Protein AF-A0A261AJE4-F1 (afdb_monomer)

pLDDT: mean 77.51, std 20.48, range [28.5, 97.62]

Nearest PDB structures (foldseek):
  4e40-assembly1_A  TM=2.650E-01  e=1.048E+00  Trypanosoma congolense IL3000

Secondary structure (DSSP, 8-state):
---PPPPPHHHHHHHHHHTT--GGG------HHHHHHHHHHHHHGGGSS--PPPP-----PPPPPPP------------HHHHHHHHHHHHHHHHHHHHHHHHHHHHHHHHHHHHHHHHHHHHHHHHHHHHHHHHHHHHHHHHHHHHHHHHHHHHHHHHHHHHHHHHHHHHHHHHHHHHHHHHHHHHHHHHHHHHHHHHHHHHHHHHHHHHHHHHHHHHHHHHHHHHHHHTTS-------------------TT--HHHHHHHHHHHHHHHHHHHHHHHHHHHHHHHH---HHHHHHHHHHHHHHHHHHHHHHHHHHHHHHHHHHH--GGGPPP-------HHHHHHHHHHHHHT--SS-TTB-TTT--B--TTS-EEE-TTTT--EEEHHHHHHHHTT-SB-TTT--B-S-TTTS---

Foldseek 3Di:
DPDDDDDDPVRVVVVCVVVVPDPVVDDDDDDPVVVVVVVVVVVVVVVPPDDDDDDDDDDDDDDDDDDDDDDDDDDDPDVVVVVVVVVVVVVVVVVVVVVVVVVVVVVVVVVVVVVVVVVVVVVVVVVVVVVVVVVVVVVVVVVVVVVVVVVVVVVVVVVVVVVVVVVVVVVVVVVVVVVVVVVVVVVVVVVVVVVVVVVVVVVVVVVVVVVVVVVVVVVVVVVVVVVVVVVVDDDDDDDDDDDDDDDDDDDDPDQQLVVVLVVLVVVLVLVVLVLVVLVVLLVVCVVQDPPPVLNVLSVVQSVVLVVLVVVQNVLSVVQSVCCVPVVGNVPRDDHDDRDGDPVSLLVSLVSLLVPPDPQPLQAAPQPSHGDDPPFDWDAQVPGRRRIHGPVSVVVVVLRAQADPRSRHHRDDCVVPPRD

Sequence (419 aa):
MECGSTIDVGEFEDILEEFDVNKELITLINDPFYTAFRKLQKQSERESDTIPKHSGNFQTSEPSNPEASSQYPSNLSIDTTDYRAKFLNANEHNLRAQKERDLSVKKAARFEKKAKKYDELEVKFKEMKKEKKQLERKIATQVKHSEENSRLRAKIASRQDIEKQLRASRNEHQQKAESLLEENTRLMKQSEEDNIKVVEMKKKLEEAKGKTREVNKEKIEILESRLSTAMRQSTPVKSPSSDTPGSSGEQEESQNPRKKLDELCKMKNRFSSFMKEANGIGEKLQSVSEDDELIDLAKFELIRLEGIVRIYEETLSMNILILQKTRDVSQLLPMHHPCLSPEFMKKYSDLMIGLTTEVPDTDCLICHEYRESHEKTIECETTCHKVYHLKCASEWFKQQQTCPHCRSRMLDDEEYPAL

Organism: Caenorhabditis remanei (NCBI:txid31234)

Solvent-accessible surface area (backbone atoms only — not comparable to full-atom values): 25548 Å² total; per-residue (Å²): 134,83,82,76,85,84,76,55,68,67,63,50,51,53,50,37,60,76,66,72,50,69,67,90,81,59,84,89,78,84,60,71,65,61,59,50,51,56,54,54,53,63,51,58,63,69,68,73,82,75,86,86,88,85,87,82,87,81,88,82,84,84,85,86,82,83,90,80,90,83,80,86,80,88,86,75,93,65,73,59,66,58,60,53,50,52,50,52,51,51,51,50,52,49,52,52,52,50,53,52,50,52,52,50,51,55,51,51,55,52,50,52,56,51,51,53,53,51,56,54,48,54,52,52,51,55,48,52,52,50,51,51,56,53,50,53,52,51,50,55,52,50,50,54,53,50,53,49,52,51,53,50,52,52,54,52,52,53,51,52,52,51,52,52,50,52,53,51,53,51,52,54,51,48,54,52,52,54,52,50,50,53,50,50,53,51,50,52,51,51,52,52,54,51,49,51,52,50,52,52,51,52,50,56,50,51,54,51,52,49,54,52,50,51,56,49,47,56,51,46,54,54,49,49,53,54,44,61,66,57,57,81,60,83,86,89,86,84,88,87,90,86,85,87,87,85,87,86,81,85,80,77,92,82,76,60,49,67,62,54,48,51,53,55,57,56,54,68,72,54,54,79,58,52,60,56,50,54,50,50,54,44,54,52,46,58,75,75,52,89,52,62,70,60,46,52,49,42,54,51,43,52,54,52,36,54,53,44,43,52,53,40,54,53,49,50,53,48,36,50,51,46,40,73,72,70,56,44,73,88,77,50,72,91,82,73,85,72,65,75,54,71,69,57,50,48,57,52,22,56,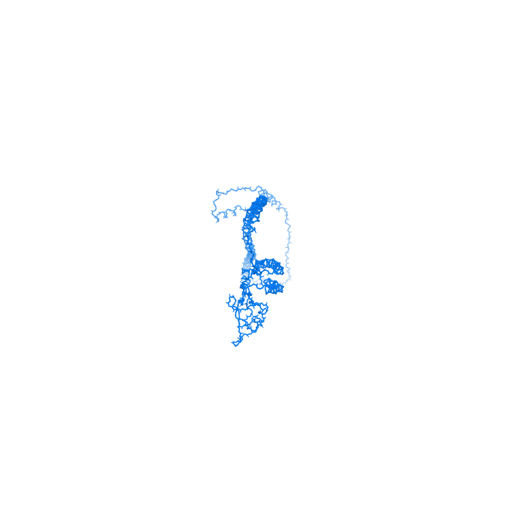52,45,58,72,65,71,77,86,71,59,87,65,27,15,87,85,80,71,44,76,63,57,95,86,58,64,63,47,63,35,85,88,81,74,62,53,49,32,45,39,69,60,49,54,62,44,45,78,80,41,57,39,34,93,76,48,57,48,79,68,65,55,64,89,85,57,58,85,130

Structure (mmCIF, N/CA/C/O backbone):
data_AF-A0A261AJE4-F1
#
_entry.id   AF-A0A261AJE4-F1
#
loop_
_atom_site.group_PDB
_atom_site.id
_atom_site.type_symbol
_atom_site.label_atom_id
_atom_site.label_alt_id
_atom_site.label_comp_id
_atom_site.label_asym_id
_atom_site.label_entity_id
_atom_site.label_seq_id
_atom_site.pdbx_PDB_ins_code
_atom_site.Cartn_x
_atom_site.Cartn_y
_atom_site.Cartn_z
_atom_site.occupancy
_atom_site.B_iso_or_equiv
_atom_site.auth_seq_id
_atom_site.auth_comp_id
_atom_site.auth_asym_id
_atom_site.auth_atom_id
_atom_site.pdbx_PDB_model_num
ATOM 1 N N . MET A 1 1 ? 38.148 28.350 -8.301 1.00 39.09 1 MET A N 1
ATOM 2 C CA . MET A 1 1 ? 38.022 29.211 -9.493 1.00 39.09 1 MET A CA 1
ATOM 3 C C . MET A 1 1 ? 38.354 28.342 -10.684 1.00 39.09 1 MET A C 1
ATOM 5 O O . MET A 1 1 ? 39.520 28.034 -10.886 1.00 39.09 1 MET A O 1
ATOM 9 N N . GLU A 1 2 ? 37.328 27.833 -11.361 1.00 38.06 2 GLU A N 1
ATOM 10 C CA . GLU A 1 2 ? 37.502 27.075 -12.600 1.00 38.06 2 GLU A CA 1
ATOM 11 C C . GLU A 1 2 ? 37.927 28.053 -13.695 1.00 38.06 2 GLU A C 1
ATOM 13 O O . GLU A 1 2 ? 37.316 29.106 -13.876 1.00 38.06 2 GLU A O 1
ATOM 18 N N . CYS A 1 3 ? 39.047 27.748 -14.343 1.00 41.62 3 CYS A N 1
ATOM 19 C CA . CYS A 1 3 ? 39.604 28.557 -15.415 1.00 41.62 3 CYS A CA 1
ATOM 20 C C . CYS A 1 3 ? 38.680 28.408 -16.632 1.00 41.62 3 CYS A C 1
ATOM 22 O O . CYS A 1 3 ? 38.532 27.304 -17.158 1.00 41.62 3 CYS A O 1
ATOM 24 N N . GLY A 1 4 ? 37.993 29.490 -17.006 1.00 47.41 4 GLY A N 1
ATOM 25 C CA . GLY A 1 4 ? 37.081 29.506 -18.146 1.00 47.41 4 GLY A CA 1
ATOM 26 C C . GLY A 1 4 ? 37.813 29.178 -19.446 1.00 47.41 4 GLY A C 1
ATOM 27 O O . GLY A 1 4 ? 38.965 29.561 -19.641 1.00 47.41 4 GLY A O 1
ATOM 28 N N . SER A 1 5 ? 37.149 28.439 -20.329 1.00 56.19 5 SER A N 1
ATOM 29 C CA . SER A 1 5 ? 37.667 28.107 -21.654 1.00 56.19 5 SER A CA 1
ATOM 30 C C . SER A 1 5 ? 37.799 29.383 -22.490 1.00 56.19 5 SER A C 1
ATOM 32 O O . SER A 1 5 ? 36.831 30.122 -22.646 1.00 56.19 5 SER A O 1
ATOM 34 N N . THR A 1 6 ? 38.990 29.661 -23.017 1.00 57.38 6 THR A N 1
ATOM 35 C CA . THR A 1 6 ? 39.211 30.806 -23.909 1.00 57.38 6 THR A CA 1
ATOM 36 C C . THR A 1 6 ? 38.735 30.465 -25.313 1.00 57.38 6 THR A C 1
ATOM 38 O O . THR A 1 6 ? 39.185 29.467 -25.877 1.00 57.38 6 THR A O 1
ATOM 41 N N . ILE A 1 7 ? 37.863 31.299 -25.868 1.00 65.12 7 ILE A N 1
ATOM 42 C CA . ILE A 1 7 ? 37.393 31.215 -27.252 1.00 65.12 7 ILE A CA 1
ATOM 43 C C . ILE A 1 7 ? 38.198 32.178 -28.130 1.00 65.12 7 ILE A C 1
ATOM 45 O O . ILE A 1 7 ? 38.617 33.244 -27.668 1.00 65.12 7 ILE A O 1
ATOM 49 N N . ASP A 1 8 ? 38.462 31.790 -29.377 1.00 70.00 8 ASP A N 1
ATOM 50 C CA . ASP A 1 8 ? 39.050 32.702 -30.355 1.00 70.00 8 ASP A CA 1
ATOM 51 C C . ASP A 1 8 ? 38.052 33.819 -30.695 1.00 70.00 8 ASP A C 1
ATOM 53 O O . ASP A 1 8 ? 36.850 33.583 -30.783 1.00 70.00 8 ASP A O 1
ATOM 57 N N . VAL A 1 9 ? 38.536 35.052 -30.865 1.00 67.62 9 VAL A N 1
ATOM 58 C CA . VAL A 1 9 ? 37.651 36.210 -31.076 1.00 67.62 9 VAL A CA 1
ATOM 59 C C . VAL A 1 9 ? 36.911 36.113 -32.412 1.00 67.62 9 VAL A C 1
ATOM 61 O O . VAL A 1 9 ? 35.757 36.519 -32.469 1.00 67.62 9 VAL A O 1
ATOM 64 N N . GLY A 1 10 ? 37.524 35.530 -33.450 1.00 67.69 10 GLY A N 1
ATOM 65 C CA . GLY A 1 10 ? 36.847 35.324 -34.733 1.00 67.69 10 GLY A CA 1
ATOM 66 C C . GLY A 1 10 ? 35.733 34.285 -34.623 1.00 67.69 10 GLY A C 1
ATOM 67 O O . GLY A 1 10 ? 34.617 34.526 -35.062 1.00 67.69 10 GLY A O 1
ATOM 68 N N . GLU A 1 11 ? 36.003 33.175 -33.934 1.00 72.38 11 GLU A N 1
ATOM 69 C CA . GLU A 1 11 ? 34.995 32.140 -33.665 1.00 72.38 11 GLU A CA 1
ATOM 70 C C . GLU A 1 11 ? 33.851 32.672 -32.785 1.00 72.38 11 GLU A C 1
ATOM 72 O O . GLU A 1 11 ? 32.688 32.329 -32.983 1.00 72.38 11 GLU A O 1
ATOM 77 N N . PHE A 1 12 ? 34.155 33.565 -31.840 1.00 75.19 12 PHE A N 1
ATOM 78 C CA . PHE A 1 12 ? 33.142 34.239 -31.036 1.00 75.19 12 PHE A CA 1
ATOM 79 C C . PHE A 1 12 ? 32.283 35.203 -31.866 1.00 75.19 12 PHE A C 1
ATOM 81 O O . PHE A 1 12 ? 31.068 35.235 -31.686 1.00 75.19 12 PHE A O 1
ATOM 88 N N . GLU A 1 13 ? 32.879 35.967 -32.784 1.00 72.50 13 GLU A N 1
ATOM 89 C CA . GLU A 1 13 ? 32.143 36.878 -33.669 1.00 72.50 13 GLU A CA 1
ATOM 90 C C . GLU A 1 13 ? 31.204 36.133 -34.626 1.00 72.50 13 GLU A C 1
ATOM 92 O O . GLU A 1 13 ? 30.055 36.559 -34.772 1.00 72.50 13 GLU A O 1
ATOM 97 N N . ASP A 1 14 ? 31.648 35.004 -35.187 1.00 73.94 14 ASP A N 1
ATOM 98 C CA . ASP A 1 14 ? 30.838 34.147 -36.062 1.00 73.94 14 ASP A CA 1
ATOM 99 C C . ASP A 1 14 ? 29.615 33.584 -35.318 1.00 73.94 14 ASP A C 1
ATOM 101 O O . ASP A 1 14 ? 28.496 33.596 -35.834 1.00 73.94 14 ASP A O 1
ATOM 105 N N . ILE A 1 15 ? 29.797 33.157 -34.063 1.00 74.50 15 ILE A N 1
ATOM 106 C CA . ILE A 1 15 ? 28.697 32.677 -33.214 1.00 74.50 15 ILE A CA 1
ATOM 107 C C . ILE A 1 15 ? 27.720 33.815 -32.900 1.00 74.50 15 ILE A C 1
ATOM 109 O O . ILE A 1 15 ? 26.507 33.629 -32.966 1.00 74.50 15 ILE A O 1
ATOM 113 N N . LEU A 1 16 ? 28.204 35.011 -32.560 1.00 76.81 16 LEU A N 1
ATOM 114 C CA . LEU A 1 16 ? 27.303 36.129 -32.263 1.00 76.81 16 LEU A CA 1
ATOM 115 C C . LEU A 1 16 ? 26.458 36.541 -33.478 1.00 76.81 16 LEU A C 1
ATOM 117 O O . LEU A 1 16 ? 25.319 36.968 -33.292 1.00 76.81 16 LEU A O 1
ATOM 121 N N . GLU A 1 17 ? 26.990 36.392 -34.694 1.00 71.81 17 GLU A N 1
ATOM 122 C CA . GLU A 1 17 ? 26.243 36.611 -35.939 1.00 71.81 17 GLU A CA 1
ATOM 123 C C . GLU A 1 17 ? 25.246 35.491 -36.237 1.00 71.81 17 GLU A C 1
ATOM 125 O O . GLU A 1 17 ? 24.121 35.777 -36.640 1.00 71.81 17 GLU A O 1
ATOM 130 N N . GLU A 1 18 ? 25.602 34.230 -35.982 1.00 76.56 18 GLU A N 1
ATOM 131 C CA . GLU A 1 18 ? 24.697 33.088 -36.175 1.00 76.56 18 GLU A CA 1
ATOM 132 C C . GLU A 1 18 ? 23.449 33.167 -35.277 1.00 76.56 18 GLU A C 1
ATOM 134 O O . GLU A 1 18 ? 22.363 32.738 -35.674 1.00 76.56 18 GLU A O 1
ATOM 139 N N . PHE A 1 19 ? 23.582 33.751 -34.082 1.00 75.69 19 PHE A N 1
ATOM 140 C CA . PHE A 1 19 ? 22.498 33.869 -33.101 1.00 75.69 19 PHE A CA 1
ATOM 141 C C . PHE A 1 19 ? 21.870 35.271 -33.013 1.00 75.69 19 PHE A C 1
ATOM 143 O O . PHE A 1 19 ? 21.059 35.510 -32.116 1.00 75.69 19 PHE A O 1
ATOM 150 N N . ASP A 1 20 ? 22.219 36.175 -33.934 1.00 71.62 20 ASP A N 1
ATOM 151 C CA . ASP A 1 20 ? 21.670 37.537 -34.057 1.00 71.62 20 ASP A CA 1
ATOM 152 C C . ASP A 1 20 ? 21.745 38.344 -32.739 1.00 71.62 20 ASP A C 1
ATOM 154 O O . ASP A 1 20 ? 20.829 39.066 -32.328 1.00 71.62 20 ASP A O 1
ATOM 158 N N . VAL A 1 21 ? 22.851 38.170 -32.009 1.00 72.88 21 VAL A N 1
ATOM 159 C CA . VAL A 1 21 ? 23.040 38.760 -30.680 1.00 72.88 21 VAL A CA 1
ATOM 160 C C . VAL A 1 21 ? 23.566 40.186 -30.817 1.00 72.88 21 VAL A C 1
ATOM 162 O O . VAL A 1 21 ? 24.589 40.434 -31.456 1.00 72.88 21 VAL A O 1
ATOM 165 N N . ASN A 1 22 ? 22.902 41.143 -30.160 1.00 70.56 22 ASN A N 1
ATOM 166 C CA . ASN A 1 22 ? 23.326 42.540 -30.191 1.00 70.56 22 ASN A CA 1
ATOM 167 C C . ASN A 1 22 ? 24.685 42.727 -29.488 1.00 70.56 22 ASN A C 1
ATOM 169 O O . ASN A 1 22 ? 24.782 42.723 -28.257 1.00 70.56 22 ASN A O 1
ATOM 173 N N . LYS A 1 23 ? 25.726 42.933 -30.303 1.00 72.94 23 LYS A N 1
ATOM 174 C CA . LYS A 1 23 ? 27.129 43.058 -29.889 1.00 72.94 23 LYS A CA 1
ATOM 175 C C . LYS A 1 23 ? 27.381 44.263 -28.965 1.00 72.94 23 LYS A C 1
ATOM 177 O O . LYS A 1 23 ? 28.331 44.232 -28.190 1.00 72.94 23 LYS A O 1
ATOM 182 N N . GLU A 1 24 ? 26.518 45.284 -28.976 1.00 68.88 24 GLU A N 1
ATOM 183 C CA . GLU A 1 24 ? 26.643 46.473 -28.111 1.00 68.88 24 GLU A CA 1
ATOM 184 C C . GLU A 1 24 ? 26.326 46.195 -26.631 1.00 68.88 24 GLU A C 1
ATOM 186 O O . GLU A 1 24 ? 26.686 46.983 -25.758 1.00 68.88 24 GLU A O 1
ATOM 191 N N . LEU A 1 25 ? 25.671 45.068 -26.330 1.00 62.75 25 LEU A N 1
ATOM 192 C CA . LEU A 1 25 ? 25.317 44.667 -24.963 1.00 62.75 25 LEU A CA 1
ATOM 193 C C . LEU A 1 25 ? 26.374 43.765 -24.306 1.00 62.75 25 LEU A C 1
ATOM 195 O O . LEU A 1 25 ? 26.201 43.350 -23.159 1.00 62.75 25 LEU A O 1
ATOM 199 N N . ILE A 1 26 ? 27.467 43.458 -25.010 1.00 67.38 26 ILE A N 1
ATOM 200 C CA . ILE A 1 26 ? 28.513 42.544 -24.545 1.00 67.38 26 ILE A CA 1
ATOM 201 C C . ILE A 1 26 ? 29.766 43.340 -24.177 1.00 67.38 26 ILE A C 1
ATOM 203 O O . ILE A 1 26 ? 30.293 44.114 -24.969 1.00 67.38 26 ILE A O 1
ATOM 207 N N . THR A 1 27 ? 30.281 43.123 -22.964 1.00 57.78 27 THR A N 1
ATOM 208 C CA . THR A 1 27 ? 31.548 43.715 -22.510 1.00 57.78 27 THR A CA 1
ATOM 209 C C . THR A 1 27 ? 32.661 42.674 -22.571 1.00 57.78 27 THR A C 1
ATOM 211 O O . THR A 1 27 ? 32.658 41.708 -21.811 1.00 57.78 27 THR A O 1
ATOM 214 N N . LEU A 1 28 ? 33.626 42.881 -23.468 1.00 64.38 28 LEU A N 1
ATOM 215 C CA . LEU A 1 28 ? 34.810 42.032 -23.596 1.00 64.38 28 LEU A CA 1
ATOM 216 C C . LEU A 1 28 ? 35.869 42.440 -22.565 1.00 64.38 28 LEU A C 1
ATOM 218 O O . LEU A 1 28 ? 36.312 43.588 -22.530 1.00 64.38 28 LEU A O 1
ATOM 222 N N . ILE A 1 29 ? 36.299 41.487 -21.737 1.00 53.41 29 ILE A N 1
ATOM 223 C CA . ILE A 1 29 ? 37.381 41.679 -20.766 1.00 53.41 29 ILE A CA 1
ATOM 224 C C . ILE A 1 29 ? 38.588 40.873 -21.244 1.00 53.41 29 ILE A C 1
ATOM 226 O O . ILE A 1 29 ? 38.526 39.651 -21.348 1.00 53.41 29 ILE A O 1
ATOM 230 N N . ASN A 1 30 ? 39.689 41.564 -21.543 1.00 57.19 30 ASN A N 1
ATOM 231 C CA . ASN A 1 30 ? 40.919 40.922 -22.002 1.00 57.19 30 ASN A CA 1
ATOM 232 C C . ASN A 1 30 ? 41.566 40.120 -20.872 1.00 57.19 30 ASN A C 1
ATOM 234 O O . ASN A 1 30 ? 41.887 40.686 -19.827 1.00 57.19 30 ASN A O 1
ATOM 238 N N . ASP A 1 31 ? 41.820 38.833 -21.113 1.00 60.38 31 ASP A N 1
ATOM 239 C CA . ASP A 1 31 ? 42.535 37.972 -20.174 1.00 60.38 31 ASP A CA 1
ATOM 240 C C . ASP A 1 31 ? 44.052 38.298 -20.180 1.00 60.38 31 ASP A C 1
ATOM 242 O O . ASP A 1 31 ? 44.748 38.053 -21.183 1.00 60.38 31 ASP A O 1
ATOM 246 N N . PRO A 1 32 ? 44.603 38.841 -19.074 1.00 56.19 32 PRO A N 1
ATOM 247 C CA . PRO A 1 32 ? 46.022 39.185 -18.967 1.00 56.19 32 PRO A CA 1
ATOM 248 C C . PRO A 1 32 ? 46.946 37.958 -19.002 1.00 56.19 32 PRO A C 1
ATOM 250 O O . PRO A 1 32 ? 48.109 38.063 -19.400 1.00 56.19 32 PRO A O 1
ATOM 253 N N . PHE A 1 33 ? 46.451 36.787 -18.590 1.00 54.53 33 PHE A N 1
ATOM 254 C CA . PHE A 1 33 ? 47.238 35.558 -18.507 1.00 54.53 33 PHE A CA 1
ATOM 255 C C . PHE A 1 33 ? 47.418 34.922 -19.885 1.00 54.53 33 PHE A C 1
ATOM 257 O O . PHE A 1 33 ? 48.529 34.518 -20.242 1.00 54.53 33 PHE A O 1
ATOM 264 N N . TYR A 1 34 ? 46.369 34.919 -20.709 1.00 60.16 34 TYR A N 1
ATOM 265 C CA . TYR A 1 34 ? 46.441 34.402 -22.078 1.00 60.16 34 TYR A CA 1
ATOM 266 C C . TYR A 1 34 ? 47.352 35.255 -22.977 1.00 60.16 34 TYR A C 1
ATOM 268 O O . TYR A 1 34 ? 48.154 34.743 -23.767 1.00 60.16 34 TYR A O 1
ATOM 276 N N . THR A 1 35 ? 47.302 36.579 -22.813 1.00 56.84 35 THR A N 1
ATOM 277 C CA . THR A 1 35 ? 48.173 37.505 -23.553 1.00 56.84 35 THR A CA 1
ATOM 278 C C . THR A 1 35 ? 49.648 37.378 -23.158 1.00 56.84 35 THR A C 1
ATOM 280 O O . THR A 1 35 ? 50.521 37.503 -24.024 1.00 56.84 35 THR A O 1
ATOM 283 N N . ALA A 1 36 ? 49.952 37.071 -21.892 1.00 56.62 36 ALA A N 1
ATOM 284 C CA . ALA A 1 36 ? 51.309 36.758 -21.441 1.00 56.62 36 ALA A CA 1
ATOM 285 C C . ALA A 1 36 ? 51.811 35.407 -21.993 1.00 56.62 36 ALA A C 1
ATOM 287 O O . ALA A 1 36 ? 52.938 35.321 -22.485 1.00 56.62 36 ALA A O 1
ATOM 288 N N . PHE A 1 37 ? 50.955 34.381 -22.007 1.00 58.62 37 PHE A N 1
ATOM 289 C CA . PHE A 1 37 ? 51.271 33.050 -22.535 1.00 58.62 37 PHE A CA 1
ATOM 290 C C . PHE A 1 37 ? 51.621 33.071 -24.036 1.00 58.62 37 PHE A C 1
ATOM 292 O O . PHE A 1 37 ? 52.648 32.531 -24.454 1.00 58.62 37 PHE A O 1
ATOM 299 N N . ARG A 1 38 ? 50.846 33.793 -24.859 1.00 61.16 38 ARG A N 1
ATOM 300 C CA . ARG A 1 38 ? 51.116 33.949 -26.306 1.00 61.16 38 ARG A CA 1
ATOM 301 C C . ARG A 1 38 ? 52.416 34.697 -26.615 1.00 61.16 38 ARG A C 1
ATOM 303 O O . ARG A 1 38 ? 53.021 34.457 -27.662 1.00 61.16 38 ARG A O 1
ATOM 310 N N . LYS A 1 39 ? 52.865 35.599 -25.735 1.00 59.41 39 LYS A N 1
ATOM 311 C CA . LYS A 1 39 ? 54.160 36.285 -25.894 1.00 59.41 39 LYS A CA 1
ATOM 312 C C . LYS A 1 39 ? 55.343 35.344 -25.649 1.00 59.41 39 LYS A C 1
ATOM 314 O O . LYS A 1 39 ? 56.324 35.445 -26.381 1.00 59.41 39 LYS A O 1
ATOM 319 N N . LEU A 1 40 ? 55.217 34.411 -24.703 1.00 57.06 40 LEU A N 1
ATOM 320 C CA . LEU A 1 40 ? 56.235 33.393 -24.412 1.00 57.06 40 LEU A CA 1
ATOM 321 C C . LEU A 1 40 ? 56.354 32.359 -25.546 1.00 57.06 40 LEU A C 1
ATOM 323 O O . LEU A 1 40 ? 57.461 32.032 -25.963 1.00 57.06 40 LEU A O 1
ATOM 327 N N . GLN A 1 41 ? 55.233 31.931 -26.137 1.00 56.94 41 GLN A N 1
ATOM 328 C CA . GLN A 1 41 ? 55.237 31.025 -27.299 1.00 56.94 41 GLN A CA 1
ATOM 329 C C . GLN A 1 41 ? 55.922 31.639 -28.536 1.00 56.94 41 GLN A C 1
ATOM 331 O O . GLN A 1 41 ? 56.713 30.989 -29.216 1.00 56.94 41 GLN A O 1
ATOM 336 N N . LYS A 1 42 ? 55.704 32.937 -28.791 1.00 56.09 42 LYS A N 1
ATOM 337 C CA . LYS A 1 42 ? 56.381 33.670 -29.880 1.00 56.09 42 LYS A CA 1
ATOM 338 C C . LYS A 1 42 ? 57.871 33.942 -29.623 1.00 56.09 42 LYS A C 1
ATOM 340 O O . LYS A 1 42 ? 58.563 34.416 -30.531 1.00 56.09 42 LYS A O 1
ATOM 345 N N . GLN A 1 43 ? 58.357 33.735 -28.398 1.00 49.16 43 GLN A N 1
ATOM 346 C CA . GLN A 1 43 ? 59.788 33.754 -28.081 1.00 49.16 43 GLN A CA 1
ATOM 347 C C . GLN A 1 43 ? 60.414 32.376 -28.325 1.00 49.16 43 GLN A C 1
ATOM 349 O O . GLN A 1 43 ? 61.464 32.324 -28.955 1.00 49.16 43 GLN A O 1
ATOM 354 N N . SER A 1 44 ? 59.730 31.277 -27.975 1.00 45.81 44 SER A N 1
ATOM 355 C CA . SER A 1 44 ? 60.229 29.917 -28.242 1.00 45.81 44 SER A CA 1
ATOM 356 C C . SER A 1 44 ? 60.270 29.554 -29.730 1.00 45.81 44 SER A C 1
ATOM 358 O O . SER A 1 44 ? 61.162 28.837 -30.168 1.00 45.81 44 SER A O 1
ATOM 360 N N . GLU A 1 45 ? 59.343 30.073 -30.542 1.00 47.47 45 GLU A N 1
ATOM 361 C CA . GLU A 1 45 ? 59.343 29.826 -31.995 1.00 47.47 45 GLU A CA 1
ATOM 362 C C . GLU A 1 45 ? 60.542 30.479 -32.707 1.00 47.47 45 GLU A C 1
ATOM 364 O O . GLU A 1 45 ? 61.027 29.949 -33.704 1.00 47.47 45 GLU A O 1
ATOM 369 N N . ARG A 1 46 ? 61.086 31.579 -32.165 1.00 46.97 46 ARG A N 1
ATOM 370 C CA . ARG A 1 46 ? 62.249 32.281 -32.737 1.00 46.97 46 ARG A CA 1
ATOM 371 C C . ARG A 1 46 ? 63.597 31.622 -32.433 1.00 46.97 46 ARG A C 1
ATOM 373 O O . ARG A 1 46 ? 64.566 31.931 -33.118 1.00 46.97 46 ARG A O 1
ATOM 380 N N . GLU A 1 47 ? 63.670 30.716 -31.460 1.00 44.91 47 GLU A N 1
ATOM 381 C CA . GLU A 1 47 ? 64.912 30.018 -31.082 1.00 44.91 47 GLU A CA 1
ATOM 382 C C . GLU A 1 47 ? 65.144 28.710 -31.866 1.00 44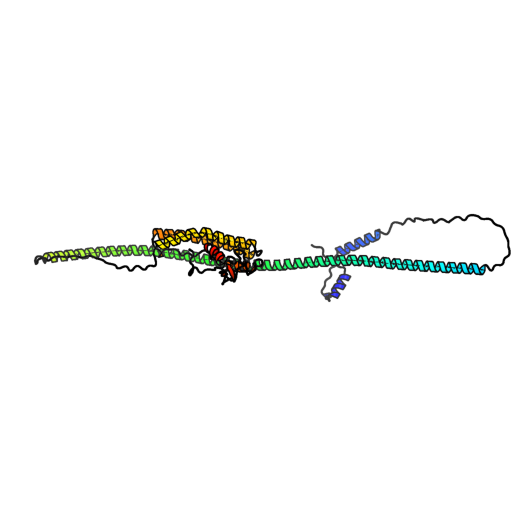.91 47 GLU A C 1
ATOM 384 O O . GLU A 1 47 ? 66.237 28.149 -31.824 1.00 44.91 47 GLU A O 1
ATOM 389 N N . SER A 1 48 ? 64.151 28.235 -32.629 1.00 40.28 48 SER A N 1
ATOM 390 C CA . SER A 1 48 ? 64.196 26.932 -33.319 1.00 40.28 48 SER A CA 1
ATOM 391 C C . SER A 1 48 ? 64.788 26.936 -34.744 1.00 40.28 48 SER A C 1
ATOM 393 O O . SER A 1 48 ? 64.951 25.869 -35.334 1.00 40.28 48 SER A O 1
ATOM 395 N N . ASP A 1 49 ? 65.182 28.098 -35.280 1.00 41.16 49 ASP A N 1
ATOM 396 C CA . ASP A 1 49 ? 65.607 28.275 -36.686 1.00 41.16 49 ASP A CA 1
ATOM 397 C C . ASP A 1 49 ? 67.133 28.237 -36.937 1.00 41.16 49 ASP A C 1
ATOM 399 O O . ASP A 1 49 ? 67.615 28.599 -38.013 1.00 41.16 49 ASP A O 1
ATOM 403 N N . THR A 1 50 ? 67.937 27.748 -35.991 1.00 44.31 50 THR A N 1
ATOM 404 C CA . THR A 1 50 ? 69.397 27.635 -36.174 1.00 44.31 50 THR A CA 1
ATOM 405 C C . THR A 1 50 ? 69.920 26.265 -35.759 1.00 44.31 50 THR A C 1
ATOM 407 O O . THR A 1 50 ? 70.058 26.031 -34.568 1.00 44.31 50 THR A O 1
ATOM 410 N N . ILE A 1 51 ? 70.225 25.387 -36.737 1.00 32.25 51 ILE A N 1
ATOM 411 C CA . ILE A 1 51 ? 71.348 24.407 -36.792 1.00 32.25 51 ILE A CA 1
ATOM 412 C C . ILE A 1 51 ? 71.351 23.684 -38.181 1.00 32.25 51 ILE A C 1
ATOM 414 O O . ILE A 1 51 ? 70.281 23.452 -38.746 1.00 32.25 51 ILE A O 1
ATOM 418 N N . PRO A 1 52 ? 72.521 23.356 -38.788 1.00 39.72 52 PRO A N 1
ATOM 419 C CA . PRO A 1 52 ? 72.700 23.220 -40.247 1.00 39.72 52 PRO A CA 1
ATOM 420 C C . PRO A 1 52 ? 72.537 21.794 -40.817 1.00 39.72 52 PRO A C 1
ATOM 422 O O . PRO A 1 52 ? 72.800 20.799 -40.146 1.00 39.72 52 PRO A O 1
ATOM 425 N N . LYS A 1 53 ? 72.185 21.694 -42.112 1.00 34.41 53 LYS A N 1
ATOM 426 C CA . LYS A 1 53 ? 72.047 20.432 -42.871 1.00 34.41 53 LYS A CA 1
ATOM 427 C C . LYS A 1 53 ? 73.376 19.975 -43.490 1.00 34.41 53 LYS A C 1
ATOM 429 O O . LYS A 1 53 ? 73.980 20.706 -44.270 1.00 34.41 53 LYS A O 1
ATOM 434 N N . HIS A 1 54 ? 73.771 18.735 -43.201 1.00 32.72 54 HIS A N 1
ATOM 435 C CA . HIS A 1 54 ? 74.893 18.024 -43.824 1.00 32.72 54 HIS A CA 1
ATOM 436 C C . HIS A 1 54 ? 74.451 17.410 -45.170 1.00 32.72 54 HIS A C 1
ATOM 438 O O . HIS A 1 54 ? 73.427 16.729 -45.236 1.00 32.72 54 HIS A O 1
ATOM 444 N N . SER A 1 55 ? 75.210 17.645 -46.245 1.00 34.19 55 SER A N 1
ATOM 445 C CA . SER A 1 55 ? 74.982 17.078 -47.583 1.00 34.19 55 SER A CA 1
ATOM 446 C C . SER A 1 55 ? 75.576 15.670 -47.706 1.00 34.19 55 SER A C 1
ATOM 448 O O . SER A 1 55 ? 76.769 15.491 -47.454 1.00 34.19 55 SER A O 1
ATOM 450 N N . GLY A 1 56 ? 74.781 14.690 -48.141 1.00 31.31 56 GLY A N 1
ATOM 451 C CA . GLY A 1 56 ? 75.255 13.377 -48.586 1.00 31.31 56 GLY A CA 1
ATOM 452 C C . GLY A 1 56 ? 75.188 13.272 -50.110 1.00 31.31 56 GLY A C 1
ATOM 453 O O . GLY A 1 56 ? 74.099 13.303 -50.678 1.00 31.31 56 GLY A O 1
ATOM 454 N N . ASN A 1 57 ? 76.349 13.167 -50.759 1.00 34.62 57 ASN A N 1
ATOM 455 C CA . ASN A 1 57 ? 76.493 12.854 -52.183 1.00 34.62 57 ASN A CA 1
ATOM 456 C C . ASN A 1 57 ? 76.185 11.370 -52.433 1.00 34.62 57 ASN A C 1
ATOM 458 O O . ASN A 1 57 ? 76.716 10.514 -51.730 1.00 34.62 57 ASN A O 1
ATOM 462 N N . PHE A 1 58 ? 75.419 11.068 -53.483 1.00 29.47 58 PHE A N 1
ATOM 463 C CA . PHE A 1 58 ? 75.342 9.729 -54.071 1.00 29.47 58 PHE A CA 1
ATOM 464 C C . PHE A 1 58 ? 75.816 9.789 -55.527 1.00 29.47 58 PHE A C 1
ATOM 466 O O . PHE A 1 58 ? 75.227 10.471 -56.364 1.00 29.47 58 PHE A O 1
ATOM 473 N N . GLN A 1 59 ? 76.921 9.089 -55.784 1.00 35.44 59 GLN A N 1
ATOM 474 C CA . GLN A 1 59 ? 77.501 8.820 -57.097 1.00 35.44 59 GLN A CA 1
ATOM 475 C C . GLN A 1 59 ? 76.613 7.843 -57.879 1.00 35.44 59 GLN A C 1
ATOM 477 O O . GLN A 1 59 ? 76.097 6.881 -57.312 1.00 35.44 59 GLN A O 1
ATOM 482 N N . THR A 1 60 ? 76.494 8.051 -59.189 1.00 29.78 60 THR A N 1
ATOM 483 C CA . THR A 1 60 ? 76.077 7.007 -60.135 1.00 29.78 60 THR A CA 1
ATOM 484 C C . THR A 1 60 ? 77.179 6.836 -61.173 1.00 29.78 60 THR A C 1
ATOM 486 O O . THR A 1 60 ? 77.722 7.805 -61.696 1.00 29.78 60 THR A O 1
ATOM 489 N N . SER A 1 61 ? 77.572 5.582 -61.347 1.00 32.34 61 SER A N 1
ATOM 490 C CA . SER A 1 61 ? 78.698 5.073 -62.118 1.00 32.34 61 SER A CA 1
ATOM 491 C C . SER A 1 61 ? 78.379 4.955 -63.613 1.00 32.34 61 SER A C 1
ATOM 493 O O . SER A 1 61 ? 77.284 4.546 -63.995 1.00 32.34 61 SER A O 1
ATOM 495 N N . GLU A 1 62 ? 79.369 5.274 -64.450 1.00 32.88 62 GLU A N 1
ATOM 496 C CA . GLU A 1 62 ? 79.405 4.977 -65.889 1.00 32.88 62 GLU A CA 1
ATOM 497 C C . GLU A 1 62 ? 79.546 3.464 -66.146 1.00 32.88 62 GLU A C 1
ATOM 499 O O . GLU A 1 62 ? 80.282 2.794 -65.414 1.00 32.88 62 GLU A O 1
ATOM 504 N N . PRO A 1 63 ? 78.936 2.906 -67.209 1.00 35.69 63 PRO A N 1
ATOM 505 C CA . PRO A 1 63 ? 79.317 1.605 -67.729 1.00 35.69 63 PRO A CA 1
ATOM 506 C C . PRO A 1 63 ? 80.400 1.726 -68.809 1.00 35.69 63 PRO A C 1
ATOM 508 O O . PRO A 1 63 ? 80.314 2.516 -69.748 1.00 35.69 63 PRO A O 1
ATOM 511 N N . SER A 1 64 ? 81.413 0.882 -68.647 1.00 34.22 64 SER A N 1
ATOM 512 C CA . SER A 1 64 ? 82.580 0.686 -69.500 1.00 34.22 64 SER A CA 1
ATOM 513 C C . SER A 1 64 ? 82.216 0.147 -70.891 1.00 34.22 64 SER A C 1
ATOM 515 O O . SER A 1 64 ? 81.372 -0.737 -71.027 1.00 34.22 64 SER A O 1
ATOM 517 N N . ASN A 1 65 ? 82.902 0.647 -71.919 1.00 31.17 65 ASN A N 1
ATOM 518 C CA . ASN A 1 65 ? 82.809 0.195 -73.309 1.00 31.17 65 ASN A CA 1
ATOM 519 C C . ASN A 1 65 ? 83.941 -0.816 -73.610 1.00 31.17 65 ASN A C 1
ATOM 521 O O . ASN A 1 65 ? 85.076 -0.526 -73.224 1.00 31.17 65 ASN A O 1
ATOM 525 N N . PRO A 1 66 ? 83.707 -1.958 -74.289 1.00 40.53 66 PRO A N 1
ATOM 526 C CA . PRO A 1 66 ? 84.787 -2.811 -74.775 1.00 40.53 66 PRO A CA 1
ATOM 527 C C . PRO A 1 66 ? 85.224 -2.414 -76.196 1.00 40.53 66 PRO A C 1
ATOM 529 O O . PRO A 1 66 ? 84.413 -2.047 -77.046 1.00 40.53 66 PRO A O 1
ATOM 532 N N . GLU A 1 67 ? 86.530 -2.497 -76.444 1.00 40.75 67 GLU A N 1
ATOM 533 C CA . GLU A 1 67 ? 87.173 -2.270 -77.741 1.00 40.75 67 GLU A CA 1
ATOM 534 C C . GLU A 1 67 ? 86.744 -3.303 -78.798 1.00 40.75 67 GLU A C 1
ATOM 536 O O . GLU A 1 67 ? 86.699 -4.503 -78.526 1.00 40.75 67 GLU A O 1
ATOM 541 N N . ALA A 1 68 ? 86.543 -2.855 -80.042 1.00 30.91 68 ALA A N 1
ATOM 542 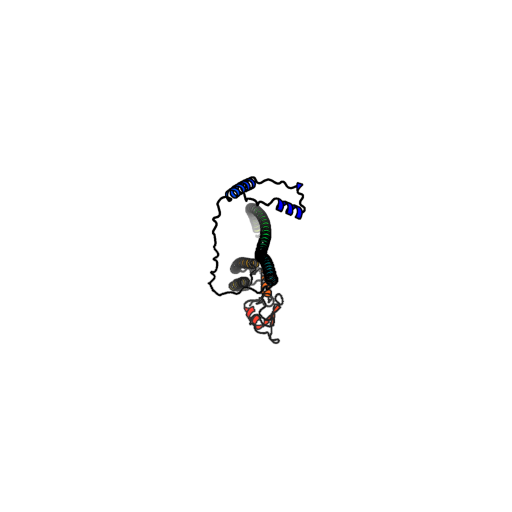C CA . ALA A 1 68 ? 86.646 -3.716 -81.218 1.00 30.91 68 ALA A CA 1
ATOM 543 C C . ALA A 1 68 ? 87.190 -2.934 -82.426 1.00 30.91 68 ALA A C 1
ATOM 545 O O . ALA A 1 68 ? 86.582 -1.989 -82.926 1.00 30.91 68 ALA A O 1
ATOM 546 N N . SER A 1 69 ? 88.367 -3.370 -82.865 1.00 39.31 69 SER A N 1
ATOM 547 C CA . SER A 1 69 ? 89.066 -3.017 -84.101 1.00 39.31 69 SER A CA 1
ATOM 548 C C . SER A 1 69 ? 88.291 -3.472 -85.344 1.00 39.31 69 SER A C 1
ATOM 550 O O . SER A 1 69 ? 87.801 -4.599 -85.352 1.00 39.31 69 SER A O 1
ATOM 552 N N . SER A 1 70 ? 88.230 -2.658 -86.406 1.00 34.31 70 SER A N 1
ATOM 553 C CA . SER A 1 70 ? 88.239 -3.139 -87.801 1.00 34.31 70 SER A CA 1
ATOM 554 C C . SER A 1 70 ? 88.366 -1.987 -88.811 1.00 34.31 70 SER A C 1
ATOM 556 O O . SER A 1 70 ? 87.923 -0.865 -88.587 1.00 34.31 70 SER A O 1
ATOM 558 N N . GLN A 1 71 ? 89.022 -2.312 -89.918 1.00 38.09 71 GLN A N 1
ATOM 559 C CA . GLN A 1 71 ? 89.539 -1.486 -91.003 1.00 38.09 71 GLN A CA 1
ATOM 560 C C . GLN A 1 71 ? 88.457 -0.878 -91.931 1.00 38.09 71 GLN A C 1
ATOM 562 O O . GLN A 1 71 ? 87.417 -1.482 -92.162 1.00 38.09 71 GLN A O 1
ATOM 567 N N . TYR A 1 72 ? 88.781 0.314 -92.466 1.00 37.50 72 TYR A N 1
ATOM 568 C CA . TYR A 1 72 ? 88.369 1.025 -93.707 1.00 37.50 72 TYR A CA 1
ATOM 569 C C . TYR A 1 72 ? 87.438 0.302 -94.726 1.00 37.50 72 TYR A C 1
ATOM 571 O O . TYR A 1 72 ? 87.588 -0.902 -94.912 1.00 37.50 72 TYR A O 1
ATOM 579 N N . PRO A 1 73 ? 86.584 1.017 -95.514 1.00 42.94 73 PRO A N 1
ATOM 580 C CA . PRO A 1 73 ? 87.033 2.150 -96.332 1.00 42.94 73 PRO A CA 1
ATOM 581 C C . PRO A 1 73 ? 86.100 3.365 -96.465 1.00 42.94 73 PRO A C 1
ATOM 583 O O . PRO A 1 73 ? 84.878 3.310 -96.366 1.00 42.94 73 PRO A O 1
ATOM 586 N N . SER A 1 74 ? 86.753 4.488 -96.754 1.00 49.34 74 SER A N 1
ATOM 587 C CA . SER A 1 74 ? 86.170 5.744 -97.204 1.00 49.34 74 SER A CA 1
ATOM 588 C C . SER A 1 74 ? 85.380 5.580 -98.510 1.00 49.34 74 SER A C 1
ATOM 590 O O . SER A 1 74 ? 85.754 4.785 -99.370 1.00 49.34 74 SER A O 1
ATOM 592 N N . ASN A 1 75 ? 84.381 6.453 -98.675 1.00 48.22 75 ASN A N 1
ATOM 593 C CA . ASN A 1 75 ? 83.492 6.649 -99.830 1.00 48.22 75 ASN A CA 1
ATOM 594 C C . ASN A 1 75 ? 82.212 5.806 -99.880 1.00 48.22 75 ASN A C 1
ATOM 596 O O . ASN A 1 75 ? 82.030 4.947 -100.737 1.00 48.22 75 ASN A O 1
ATOM 600 N N . LEU A 1 76 ? 81.235 6.229 -99.078 1.00 41.38 76 LEU A N 1
ATOM 601 C CA . LEU A 1 76 ? 79.876 6.400 -99.581 1.00 41.38 76 LEU A CA 1
ATOM 602 C C . LEU A 1 76 ? 79.332 7.702 -98.983 1.00 41.38 76 LEU A C 1
ATOM 604 O O . LEU A 1 76 ? 79.190 7.817 -97.767 1.00 41.38 76 LEU A O 1
ATOM 608 N N . SER A 1 77 ? 79.073 8.702 -99.827 1.00 50.81 77 SER A N 1
ATOM 609 C CA . SER A 1 77 ? 78.306 9.899 -99.463 1.00 50.81 77 SER A CA 1
ATOM 610 C C . SER A 1 77 ? 76.851 9.484 -99.216 1.00 50.81 77 SER A C 1
ATOM 612 O O . SER A 1 77 ? 75.963 9.766 -100.016 1.00 50.81 77 SER A O 1
ATOM 614 N N . ILE A 1 78 ? 76.614 8.742 -98.136 1.00 50.31 78 ILE A N 1
ATOM 615 C CA . ILE A 1 78 ? 75.280 8.543 -97.583 1.00 50.31 78 ILE A CA 1
ATOM 616 C C . ILE A 1 78 ? 74.919 9.869 -96.934 1.00 50.31 78 ILE A C 1
ATOM 618 O O . ILE A 1 78 ? 75.682 10.393 -96.122 1.00 50.31 78 ILE A O 1
ATOM 622 N N . ASP A 1 79 ? 73.769 10.413 -97.307 1.00 54.62 79 ASP A N 1
ATOM 623 C CA . ASP A 1 79 ? 73.179 11.594 -96.693 1.00 54.62 79 ASP A CA 1
ATOM 624 C C . ASP A 1 79 ? 72.842 11.292 -95.215 1.00 54.62 79 ASP A C 1
ATOM 626 O O . ASP A 1 79 ? 71.728 10.929 -94.841 1.00 54.62 79 ASP A O 1
ATOM 630 N N . THR A 1 80 ? 73.865 11.355 -94.355 1.00 49.56 80 THR A N 1
ATOM 631 C CA . THR A 1 80 ? 73.793 11.115 -92.900 1.00 49.56 80 THR A CA 1
ATOM 632 C C . THR A 1 80 ? 72.892 12.123 -92.184 1.00 49.56 80 THR A C 1
ATOM 634 O O . THR A 1 80 ? 72.529 11.925 -91.020 1.00 49.56 80 THR A O 1
ATOM 637 N N . THR A 1 81 ? 72.496 13.187 -92.881 1.00 60.00 81 THR A N 1
ATOM 638 C CA . THR A 1 81 ? 71.611 14.241 -92.400 1.00 60.00 81 THR A CA 1
ATOM 639 C C . THR A 1 81 ? 70.202 13.709 -92.101 1.00 60.00 81 THR A C 1
ATOM 641 O O . THR A 1 81 ? 69.626 14.099 -91.086 1.00 60.00 81 THR A O 1
ATOM 644 N N . ASP A 1 82 ? 69.689 12.740 -92.874 1.00 63.44 82 ASP A N 1
ATOM 645 C CA . ASP A 1 82 ? 68.345 12.154 -92.684 1.00 63.44 82 ASP A CA 1
ATOM 646 C C . ASP A 1 82 ? 68.260 11.232 -91.447 1.00 63.44 82 ASP A C 1
ATOM 648 O O . ASP A 1 82 ? 67.361 11.360 -90.612 1.00 63.44 82 ASP A O 1
ATOM 652 N N . TYR A 1 83 ? 69.242 10.346 -91.244 1.00 68.25 83 TYR A N 1
ATOM 653 C CA . TYR A 1 83 ? 69.287 9.473 -90.059 1.00 68.25 83 TYR A CA 1
ATOM 654 C C . TYR A 1 83 ? 69.526 10.252 -88.764 1.00 68.25 83 TYR A C 1
ATOM 656 O O . TYR A 1 83 ? 68.904 9.963 -87.738 1.00 68.25 83 TYR A O 1
ATOM 664 N N . ARG A 1 84 ? 70.391 11.270 -88.806 1.00 72.31 84 ARG A N 1
ATOM 665 C CA . ARG A 1 84 ? 70.648 12.140 -87.654 1.00 72.31 84 ARG A CA 1
ATOM 666 C C . ARG A 1 84 ? 69.407 12.955 -87.285 1.00 72.31 84 ARG A C 1
ATOM 668 O O . ARG A 1 84 ? 69.090 13.054 -86.102 1.00 72.31 84 ARG A O 1
ATOM 675 N N . ALA A 1 85 ? 68.675 13.476 -88.272 1.00 74.50 85 ALA A N 1
ATOM 676 C CA . ALA A 1 85 ? 67.414 14.181 -88.046 1.00 74.50 85 ALA A CA 1
ATOM 677 C C . ALA A 1 85 ? 66.331 13.259 -87.456 1.00 74.50 85 ALA A C 1
ATOM 679 O O . ALA A 1 85 ? 65.673 13.628 -86.484 1.00 74.50 85 ALA A O 1
ATOM 680 N N . LYS A 1 86 ? 66.188 12.027 -87.968 1.00 77.19 86 LYS A N 1
ATOM 681 C CA . LYS A 1 86 ? 65.251 11.027 -87.419 1.00 77.19 86 LYS A CA 1
ATOM 682 C C . LYS A 1 86 ? 65.584 10.634 -85.982 1.00 77.19 86 LYS A C 1
ATOM 684 O O . LYS A 1 86 ? 64.678 10.555 -85.156 1.00 77.19 86 LYS A O 1
ATOM 689 N N . PHE A 1 87 ? 66.863 10.430 -85.664 1.00 78.62 87 PHE A N 1
ATOM 690 C CA . PHE A 1 87 ? 67.305 10.116 -84.303 1.00 78.62 87 PHE A CA 1
ATOM 691 C C . PHE A 1 87 ? 67.037 11.272 -83.330 1.00 78.62 87 PHE A C 1
ATOM 693 O O . PHE A 1 87 ? 66.510 11.045 -82.243 1.00 78.62 87 PHE A O 1
ATOM 700 N N . LEU A 1 88 ? 67.335 12.515 -83.726 1.00 76.75 88 LEU A N 1
ATOM 701 C CA . LEU A 1 88 ? 67.053 13.698 -82.907 1.00 76.75 88 LEU A CA 1
ATOM 702 C C . LEU A 1 88 ? 65.547 13.882 -82.671 1.00 76.75 88 LEU A C 1
ATOM 704 O O . LEU A 1 88 ? 65.148 14.096 -81.529 1.00 76.75 88 LEU A O 1
ATOM 708 N N . ASN A 1 89 ? 64.716 13.701 -83.702 1.00 82.19 89 ASN A N 1
ATOM 709 C CA . ASN A 1 89 ? 63.256 13.749 -83.571 1.00 82.19 89 ASN A CA 1
ATOM 710 C C . ASN A 1 89 ? 62.720 12.634 -82.660 1.00 82.19 89 ASN A C 1
ATOM 712 O O . ASN A 1 89 ? 61.876 12.888 -81.803 1.00 82.19 89 ASN A O 1
ATOM 716 N N . ALA A 1 90 ? 63.215 11.401 -82.800 1.00 80.38 90 ALA A N 1
ATOM 717 C CA . ALA A 1 90 ? 62.816 10.284 -81.944 1.00 80.38 90 ALA A CA 1
ATOM 718 C C . ALA A 1 90 ? 63.235 10.502 -80.480 1.00 80.38 90 ALA A C 1
ATOM 720 O O . ALA A 1 90 ? 62.452 10.237 -79.567 1.00 80.38 90 ALA A O 1
ATOM 721 N N . ASN A 1 91 ? 64.438 11.035 -80.252 1.00 83.19 91 ASN A N 1
ATOM 722 C CA . ASN A 1 91 ? 64.924 11.401 -78.925 1.00 83.19 91 ASN A CA 1
ATOM 723 C C . ASN A 1 91 ? 64.090 12.539 -78.312 1.00 83.19 91 ASN A C 1
ATOM 725 O O . ASN A 1 91 ? 63.726 12.484 -77.139 1.00 83.19 91 ASN A O 1
ATOM 729 N N . GLU A 1 92 ? 63.716 13.542 -79.109 1.00 86.31 92 GLU A N 1
ATOM 730 C CA . GLU A 1 92 ? 62.837 14.622 -78.665 1.00 86.31 92 GLU A CA 1
ATOM 731 C C . GLU A 1 92 ? 61.436 14.106 -78.304 1.00 86.31 92 GLU A C 1
ATOM 733 O O . GLU A 1 92 ? 60.903 14.454 -77.247 1.00 86.31 92 GLU A O 1
ATOM 738 N N . HIS A 1 93 ? 60.856 13.226 -79.124 1.00 86.44 93 HIS A N 1
ATOM 739 C CA . HIS A 1 93 ? 59.590 12.561 -78.815 1.00 86.44 93 HIS A CA 1
ATOM 740 C C . HIS A 1 93 ? 59.677 11.716 -77.539 1.00 86.44 93 HIS A C 1
ATOM 742 O O . HIS A 1 93 ? 58.763 11.764 -76.716 1.00 86.44 93 HIS A O 1
ATOM 748 N N . ASN A 1 94 ? 60.776 10.984 -77.336 1.00 88.19 94 ASN A N 1
ATOM 749 C CA . ASN A 1 94 ? 60.987 10.193 -76.126 1.00 88.19 94 ASN A CA 1
ATOM 750 C C . ASN A 1 94 ? 61.080 11.086 -74.878 1.00 88.19 94 ASN A C 1
ATOM 752 O O . ASN A 1 94 ? 60.404 10.827 -73.882 1.00 88.19 94 ASN A O 1
ATOM 756 N N . LEU A 1 95 ? 61.823 12.193 -74.964 1.00 89.00 95 LEU A N 1
ATOM 757 C CA . LEU A 1 95 ? 61.951 13.160 -73.877 1.00 89.00 95 LEU A CA 1
ATOM 758 C C . LEU A 1 95 ? 60.616 13.853 -73.559 1.00 89.00 95 LEU A C 1
ATOM 760 O O . LEU A 1 95 ? 60.295 14.067 -72.389 1.00 89.00 95 LEU A O 1
ATOM 764 N N . ARG A 1 96 ? 59.813 14.189 -74.579 1.00 89.12 96 ARG A N 1
ATOM 765 C CA . ARG A 1 96 ? 58.450 14.720 -74.391 1.00 89.12 96 ARG A CA 1
ATOM 766 C C . ARG A 1 96 ? 57.546 13.689 -73.709 1.00 89.12 96 ARG A C 1
ATOM 768 O O . ARG A 1 96 ? 56.930 14.016 -72.698 1.00 89.12 96 ARG A O 1
ATOM 775 N N . ALA A 1 97 ? 57.556 12.437 -74.166 1.00 90.12 97 ALA A N 1
ATOM 776 C CA . ALA A 1 97 ? 56.790 11.350 -73.553 1.00 90.12 97 ALA A CA 1
ATOM 777 C C . ALA A 1 97 ? 57.220 11.069 -72.099 1.00 90.12 97 ALA A C 1
ATOM 779 O O . ALA A 1 97 ? 56.386 10.773 -71.243 1.00 90.12 97 ALA A O 1
ATOM 780 N N . GLN A 1 98 ? 58.513 11.197 -71.782 1.00 90.88 98 GLN A N 1
ATOM 781 C CA . GLN A 1 98 ? 59.016 11.075 -70.413 1.00 90.88 98 GLN A CA 1
ATOM 782 C C . GLN A 1 98 ? 58.513 12.219 -69.523 1.00 90.88 98 GLN A C 1
ATOM 784 O O . GLN A 1 98 ? 58.006 11.960 -68.433 1.00 90.88 98 GLN A O 1
ATOM 789 N N . LYS A 1 99 ? 58.553 13.467 -70.008 1.00 92.81 99 LYS A N 1
ATOM 790 C CA . LYS A 1 99 ? 57.998 14.628 -69.287 1.00 92.81 99 LYS A CA 1
ATOM 791 C C . LYS A 1 99 ? 56.491 14.494 -69.044 1.00 92.81 99 LYS A C 1
ATOM 793 O O . LYS A 1 99 ? 56.015 14.818 -67.956 1.00 92.81 99 LYS A O 1
ATOM 798 N N . GLU A 1 100 ? 55.739 13.999 -70.025 1.00 92.56 100 GLU A N 1
ATOM 799 C CA . GLU A 1 100 ? 54.297 13.740 -69.898 1.00 92.56 100 GLU A CA 1
ATOM 800 C C . GLU A 1 100 ? 53.991 12.623 -68.893 1.00 92.56 100 GLU A C 1
ATOM 802 O O . GLU A 1 100 ? 53.073 12.756 -68.072 1.00 92.56 100 GLU A O 1
ATOM 807 N N . ARG A 1 101 ? 54.793 11.549 -68.892 1.00 91.50 101 ARG A N 1
ATOM 808 C CA . ARG A 1 101 ? 54.719 10.488 -67.880 1.00 91.50 101 ARG A CA 1
ATOM 809 C C . ARG A 1 101 ? 54.969 11.052 -66.483 1.00 91.50 101 ARG A C 1
ATOM 811 O O . ARG A 1 101 ? 54.162 10.811 -65.589 1.00 91.50 101 ARG A O 1
ATOM 818 N N . ASP A 1 102 ? 56.016 11.851 -66.298 1.00 93.69 102 ASP A N 1
ATOM 819 C CA . ASP A 1 102 ? 56.361 12.437 -64.997 1.00 93.69 102 ASP A CA 1
ATOM 820 C C . ASP A 1 102 ? 55.273 13.389 -64.480 1.00 93.69 102 ASP A C 1
ATOM 822 O O . ASP A 1 102 ? 54.947 13.391 -63.289 1.00 93.69 102 ASP A O 1
ATOM 826 N N . LEU A 1 103 ? 54.670 14.190 -65.365 1.00 93.38 103 LEU A N 1
ATOM 827 C CA . LEU A 1 103 ? 53.519 15.036 -65.033 1.00 93.38 103 LEU A CA 1
ATOM 828 C C . LEU A 1 103 ? 52.309 14.199 -64.603 1.00 93.38 103 LEU A C 1
ATOM 830 O O . LEU A 1 103 ? 51.656 14.524 -63.607 1.00 93.38 103 LEU A O 1
ATOM 834 N N . SER A 1 104 ? 52.040 13.104 -65.313 1.00 92.06 104 SER A N 1
ATOM 835 C CA . SER A 1 104 ? 50.944 12.183 -65.001 1.00 92.06 104 SER A CA 1
ATOM 836 C C . SER A 1 104 ? 51.158 11.483 -63.657 1.00 92.06 104 SER A C 1
ATOM 838 O O . SER A 1 104 ? 50.240 11.443 -62.839 1.00 92.06 104 SER A O 1
ATOM 840 N N . VAL A 1 105 ? 52.384 11.036 -63.365 1.00 93.56 105 VAL A N 1
ATOM 841 C CA . VAL A 1 105 ? 52.765 10.449 -62.068 1.00 93.56 105 VAL A CA 1
ATOM 842 C C . VAL A 1 105 ? 52.609 11.469 -60.938 1.00 93.56 105 VAL A C 1
ATOM 844 O O . VAL A 1 105 ? 51.999 11.168 -59.911 1.00 93.56 105 VAL A O 1
ATOM 847 N N . LYS A 1 106 ? 53.071 12.713 -61.126 1.00 94.69 106 LYS A N 1
ATOM 848 C CA . LYS A 1 106 ? 52.875 13.793 -60.140 1.00 94.69 106 LYS A CA 1
ATOM 849 C C . LYS A 1 106 ? 51.394 14.078 -59.888 1.00 94.69 106 LYS A C 1
ATOM 851 O O . LYS A 1 106 ? 51.008 14.337 -58.747 1.00 94.69 106 LYS A O 1
ATOM 856 N N . LYS A 1 107 ? 50.558 14.034 -60.929 1.00 94.44 107 LYS A N 1
ATOM 857 C CA . LYS A 1 107 ? 49.105 14.217 -60.813 1.00 94.44 107 LYS A CA 1
ATOM 858 C C . LYS A 1 107 ? 48.454 13.053 -60.059 1.00 94.44 107 LYS A C 1
ATOM 860 O O . LYS A 1 107 ? 47.671 13.305 -59.146 1.00 94.44 107 LYS A O 1
ATOM 865 N N . ALA A 1 108 ? 48.830 11.811 -60.365 1.00 93.12 108 ALA A N 1
ATOM 866 C CA . ALA A 1 108 ? 48.360 10.621 -59.656 1.00 93.12 108 ALA A CA 1
ATOM 867 C C . ALA A 1 108 ? 48.725 10.664 -58.161 1.00 93.12 108 ALA A C 1
ATOM 869 O O . ALA A 1 108 ? 47.850 10.508 -57.314 1.00 93.12 108 ALA A O 1
ATOM 870 N N . ALA A 1 109 ? 49.969 11.021 -57.826 1.00 94.25 109 ALA A N 1
ATOM 871 C CA . ALA A 1 109 ? 50.414 11.162 -56.437 1.00 94.25 109 ALA A CA 1
ATOM 872 C C . ALA A 1 109 ? 49.631 12.241 -55.659 1.00 94.25 109 ALA A C 1
ATOM 874 O O . ALA A 1 109 ? 49.399 12.109 -54.456 1.00 94.25 109 ALA A O 1
ATOM 875 N N . ARG A 1 110 ? 49.197 13.325 -56.323 1.00 93.62 110 ARG A N 1
ATOM 876 C CA . ARG A 1 110 ? 48.325 14.342 -55.704 1.00 93.62 110 ARG A CA 1
ATOM 877 C C . ARG A 1 110 ? 46.930 13.795 -55.407 1.00 93.62 110 ARG A C 1
ATOM 879 O O . ARG A 1 110 ? 46.396 14.091 -54.339 1.00 93.62 110 ARG A O 1
ATOM 886 N N . PHE A 1 111 ? 46.352 13.010 -56.315 1.00 93.94 111 PHE A N 1
ATOM 887 C CA . PHE A 1 111 ? 45.057 12.370 -56.081 1.00 93.94 111 PHE A CA 1
ATOM 888 C C . PHE A 1 111 ? 45.129 11.333 -54.965 1.00 93.94 111 PHE A C 1
ATOM 890 O O . PHE A 1 111 ? 44.267 11.345 -54.093 1.00 93.94 111 PHE A O 1
ATOM 897 N N . GLU A 1 112 ? 46.188 10.527 -54.920 1.00 94.00 112 GLU A N 1
ATOM 898 C CA . GLU A 1 112 ? 46.399 9.555 -53.846 1.00 94.00 112 GLU A CA 1
ATOM 899 C C . GLU A 1 112 ? 46.511 10.242 -52.474 1.00 94.00 112 GLU A C 1
ATOM 901 O O . GLU A 1 112 ? 45.858 9.837 -51.515 1.00 94.00 112 GLU A O 1
ATOM 906 N N . LYS A 1 113 ? 47.263 11.350 -52.379 1.00 95.50 113 LYS A N 1
ATOM 907 C CA . LYS A 1 113 ? 47.324 12.159 -51.147 1.00 95.50 113 LYS A CA 1
ATOM 908 C C . LYS A 1 113 ? 45.963 12.734 -50.752 1.00 95.50 113 LYS A C 1
ATOM 910 O O . LYS A 1 113 ? 45.669 12.825 -49.564 1.00 95.50 113 LYS A O 1
ATOM 915 N N . LYS A 1 114 ? 45.146 13.154 -51.722 1.00 94.44 114 LYS A N 1
ATOM 916 C CA . LYS A 1 114 ? 43.799 13.678 -51.456 1.00 94.44 114 LYS A CA 1
ATOM 917 C C . LYS A 1 114 ? 42.859 12.566 -50.978 1.00 94.44 114 LYS A C 1
ATOM 919 O O . LYS A 1 114 ? 42.125 12.801 -50.029 1.00 94.44 114 LYS A O 1
ATOM 924 N N . ALA A 1 115 ? 42.927 11.377 -51.578 1.00 94.94 115 ALA A N 1
ATOM 925 C CA . ALA A 1 115 ? 42.154 10.208 -51.161 1.00 94.94 115 ALA A CA 1
ATOM 926 C C . ALA A 1 115 ? 42.463 9.820 -49.706 1.00 94.94 115 ALA A C 1
ATOM 928 O O . ALA A 1 115 ? 41.547 9.769 -48.895 1.00 94.94 115 ALA A O 1
ATOM 929 N N . LYS A 1 116 ? 43.750 9.721 -49.337 1.00 95.69 116 LYS A N 1
ATOM 930 C CA . LYS A 1 116 ? 44.165 9.424 -47.951 1.00 95.69 116 LYS A CA 1
ATOM 931 C C . LYS A 1 116 ? 43.601 10.421 -46.932 1.00 95.69 116 LYS A C 1
ATOM 933 O O . LYS A 1 116 ? 43.125 10.020 -45.878 1.00 95.69 116 LYS A O 1
ATOM 938 N N . LYS A 1 117 ? 43.579 11.718 -47.264 1.00 95.75 117 LYS A N 1
ATOM 939 C CA . LYS A 1 117 ? 42.968 12.745 -46.399 1.00 95.75 117 LYS A CA 1
ATOM 940 C C . LYS A 1 117 ? 41.456 12.573 -46.233 1.00 95.75 117 LYS A C 1
ATOM 942 O O . LYS A 1 117 ? 40.939 12.875 -45.163 1.00 95.75 117 LYS A O 1
ATOM 947 N N . TYR A 1 118 ? 40.744 12.133 -47.272 1.00 93.94 118 TYR A N 1
ATOM 948 C CA . TYR A 1 118 ? 39.314 11.835 -47.152 1.00 93.94 118 TYR A CA 1
ATOM 949 C C . TYR A 1 118 ? 39.070 10.620 -46.261 1.00 93.94 118 TYR A C 1
ATOM 951 O O . TYR A 1 118 ? 38.192 10.687 -45.407 1.00 93.94 118 TYR A O 1
ATOM 959 N N . ASP A 1 119 ? 39.872 9.565 -46.402 1.00 95.19 119 ASP A N 1
ATOM 960 C CA . ASP A 1 119 ? 39.766 8.380 -45.546 1.00 95.19 119 ASP A CA 1
ATOM 961 C C . ASP A 1 119 ? 40.016 8.740 -44.069 1.00 95.19 119 ASP A C 1
ATOM 963 O O . ASP A 1 119 ? 39.257 8.333 -43.190 1.00 95.19 119 ASP A O 1
ATOM 967 N N . GLU A 1 120 ? 41.021 9.578 -43.787 1.00 95.88 120 GLU A N 1
ATOM 968 C CA . GLU A 1 120 ? 41.291 10.100 -42.438 1.00 95.88 120 GLU A CA 1
ATOM 969 C C . GLU A 1 120 ? 40.123 10.932 -41.878 1.00 95.88 120 GLU A C 1
ATOM 971 O O . GLU A 1 120 ? 39.770 10.805 -40.703 1.00 95.88 120 GLU A O 1
ATOM 976 N N . LEU A 1 121 ? 39.505 11.784 -42.703 1.00 95.94 121 LEU A N 1
ATOM 977 C CA . LEU A 1 121 ? 38.345 12.588 -42.303 1.00 95.94 121 LEU A CA 1
ATOM 978 C C . LEU A 1 121 ? 37.112 11.722 -42.021 1.00 95.94 121 LEU A C 1
ATOM 980 O O . LEU A 1 121 ? 36.406 11.973 -41.046 1.00 95.94 121 LEU A O 1
ATOM 984 N N . GLU A 1 122 ? 36.872 10.690 -42.828 1.00 96.06 122 GLU A N 1
ATOM 985 C CA . GLU A 1 122 ? 35.762 9.751 -42.643 1.00 96.06 122 GLU A CA 1
ATOM 986 C C . GLU A 1 122 ? 35.880 9.000 -41.307 1.00 96.06 122 GLU A C 1
ATOM 988 O O . GLU A 1 122 ? 34.889 8.815 -40.594 1.00 96.06 122 GLU A O 1
ATOM 993 N N . VAL A 1 123 ? 37.099 8.604 -40.922 1.00 97.00 123 VAL A N 1
ATOM 994 C CA . VAL A 1 123 ? 37.367 7.980 -39.615 1.00 97.00 123 VAL A CA 1
ATOM 995 C C . VAL A 1 123 ? 37.037 8.948 -38.476 1.00 97.00 123 VAL A C 1
ATOM 997 O O . VAL A 1 123 ? 36.261 8.591 -37.586 1.00 97.00 123 VAL A O 1
ATOM 1000 N N . LYS A 1 124 ? 37.529 10.192 -38.541 1.00 96.25 124 LYS A N 1
ATOM 1001 C CA . LYS A 1 124 ? 37.239 11.223 -37.528 1.00 96.25 124 LYS A CA 1
ATOM 1002 C C . LYS A 1 124 ? 35.746 11.523 -37.416 1.00 96.25 124 LYS A C 1
ATOM 1004 O O . LYS A 1 124 ? 35.220 11.668 -36.316 1.00 96.25 124 LYS A O 1
ATOM 1009 N N . PHE A 1 125 ? 35.030 11.573 -38.538 1.00 95.50 125 PHE A N 1
ATOM 1010 C CA . PHE A 1 125 ? 33.587 11.805 -38.534 1.00 95.50 125 PHE A CA 1
ATOM 1011 C C . PHE A 1 125 ? 32.823 10.661 -37.851 1.00 95.50 125 PHE A C 1
ATOM 1013 O O . PHE A 1 125 ? 31.884 10.897 -37.084 1.00 95.50 125 PHE A O 1
ATOM 1020 N N . LYS A 1 126 ? 33.251 9.409 -38.062 1.00 96.56 126 LYS A N 1
ATOM 1021 C CA . LYS A 1 126 ? 32.689 8.244 -37.361 1.00 96.56 126 LYS A CA 1
ATOM 1022 C C . LYS A 1 126 ? 32.956 8.285 -35.858 1.00 96.56 126 LYS A C 1
ATOM 1024 O O . LYS A 1 126 ? 32.071 7.894 -35.095 1.00 96.56 126 LYS A O 1
ATOM 1029 N N . GLU A 1 127 ? 34.130 8.737 -35.431 1.00 97.12 127 GLU A N 1
ATOM 1030 C CA . GLU A 1 127 ? 34.465 8.916 -34.012 1.00 97.12 127 GLU A CA 1
ATOM 1031 C C . GLU A 1 127 ? 33.611 10.011 -33.369 1.00 97.12 127 GLU A C 1
ATOM 1033 O O . GLU A 1 127 ? 32.881 9.717 -32.421 1.00 97.12 127 GLU A O 1
ATOM 1038 N N . MET A 1 128 ? 33.557 11.207 -33.963 1.00 96.00 128 MET A N 1
ATOM 1039 C CA . MET A 1 128 ? 32.703 12.302 -33.479 1.00 96.00 128 MET A CA 1
ATOM 1040 C C . MET A 1 128 ? 31.231 11.886 -33.372 1.00 96.00 128 MET A C 1
ATOM 1042 O O . MET A 1 128 ? 30.539 12.219 -32.410 1.00 96.00 128 MET A O 1
ATOM 1046 N N . LYS A 1 129 ? 30.727 11.098 -34.330 1.00 96.44 129 LYS A N 1
ATOM 1047 C CA . LYS A 1 129 ? 29.350 10.587 -34.285 1.00 96.44 129 LYS A CA 1
ATOM 1048 C C . LYS A 1 129 ? 29.116 9.637 -33.103 1.00 96.44 129 LYS A C 1
ATOM 1050 O O . LYS A 1 129 ? 28.026 9.642 -32.526 1.00 96.44 129 LYS A O 1
ATOM 1055 N N . LYS A 1 130 ? 30.107 8.817 -32.737 1.00 97.12 130 LYS A N 1
ATOM 1056 C CA . LYS A 1 130 ? 30.031 7.944 -31.552 1.00 97.12 130 LYS A CA 1
ATOM 1057 C C . LYS A 1 130 ? 30.055 8.765 -30.264 1.00 97.12 130 LYS A C 1
ATOM 1059 O O . LYS A 1 130 ? 29.238 8.500 -29.384 1.00 97.12 130 LYS A O 1
ATOM 1064 N N . GLU A 1 131 ? 30.925 9.768 -30.181 1.00 96.50 131 GLU A N 1
ATOM 1065 C CA . GLU A 1 131 ? 31.027 10.667 -29.026 1.00 96.50 131 GLU A CA 1
ATOM 1066 C C . GLU A 1 131 ? 29.742 11.467 -28.814 1.00 96.50 131 GLU A C 1
ATOM 1068 O O . GLU A 1 131 ? 29.188 11.452 -27.714 1.00 96.50 131 GLU A O 1
ATOM 1073 N N . LYS A 1 132 ? 29.187 12.058 -29.880 1.00 96.19 132 LYS A N 1
ATOM 1074 C CA . LYS A 1 132 ? 27.888 12.744 -29.841 1.00 96.19 132 LYS A CA 1
ATOM 1075 C C . LYS A 1 132 ? 26.791 11.830 -29.293 1.00 96.19 132 LYS A C 1
ATOM 1077 O O . LYS A 1 132 ? 26.088 12.203 -28.359 1.00 96.19 132 LYS A O 1
ATOM 1082 N N . LYS A 1 133 ? 26.694 10.597 -29.803 1.00 96.94 133 LYS A N 1
ATOM 1083 C CA . LYS A 1 133 ? 25.703 9.615 -29.333 1.00 96.94 133 LYS A CA 1
ATOM 1084 C C . LYS A 1 133 ? 25.906 9.240 -27.861 1.00 96.94 133 LYS A C 1
ATOM 1086 O O . LYS A 1 133 ? 24.942 8.967 -27.147 1.00 96.94 133 LYS A O 1
ATOM 1091 N N . GLN A 1 134 ? 27.151 9.183 -27.392 1.00 97.06 134 GLN A N 1
ATOM 1092 C CA . GLN A 1 134 ? 27.448 8.928 -25.984 1.00 97.06 134 GLN A CA 1
ATOM 1093 C C . GLN A 1 134 ? 27.051 10.117 -25.102 1.00 97.06 134 GLN A C 1
ATOM 1095 O O . GLN A 1 134 ? 26.501 9.907 -24.020 1.00 97.06 134 GLN A O 1
ATOM 1100 N N . LEU A 1 135 ? 27.296 11.344 -25.560 1.00 96.56 135 LEU A N 1
ATOM 1101 C CA . LEU A 1 135 ? 26.927 12.558 -24.843 1.00 96.56 135 LEU A CA 1
ATOM 1102 C C . LEU A 1 135 ? 25.404 12.715 -24.749 1.00 96.56 135 LEU A C 1
ATOM 1104 O O . LEU A 1 135 ? 24.890 12.941 -23.659 1.00 96.56 135 LEU A O 1
ATOM 1108 N N . GLU A 1 136 ? 24.678 12.474 -25.842 1.00 96.44 136 GLU A N 1
ATOM 1109 C CA . GLU A 1 136 ? 23.207 12.468 -25.864 1.00 96.44 136 GLU A CA 1
ATOM 1110 C C . GLU A 1 136 ? 22.624 11.481 -24.842 1.00 96.44 136 GLU A C 1
ATOM 1112 O O . GLU A 1 136 ? 21.694 11.815 -24.111 1.00 96.44 136 GLU A O 1
ATOM 1117 N N . ARG A 1 137 ? 23.212 10.280 -24.718 1.00 96.88 137 ARG A N 1
ATOM 1118 C CA . ARG A 1 137 ? 22.811 9.303 -23.690 1.00 96.88 137 ARG A CA 1
ATOM 1119 C C . ARG A 1 137 ? 23.056 9.821 -22.274 1.00 96.88 137 ARG A C 1
ATOM 1121 O O . ARG A 1 137 ? 22.193 9.649 -21.421 1.00 96.88 137 ARG A O 1
ATOM 1128 N N . LYS A 1 138 ? 24.209 10.448 -22.017 1.00 96.88 138 LYS A N 1
ATOM 1129 C CA . LYS A 1 138 ? 24.525 11.028 -20.700 1.00 96.88 138 LYS A CA 1
ATOM 1130 C C . LYS A 1 138 ? 23.553 12.151 -20.337 1.00 96.88 138 LYS A C 1
ATOM 1132 O O . LYS A 1 138 ? 23.057 12.159 -19.215 1.00 96.88 138 LYS A O 1
ATOM 1137 N N . ILE A 1 139 ? 23.243 13.037 -21.285 1.00 97.06 139 ILE A N 1
ATOM 1138 C CA . ILE A 1 139 ? 22.268 14.121 -21.105 1.00 97.06 139 ILE A CA 1
ATOM 1139 C C . ILE A 1 139 ? 20.885 13.538 -20.804 1.00 97.06 139 ILE A C 1
ATOM 1141 O O . ILE A 1 139 ? 20.258 13.941 -19.830 1.00 97.06 139 ILE A O 1
ATOM 1145 N N . ALA A 1 140 ? 20.434 12.537 -21.566 1.00 96.25 140 ALA A N 1
ATOM 1146 C CA . ALA A 1 140 ? 19.144 11.892 -21.327 1.00 96.25 140 ALA A CA 1
ATOM 1147 C C . ALA A 1 140 ? 19.049 11.273 -19.920 1.00 96.25 140 ALA A C 1
ATOM 1149 O O . ALA A 1 140 ? 18.035 11.434 -19.242 1.00 96.25 140 ALA A O 1
ATOM 1150 N N . THR A 1 141 ? 20.105 10.603 -19.448 1.00 95.69 141 THR A N 1
ATOM 1151 C CA . THR A 1 141 ? 20.155 10.077 -18.075 1.00 95.69 141 THR A CA 1
ATOM 1152 C C . THR A 1 141 ? 20.159 11.198 -17.035 1.00 95.69 141 THR A C 1
ATOM 1154 O O . THR A 1 141 ? 19.450 11.110 -16.035 1.00 95.69 141 THR A O 1
ATOM 1157 N N . GLN A 1 142 ? 20.915 12.273 -17.268 1.00 95.81 142 GLN A N 1
ATOM 1158 C CA . GLN A 1 142 ? 20.980 13.413 -16.353 1.00 95.81 142 GLN A CA 1
ATOM 1159 C C . GLN A 1 142 ? 19.627 14.122 -16.217 1.00 95.81 142 GLN A C 1
ATOM 1161 O O . GLN A 1 142 ? 19.246 14.483 -15.105 1.00 95.81 142 GLN A O 1
ATOM 1166 N N . VAL A 1 143 ? 18.884 14.274 -17.316 1.00 96.69 143 VAL A N 1
ATOM 1167 C CA . VAL A 1 143 ? 17.525 14.836 -17.307 1.00 96.69 143 VAL A CA 1
ATOM 1168 C C . VAL A 1 143 ? 16.589 13.963 -16.473 1.00 96.69 143 VAL A C 1
ATOM 1170 O O . VAL A 1 143 ? 15.949 14.481 -15.562 1.00 96.69 143 VAL A O 1
ATOM 1173 N N . LYS A 1 144 ? 16.595 12.637 -16.676 1.00 96.06 144 LYS A N 1
ATOM 1174 C CA . LYS A 1 144 ? 15.790 11.705 -15.861 1.00 96.06 144 LYS A CA 1
ATOM 1175 C C . LYS A 1 144 ? 16.101 11.819 -14.368 1.00 96.06 144 LYS A C 1
ATOM 1177 O O . LYS A 1 144 ? 15.190 11.933 -13.554 1.00 96.06 144 LYS A O 1
ATOM 1182 N N . HIS A 1 145 ? 17.384 11.853 -14.001 1.00 96.06 145 HIS A N 1
ATOM 1183 C CA . HIS A 1 145 ? 17.787 12.036 -12.603 1.00 96.06 145 HIS A CA 1
ATOM 1184 C C . HIS A 1 145 ? 17.369 13.410 -12.050 1.00 96.06 145 HIS A C 1
ATOM 1186 O O . HIS A 1 145 ? 17.075 13.539 -10.862 1.00 96.06 145 HIS A O 1
ATOM 1192 N N . SER A 1 146 ? 17.361 14.459 -12.876 1.00 95.00 146 SER A N 1
ATOM 1193 C CA . SER A 1 146 ? 16.914 15.796 -12.469 1.00 95.00 146 SER A CA 1
ATOM 1194 C C . SER A 1 146 ? 15.405 15.833 -12.201 1.00 95.00 146 SER A C 1
ATOM 1196 O O . SER A 1 146 ? 14.982 16.348 -11.163 1.00 95.00 146 SER A O 1
ATOM 1198 N N . GLU A 1 147 ? 14.605 15.222 -13.077 1.00 96.44 147 GLU A N 1
ATOM 1199 C CA . GLU A 1 147 ? 13.152 15.082 -12.918 1.00 96.44 147 GLU A CA 1
ATOM 1200 C C . GLU A 1 147 ? 12.797 14.278 -11.661 1.00 96.44 147 GLU A C 1
ATOM 1202 O O . GLU A 1 147 ? 11.958 14.700 -10.861 1.00 96.44 147 GLU A O 1
ATOM 1207 N N . GLU A 1 148 ? 13.486 13.159 -11.430 1.00 96.00 148 GLU A N 1
ATOM 1208 C CA . GLU A 1 148 ? 13.290 12.330 -10.241 1.00 96.00 148 GLU A CA 1
ATOM 1209 C C . GLU A 1 148 ? 13.648 13.079 -8.952 1.00 96.00 148 GLU A C 1
ATOM 1211 O O . GLU A 1 148 ? 12.875 13.075 -7.992 1.00 96.00 148 GLU A O 1
ATOM 1216 N N . ASN A 1 149 ? 14.759 13.821 -8.941 1.00 95.12 149 ASN A N 1
ATOM 1217 C CA . ASN A 1 149 ? 15.123 14.671 -7.807 1.00 95.12 149 ASN A CA 1
ATOM 1218 C C . ASN A 1 149 ? 14.079 15.761 -7.533 1.00 95.12 149 ASN A C 1
ATOM 1220 O O . ASN A 1 149 ? 13.787 16.056 -6.371 1.00 95.12 149 ASN A O 1
ATOM 1224 N N . SER A 1 150 ? 13.500 16.357 -8.578 1.00 96.38 150 SER A N 1
ATOM 1225 C CA . SER A 1 150 ? 12.407 17.323 -8.433 1.00 96.38 150 SER A CA 1
ATOM 1226 C C . SER A 1 150 ? 11.171 16.671 -7.798 1.00 96.38 150 SER A C 1
ATOM 1228 O O . SER A 1 150 ? 10.616 17.188 -6.824 1.00 96.38 150 SER A O 1
ATOM 1230 N N . ARG A 1 151 ? 10.802 15.466 -8.256 1.00 96.94 151 ARG A N 1
ATOM 1231 C CA . ARG A 1 151 ? 9.693 14.679 -7.692 1.00 96.94 151 ARG A CA 1
ATOM 1232 C C . ARG A 1 151 ? 9.927 14.316 -6.224 1.00 96.94 151 ARG A C 1
ATOM 1234 O O . ARG A 1 151 ? 9.013 14.447 -5.410 1.00 96.94 151 ARG A O 1
ATOM 1241 N N . LEU A 1 152 ? 11.139 13.892 -5.867 1.00 96.62 152 LEU A N 1
ATOM 1242 C CA . LEU A 1 152 ? 11.504 13.576 -4.484 1.00 96.62 152 LEU A CA 1
ATOM 1243 C C . LEU A 1 152 ? 11.425 14.814 -3.583 1.00 96.62 152 LEU A C 1
ATOM 1245 O O . LEU A 1 152 ? 10.875 14.731 -2.487 1.00 96.62 152 LEU A O 1
ATOM 1249 N N . ARG A 1 153 ? 11.887 15.980 -4.053 1.00 96.88 153 ARG A N 1
ATOM 1250 C CA . ARG A 1 153 ? 11.758 17.248 -3.312 1.00 96.88 153 ARG A CA 1
ATOM 1251 C C . ARG A 1 153 ? 10.296 17.616 -3.051 1.00 96.88 153 ARG A C 1
ATOM 1253 O O . ARG A 1 153 ? 9.976 18.014 -1.933 1.00 96.88 153 ARG A O 1
ATOM 1260 N N . ALA A 1 154 ? 9.410 17.420 -4.028 1.00 96.12 154 ALA A N 1
ATOM 1261 C CA . ALA A 1 154 ? 7.975 17.644 -3.849 1.00 96.12 154 ALA A CA 1
ATOM 1262 C C . ALA A 1 154 ? 7.357 16.681 -2.816 1.00 96.12 154 ALA A C 1
ATOM 1264 O O . ALA A 1 154 ? 6.613 17.119 -1.936 1.00 96.12 154 ALA A O 1
ATOM 1265 N N . LYS A 1 155 ? 7.714 15.385 -2.859 1.00 96.25 155 LYS A N 1
ATOM 1266 C CA . LYS A 1 155 ? 7.281 14.397 -1.850 1.00 96.25 155 LYS A CA 1
ATOM 1267 C C . LYS A 1 155 ? 7.761 14.773 -0.439 1.00 96.25 155 LYS A C 1
ATOM 1269 O O . LYS A 1 155 ? 6.988 14.677 0.511 1.00 96.25 155 LYS A O 1
ATOM 1274 N N . ILE A 1 156 ? 9.011 15.225 -0.296 1.00 96.56 156 ILE A N 1
ATOM 1275 C CA . ILE A 1 156 ? 9.573 15.655 0.997 1.00 96.56 156 ILE A CA 1
ATOM 1276 C C . ILE A 1 156 ? 8.807 16.859 1.553 1.00 96.56 156 ILE A C 1
ATOM 1278 O O . ILE A 1 156 ? 8.428 16.834 2.722 1.00 96.56 156 ILE A O 1
ATOM 1282 N N . ALA A 1 157 ? 8.535 17.875 0.729 1.00 96.19 157 ALA A N 1
ATOM 1283 C CA . ALA A 1 157 ? 7.775 19.051 1.152 1.00 96.19 157 ALA A CA 1
ATOM 1284 C C . ALA A 1 157 ? 6.354 18.676 1.613 1.00 96.19 157 ALA A C 1
ATOM 1286 O O . ALA A 1 157 ? 5.941 19.047 2.708 1.00 96.19 157 ALA A O 1
ATOM 1287 N N . SER A 1 158 ? 5.649 17.841 0.841 1.00 95.75 158 SER A N 1
ATOM 1288 C CA . SER A 1 158 ? 4.316 17.351 1.219 1.00 95.75 158 SER A CA 1
ATOM 1289 C C . SER A 1 158 ? 4.330 16.583 2.547 1.00 95.75 158 SER A C 1
ATOM 1291 O O . SER A 1 158 ? 3.467 16.795 3.399 1.00 95.75 158 SER A O 1
ATOM 1293 N N . ARG A 1 159 ? 5.342 15.736 2.775 1.00 95.12 159 ARG A N 1
ATOM 1294 C CA . ARG A 1 159 ? 5.499 15.013 4.045 1.00 95.12 159 ARG A CA 1
ATOM 1295 C C . ARG A 1 159 ? 5.738 15.959 5.225 1.00 95.12 159 ARG A C 1
ATOM 1297 O O . ARG A 1 159 ? 5.196 15.718 6.300 1.00 95.12 159 ARG A O 1
ATOM 1304 N N . GLN A 1 160 ? 6.520 17.022 5.034 1.00 96.00 160 GLN A N 1
ATOM 1305 C CA . GLN A 1 160 ? 6.760 18.035 6.068 1.00 96.00 160 GLN A CA 1
ATOM 1306 C C . GLN A 1 160 ? 5.475 18.781 6.450 1.00 96.00 160 GLN A C 1
ATOM 1308 O O . GLN A 1 160 ? 5.241 19.020 7.637 1.00 96.00 160 GLN A O 1
ATOM 1313 N N . ASP A 1 161 ? 4.618 19.093 5.476 1.00 95.3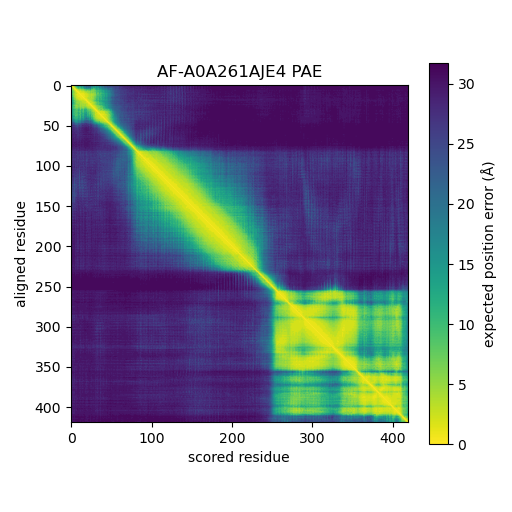8 161 ASP A N 1
ATOM 1314 C CA . ASP A 1 161 ? 3.325 19.731 5.736 1.00 95.38 161 ASP A CA 1
ATOM 1315 C C . ASP A 1 161 ? 2.387 18.817 6.532 1.00 95.38 161 ASP A C 1
ATOM 1317 O O . ASP A 1 161 ? 1.800 19.251 7.527 1.00 95.38 161 ASP A O 1
ATOM 1321 N N . ILE A 1 162 ? 2.300 17.534 6.160 1.00 95.56 162 ILE A N 1
ATOM 1322 C CA . ILE A 1 162 ? 1.512 16.534 6.900 1.00 95.56 162 ILE A CA 1
ATOM 1323 C C . ILE A 1 162 ? 2.038 16.392 8.332 1.00 95.56 162 ILE A C 1
ATOM 1325 O O . ILE A 1 162 ? 1.264 16.406 9.288 1.00 95.56 162 ILE A O 1
ATOM 1329 N N . GLU A 1 163 ? 3.357 16.302 8.515 1.00 95.56 163 GLU A N 1
ATOM 1330 C CA . GLU A 1 163 ? 3.957 16.197 9.845 1.00 95.56 163 GLU A CA 1
ATOM 1331 C C . GLU A 1 163 ? 3.644 17.426 10.710 1.00 95.56 163 GLU A C 1
ATOM 1333 O O . GLU A 1 163 ? 3.341 17.298 11.900 1.00 95.56 163 GLU A O 1
ATOM 1338 N N . LYS A 1 164 ? 3.657 18.624 10.118 1.00 97.25 164 LYS A N 1
ATOM 1339 C CA . LYS A 1 164 ? 3.279 19.861 10.806 1.00 97.25 164 LYS A CA 1
ATOM 1340 C C . LYS A 1 164 ? 1.809 19.847 11.233 1.00 97.25 164 LYS A C 1
ATOM 1342 O O . LYS A 1 164 ? 1.519 20.222 12.369 1.00 97.25 164 LYS A O 1
ATOM 1347 N N . GLN A 1 165 ? 0.904 19.383 10.369 1.00 97.00 165 GLN A N 1
ATOM 1348 C CA . GLN A 1 165 ? -0.521 19.242 10.695 1.00 97.00 165 GLN A CA 1
ATOM 1349 C C . GLN A 1 165 ? -0.746 18.237 11.831 1.00 97.00 165 GLN A C 1
ATOM 1351 O O . GLN A 1 165 ? -1.447 18.541 12.795 1.00 97.00 165 GLN A O 1
ATOM 1356 N N . LEU A 1 166 ? -0.088 17.075 11.776 1.00 95.75 166 LEU A N 1
ATOM 1357 C CA . LEU A 1 166 ? -0.172 16.057 12.826 1.00 95.75 166 LEU A CA 1
ATOM 1358 C C . LEU A 1 166 ? 0.360 16.568 14.169 1.00 95.75 166 LEU A C 1
ATOM 1360 O O . LEU A 1 166 ? -0.248 16.323 15.210 1.00 95.75 166 LEU A O 1
ATOM 1364 N N . ARG A 1 167 ? 1.470 17.318 14.166 1.00 96.56 167 ARG A N 1
ATOM 1365 C CA . ARG A 1 167 ? 2.004 17.950 15.383 1.00 96.56 167 ARG A CA 1
ATOM 1366 C C . ARG A 1 167 ? 1.028 18.972 15.969 1.00 96.56 167 ARG A C 1
ATOM 1368 O O . ARG A 1 167 ? 0.865 18.996 17.186 1.00 96.56 167 ARG A O 1
ATOM 1375 N N . ALA A 1 168 ? 0.380 19.784 15.132 1.00 96.88 168 ALA A N 1
ATOM 1376 C CA . ALA A 1 168 ? -0.624 20.747 15.582 1.00 96.88 168 ALA A CA 1
ATOM 1377 C C . ALA A 1 168 ? -1.840 20.044 16.210 1.00 96.88 168 ALA A C 1
ATOM 1379 O O . ALA A 1 168 ? -2.171 20.321 17.360 1.00 96.88 168 ALA A O 1
ATOM 1380 N N . SER A 1 169 ? -2.417 19.058 15.514 1.00 96.56 169 SER A N 1
ATOM 1381 C CA . SER A 1 169 ? -3.545 18.262 16.018 1.00 96.56 169 SER A CA 1
ATOM 1382 C C . SER A 1 169 ? -3.208 17.539 17.328 1.00 96.56 169 SER A C 1
ATOM 1384 O O . SER A 1 169 ? -3.992 17.566 18.276 1.00 96.56 169 SER A O 1
ATOM 1386 N N . ARG A 1 170 ? -2.007 16.954 17.443 1.00 97.06 170 ARG A N 1
ATOM 1387 C CA . ARG A 1 170 ? -1.553 16.323 18.691 1.00 97.06 170 ARG A CA 1
ATOM 1388 C C . ARG A 1 170 ? -1.515 17.316 19.853 1.00 97.06 170 ARG A C 1
ATOM 1390 O O . ARG A 1 170 ? -1.949 16.972 20.947 1.00 97.06 170 ARG A O 1
ATOM 1397 N N . ASN A 1 171 ? -1.003 18.524 19.624 1.00 96.06 171 ASN A N 1
ATOM 1398 C CA . ASN A 1 171 ? -0.927 19.550 20.663 1.00 96.06 171 ASN A CA 1
ATOM 1399 C C . ASN A 1 171 ? -2.326 20.023 21.096 1.00 96.06 171 ASN A C 1
ATOM 1401 O O . ASN A 1 171 ? -2.559 20.196 22.289 1.00 96.06 171 ASN A O 1
ATOM 1405 N N . GLU A 1 172 ? -3.267 20.172 20.159 1.00 97.06 172 GLU A N 1
ATOM 1406 C CA . GLU A 1 172 ? -4.669 20.492 20.470 1.00 97.06 172 GLU A CA 1
ATOM 1407 C C . GLU A 1 172 ? -5.332 19.389 21.306 1.00 97.06 172 GLU A C 1
ATOM 1409 O O . GLU A 1 172 ? -5.966 19.667 22.327 1.00 97.06 172 GLU A O 1
ATOM 1414 N N . HIS A 1 173 ? -5.150 18.123 20.919 1.00 94.81 173 HIS A N 1
ATOM 1415 C CA . HIS A 1 173 ? -5.658 16.986 21.685 1.00 94.81 173 HIS A CA 1
ATOM 1416 C C . HIS A 1 173 ? -5.046 16.911 23.084 1.00 94.81 173 HIS A C 1
ATOM 1418 O O . HIS A 1 173 ? -5.762 16.621 24.042 1.00 94.81 173 HIS A O 1
ATOM 1424 N N . GLN A 1 174 ? -3.753 17.209 23.214 1.00 96.31 174 GLN A N 1
ATOM 1425 C CA . GLN A 1 174 ? -3.073 17.231 24.503 1.00 96.31 174 GLN A CA 1
ATOM 1426 C C . GLN A 1 174 ? -3.622 18.334 25.418 1.00 96.31 174 GLN A C 1
ATOM 1428 O O . GLN A 1 174 ? -3.981 18.043 26.556 1.00 96.31 174 GLN A O 1
ATOM 1433 N N . GLN A 1 175 ? -3.789 19.561 24.914 1.00 97.25 175 GLN A N 1
ATOM 1434 C CA . GLN A 1 175 ? -4.400 20.650 25.688 1.00 97.25 175 GLN A CA 1
ATOM 1435 C C . GLN A 1 175 ? -5.829 20.312 26.124 1.00 97.25 175 GLN A C 1
ATOM 1437 O O . GLN A 1 175 ? -6.219 20.565 27.264 1.00 97.25 175 GLN A O 1
ATOM 1442 N N . LYS A 1 176 ? -6.616 19.692 25.237 1.00 97.25 176 LYS A N 1
ATOM 1443 C CA . LYS A 1 176 ? -7.976 19.257 25.568 1.00 97.25 176 LYS A CA 1
ATOM 1444 C C . LYS A 1 176 ? -7.985 18.169 26.644 1.00 97.25 176 LYS A C 1
ATOM 1446 O O . LYS A 1 176 ? -8.839 18.202 27.526 1.00 97.25 176 LYS A O 1
ATOM 1451 N N . ALA A 1 177 ? -7.048 17.224 26.592 1.00 95.38 177 ALA A N 1
ATOM 1452 C CA . ALA A 1 177 ? -6.911 16.181 27.605 1.00 95.38 177 ALA A CA 1
ATOM 1453 C C . ALA A 1 177 ? -6.525 16.761 28.975 1.00 95.38 177 ALA A C 1
ATOM 1455 O O . ALA A 1 177 ? -7.118 16.379 29.982 1.00 95.38 177 ALA A O 1
ATOM 1456 N N . GLU A 1 178 ? -5.591 17.714 29.011 1.00 96.88 178 GLU A N 1
ATOM 1457 C CA . GLU A 1 178 ? -5.191 18.415 30.239 1.00 96.88 178 GLU A CA 1
ATOM 1458 C C . GLU A 1 178 ? -6.364 19.202 30.844 1.00 96.88 178 GLU A C 1
ATOM 1460 O O . GLU A 1 178 ? -6.647 19.067 32.034 1.00 96.88 178 GLU A O 1
ATOM 1465 N N . SER A 1 179 ? -7.122 19.929 30.017 1.00 97.62 179 SER A N 1
ATOM 1466 C CA . SER A 1 179 ? -8.318 20.658 30.460 1.00 97.62 179 SER A CA 1
ATOM 1467 C C . SER A 1 179 ? -9.401 19.730 31.030 1.00 97.62 179 SER A C 1
ATOM 1469 O O . SER A 1 179 ? -9.968 20.018 32.085 1.00 97.62 179 SER A O 1
ATOM 1471 N N . LEU A 1 180 ? -9.661 18.589 30.381 1.00 97.12 180 LEU A N 1
ATOM 1472 C CA . LEU A 1 180 ? -10.619 17.594 30.875 1.00 97.12 180 LEU A CA 1
ATOM 1473 C C . LEU A 1 180 ? -10.158 16.939 32.183 1.00 97.12 180 LEU A C 1
ATOM 1475 O O . LEU A 1 180 ? -10.987 16.624 33.037 1.00 97.12 180 LEU A O 1
ATOM 1479 N N . LEU A 1 181 ? -8.852 16.722 32.353 1.00 97.00 181 LEU A N 1
ATOM 1480 C CA . LEU A 1 181 ? -8.293 16.176 33.588 1.00 97.00 181 LEU A CA 1
ATOM 1481 C C . LEU A 1 181 ? -8.469 17.155 34.757 1.00 97.00 181 LEU A C 1
ATOM 1483 O O . LEU A 1 181 ? -8.847 16.746 35.859 1.00 97.00 181 LEU A O 1
ATOM 1487 N N . GLU A 1 182 ? -8.236 18.444 34.514 1.00 96.88 182 GLU A N 1
ATOM 1488 C CA . GLU A 1 182 ? -8.445 19.495 35.508 1.00 96.88 182 GLU A CA 1
ATOM 1489 C C . GLU A 1 182 ? -9.926 19.610 35.901 1.00 96.88 182 GLU A C 1
ATOM 1491 O O . GLU A 1 182 ? -10.258 19.640 37.090 1.00 96.88 182 GLU A O 1
ATOM 1496 N N . GLU A 1 183 ? -10.835 19.574 34.922 1.00 97.12 183 GLU A N 1
ATOM 1497 C CA . GLU A 1 183 ? -12.275 19.589 35.181 1.00 97.12 183 GLU A CA 1
ATOM 1498 C C . GLU A 1 183 ? -12.752 18.348 35.951 1.00 97.12 183 GLU A C 1
ATOM 1500 O O . GLU A 1 183 ? -13.473 18.489 36.942 1.00 97.12 183 GLU A O 1
ATOM 1505 N N . ASN A 1 184 ? -12.307 17.146 35.573 1.00 94.69 184 ASN A N 1
ATOM 1506 C CA . ASN A 1 184 ? -12.616 15.923 36.320 1.00 94.69 184 ASN A CA 1
ATOM 1507 C C . ASN A 1 184 ? -12.120 16.007 37.766 1.00 94.69 184 ASN A C 1
ATOM 1509 O O . ASN A 1 184 ? -12.840 15.640 38.692 1.00 94.69 184 ASN A O 1
ATOM 1513 N N . THR A 1 185 ? -10.919 16.546 37.980 1.00 97.12 185 THR A N 1
ATOM 1514 C CA . THR A 1 185 ? -10.372 16.739 39.329 1.00 97.12 185 THR A CA 1
ATOM 1515 C C . THR A 1 185 ? -11.242 17.695 40.149 1.00 97.12 185 THR A C 1
ATOM 1517 O O . THR A 1 185 ? -11.485 17.452 41.333 1.00 97.12 185 THR A O 1
ATOM 1520 N N . ARG A 1 186 ? -11.758 18.766 39.530 1.00 97.31 186 ARG A N 1
ATOM 1521 C CA . ARG A 1 186 ? -12.691 19.703 40.176 1.00 97.31 186 ARG A CA 1
ATOM 1522 C C . ARG A 1 186 ? -14.006 19.018 40.554 1.00 97.31 186 ARG A C 1
ATOM 1524 O O . ARG A 1 186 ? -14.469 19.180 41.680 1.00 97.31 186 ARG A O 1
ATOM 1531 N N . LEU A 1 187 ? -14.589 18.244 39.638 1.00 96.81 187 LEU A N 1
ATOM 1532 C CA . LEU A 1 187 ? -15.844 17.522 39.869 1.00 96.81 187 LEU A CA 1
ATOM 1533 C C . LEU A 1 187 ? -15.710 16.455 40.961 1.00 96.81 187 LEU A C 1
ATOM 1535 O O . LEU A 1 187 ? -16.614 16.318 41.781 1.00 96.81 187 LEU A O 1
ATOM 1539 N N . MET A 1 188 ? -14.577 15.753 41.023 1.00 95.81 188 MET A N 1
ATOM 1540 C CA . MET A 1 188 ? -14.307 14.778 42.083 1.00 95.81 188 MET A CA 1
ATOM 1541 C C . MET A 1 188 ? -14.293 15.433 43.467 1.00 95.81 188 MET A C 1
ATOM 1543 O O . MET A 1 188 ? -14.987 14.962 44.365 1.00 95.81 188 MET A O 1
ATOM 1547 N N . LYS A 1 189 ? -13.598 16.569 43.623 1.00 96.25 189 LYS A N 1
ATOM 1548 C CA . LYS A 1 189 ? -13.600 17.331 44.886 1.00 96.25 189 LYS A CA 1
ATOM 1549 C C . LYS A 1 189 ? -15.007 17.790 45.274 1.00 96.25 189 LYS A C 1
ATOM 1551 O O . LYS A 1 189 ? -15.416 17.617 46.417 1.00 96.25 189 LYS A O 1
ATOM 1556 N N . GLN A 1 190 ? -15.770 18.313 44.312 1.00 96.31 190 GLN A N 1
ATOM 1557 C CA . GLN A 1 190 ? -17.157 18.721 44.545 1.00 96.31 190 GLN A CA 1
ATOM 1558 C C . GLN A 1 190 ? -18.028 17.538 45.000 1.00 96.31 190 GLN A C 1
ATOM 1560 O O . GLN A 1 190 ? -18.795 17.658 45.953 1.00 96.31 190 GLN A O 1
ATOM 1565 N N . SER A 1 191 ? -17.883 16.378 44.355 1.00 95.12 191 SER A N 1
ATOM 1566 C CA . SER A 1 191 ? -18.614 15.167 44.729 1.00 95.12 191 SER A CA 1
ATOM 1567 C C . SER A 1 191 ? -18.256 14.684 46.135 1.00 95.12 191 SER A C 1
ATOM 1569 O O . SER A 1 191 ? -19.134 14.188 46.841 1.00 95.12 191 SER A O 1
ATOM 1571 N N . GLU A 1 192 ? -16.995 14.798 46.553 1.00 95.75 192 GLU A N 1
ATOM 1572 C CA . GLU A 1 192 ? -16.562 14.463 47.913 1.00 95.75 192 GLU A CA 1
ATOM 1573 C C . GLU A 1 192 ? -17.194 15.401 48.950 1.00 95.75 192 GLU A C 1
ATOM 1575 O O . GLU A 1 192 ? -17.743 14.933 49.950 1.00 95.75 192 GLU A O 1
ATOM 1580 N N . GLU A 1 193 ? -17.195 16.710 48.691 1.00 95.38 193 GLU A N 1
ATOM 1581 C CA . GLU A 1 193 ? -17.847 17.697 49.559 1.00 95.38 193 GLU A CA 1
ATOM 1582 C C . GLU A 1 193 ? -19.352 17.444 49.695 1.00 95.38 193 GLU A C 1
ATOM 1584 O O . GLU 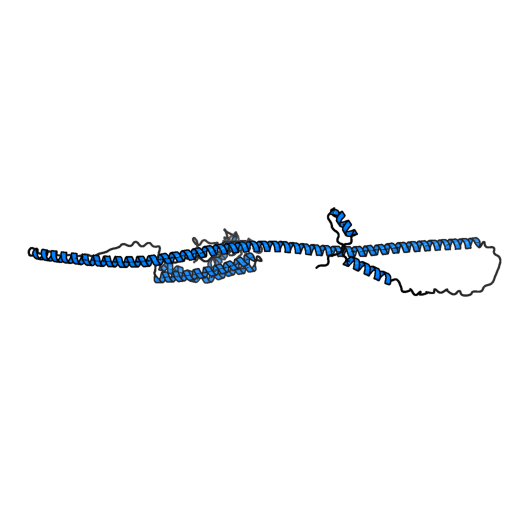A 1 193 ? -19.908 17.494 50.797 1.00 95.38 193 GLU A O 1
ATOM 1589 N N . ASP A 1 194 ? -20.028 17.146 48.587 1.00 94.31 194 ASP A N 1
ATOM 1590 C CA . ASP A 1 194 ? -21.463 16.878 48.597 1.00 94.31 194 ASP A CA 1
ATOM 1591 C C . ASP A 1 194 ? -21.785 15.545 49.287 1.00 94.31 194 ASP A C 1
ATOM 1593 O O . ASP A 1 194 ? -22.762 15.465 50.037 1.00 94.31 194 ASP A O 1
ATOM 1597 N N . ASN A 1 195 ? -20.920 14.533 49.162 1.00 95.06 195 ASN A N 1
ATOM 1598 C CA . ASN A 1 195 ? -21.026 13.296 49.938 1.00 95.06 195 ASN A CA 1
ATOM 1599 C C . ASN A 1 195 ? -20.934 13.556 51.449 1.00 95.06 195 ASN A C 1
ATOM 1601 O O . ASN A 1 195 ? -21.743 13.016 52.209 1.00 95.06 195 ASN A O 1
ATOM 1605 N N . ILE A 1 196 ? -20.009 14.415 51.895 1.00 96.00 196 ILE A N 1
ATOM 1606 C CA . ILE A 1 196 ? -19.895 14.805 53.311 1.00 96.00 196 ILE A CA 1
ATOM 1607 C C . ILE A 1 196 ? -21.194 15.471 53.789 1.00 96.00 196 ILE A C 1
ATOM 1609 O O . ILE A 1 196 ? -21.743 15.078 54.823 1.00 96.00 196 ILE A O 1
ATOM 1613 N N . LYS A 1 197 ? -21.744 16.417 53.013 1.00 95.25 197 LYS A N 1
ATOM 1614 C CA . LYS A 1 197 ? -23.019 17.085 53.341 1.00 95.25 197 LYS A CA 1
ATOM 1615 C C . LYS A 1 197 ? -24.183 16.097 53.413 1.00 95.25 197 LYS A C 1
ATOM 1617 O O . LYS A 1 197 ? -25.007 16.185 54.321 1.00 95.25 197 LYS A O 1
ATOM 1622 N N . VAL A 1 198 ? -24.261 15.136 52.489 1.00 95.12 198 VAL A N 1
ATOM 1623 C CA . VAL A 1 198 ? -25.302 14.094 52.493 1.00 95.12 198 VAL A CA 1
ATOM 1624 C C . VAL A 1 198 ? -25.201 13.221 53.743 1.00 95.12 198 VAL A C 1
ATOM 1626 O O . VAL A 1 198 ? -26.228 12.925 54.358 1.00 95.12 198 VAL A O 1
ATOM 1629 N N . VAL A 1 199 ? -23.992 12.826 54.151 1.00 95.12 199 VAL A N 1
ATOM 1630 C CA . VAL A 1 199 ? -23.779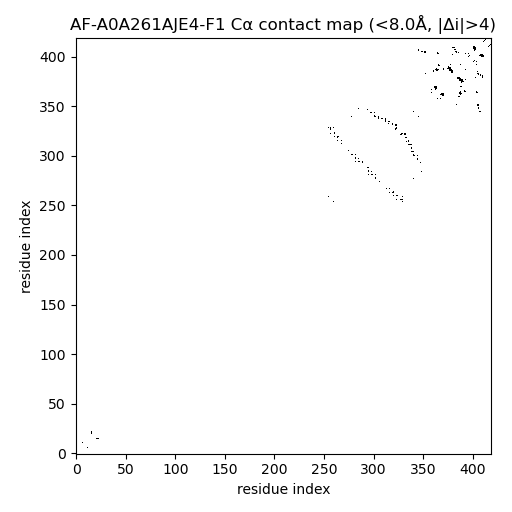 12.070 55.395 1.00 95.12 199 VAL A CA 1
ATOM 1631 C C . VAL A 1 199 ? -24.238 12.882 56.609 1.00 95.12 199 VAL A C 1
ATOM 1633 O O . VAL A 1 199 ? -24.958 12.356 57.461 1.00 95.12 199 VAL A O 1
ATOM 1636 N N . GLU A 1 200 ? -23.901 14.171 56.670 1.00 94.75 200 GLU A N 1
ATOM 1637 C CA . GLU A 1 200 ? -24.328 15.048 57.762 1.00 94.75 200 GLU A CA 1
ATOM 1638 C C . GLU A 1 200 ? -25.856 15.226 57.800 1.00 94.75 200 GLU A C 1
ATOM 1640 O O . GLU A 1 200 ? -26.476 15.115 58.862 1.00 94.75 200 GLU A O 1
ATOM 1645 N N . MET A 1 201 ? -26.493 15.434 56.643 1.00 93.69 201 MET A N 1
ATOM 1646 C CA . MET A 1 201 ? -27.952 15.522 56.544 1.00 93.69 201 MET A CA 1
ATOM 1647 C C . MET A 1 201 ? -28.636 14.222 56.971 1.00 93.69 201 MET A C 1
ATOM 1649 O O . MET A 1 201 ? -29.623 14.269 57.707 1.00 93.69 201 MET A O 1
ATOM 1653 N N . LYS A 1 202 ? -28.103 13.058 56.576 1.00 93.44 202 LYS A N 1
ATOM 1654 C CA . LYS A 1 202 ? -28.615 11.752 57.024 1.00 93.44 202 LYS A CA 1
ATOM 1655 C C . LYS A 1 202 ? -28.533 11.608 58.543 1.00 93.44 202 LYS A C 1
ATOM 1657 O O . LYS A 1 202 ? -29.496 11.150 59.151 1.00 93.44 202 LYS A O 1
ATOM 1662 N N . LYS A 1 203 ? -27.433 12.049 59.165 1.00 94.94 203 LYS A N 1
ATOM 1663 C CA . LYS A 1 203 ? -27.288 12.037 60.629 1.00 94.94 203 LYS A CA 1
ATOM 1664 C C . LYS A 1 203 ? -28.352 12.906 61.308 1.00 94.94 203 LYS A C 1
ATOM 1666 O O . LYS A 1 203 ? -29.051 12.421 62.193 1.00 94.94 203 LYS A O 1
ATOM 1671 N N . LYS A 1 204 ? -28.534 14.152 60.850 1.00 94.06 204 LYS A N 1
ATOM 1672 C CA . LYS A 1 204 ? -29.574 15.063 61.371 1.00 94.06 204 LYS A CA 1
ATOM 1673 C C . LYS A 1 204 ? -30.981 14.481 61.209 1.00 94.06 204 LYS A C 1
ATOM 1675 O O . LYS A 1 204 ? -31.815 14.626 62.101 1.00 94.06 204 LYS A O 1
ATOM 1680 N N . LEU A 1 205 ? -31.242 13.798 60.093 1.00 92.81 205 LEU A N 1
ATOM 1681 C CA . LEU A 1 205 ? -32.518 13.132 59.840 1.00 92.81 205 LEU A CA 1
ATOM 1682 C C . LEU A 1 205 ? -32.770 11.976 60.819 1.00 92.81 205 LEU A C 1
ATOM 1684 O O . LEU A 1 205 ? -33.879 11.859 61.337 1.00 92.81 205 LEU A O 1
ATOM 1688 N N . GLU A 1 206 ? -31.768 11.140 61.100 1.00 91.31 206 GLU A N 1
ATOM 1689 C CA . GLU A 1 206 ? -31.906 10.050 62.078 1.00 91.31 206 GLU A CA 1
ATOM 1690 C C . GLU A 1 206 ? -32.064 10.566 63.514 1.00 91.31 206 GLU A C 1
ATOM 1692 O O . GLU A 1 206 ? -32.898 10.053 64.260 1.00 91.31 206 GLU A O 1
ATOM 1697 N N . GLU A 1 207 ? -31.363 11.638 63.892 1.00 91.94 207 GLU A N 1
ATOM 1698 C CA . GLU A 1 207 ? -31.575 12.310 65.182 1.00 91.94 207 GLU A CA 1
ATOM 1699 C C . GLU A 1 207 ? -33.004 12.860 65.314 1.00 91.94 207 GLU A C 1
ATOM 1701 O O . GLU A 1 207 ? -33.643 12.705 66.359 1.00 91.94 207 GLU A O 1
ATOM 1706 N N . ALA A 1 208 ? -33.539 13.475 64.253 1.00 89.81 208 ALA A N 1
ATOM 1707 C CA . ALA A 1 208 ? -34.918 13.955 64.224 1.00 89.81 208 ALA A CA 1
ATOM 1708 C C . ALA A 1 208 ? -35.924 12.797 64.337 1.00 89.81 208 ALA A C 1
ATOM 1710 O O . ALA A 1 208 ? -36.839 12.866 65.158 1.00 89.81 208 ALA A O 1
ATOM 1711 N N . LYS A 1 209 ? -35.720 11.700 63.590 1.00 88.00 209 LYS A N 1
ATOM 1712 C CA . LYS A 1 209 ? -36.547 10.485 63.692 1.00 88.00 209 LYS A CA 1
ATOM 1713 C C . LYS A 1 209 ? -36.510 9.878 65.093 1.00 88.00 209 LYS A C 1
ATOM 1715 O O . LYS A 1 209 ? -37.553 9.451 65.581 1.00 88.00 209 LYS A O 1
ATOM 1720 N N . GLY A 1 210 ? -35.345 9.848 65.743 1.00 86.81 210 GLY A N 1
ATOM 1721 C CA . GLY A 1 210 ? -35.191 9.379 67.122 1.00 86.81 210 GLY A CA 1
ATOM 1722 C C . GLY A 1 210 ? -36.029 10.200 68.103 1.00 86.81 210 GLY A C 1
ATOM 1723 O O . GLY A 1 210 ? -36.815 9.637 68.859 1.00 86.81 210 GLY A O 1
ATOM 1724 N N . LYS A 1 211 ? -35.960 11.534 68.014 1.00 87.12 211 LYS A N 1
ATOM 1725 C CA . LYS A 1 211 ? -36.795 12.439 68.825 1.00 87.12 211 LYS A CA 1
ATOM 1726 C C . LYS A 1 211 ? -38.289 12.230 68.566 1.00 87.12 211 LYS A C 1
ATOM 1728 O O . LYS A 1 211 ? -39.072 12.186 69.508 1.00 87.12 211 LYS A O 1
ATOM 1733 N N . THR A 1 212 ? -38.698 12.060 67.307 1.00 82.69 212 THR A N 1
ATOM 1734 C CA . THR A 1 212 ? -40.098 11.762 66.964 1.00 82.69 212 THR A CA 1
ATOM 1735 C C . THR A 1 212 ? -40.550 10.410 67.518 1.00 82.69 212 THR A C 1
ATOM 1737 O O . THR A 1 212 ? -41.677 10.307 67.995 1.00 82.69 212 THR A O 1
ATOM 1740 N N . ARG A 1 213 ? -39.693 9.380 67.486 1.00 84.06 213 ARG A N 1
ATOM 1741 C CA . ARG A 1 213 ? -39.985 8.073 68.095 1.00 84.06 213 ARG A CA 1
ATOM 1742 C C . ARG A 1 213 ? -40.191 8.189 69.600 1.00 84.06 213 ARG A C 1
ATOM 1744 O O . ARG A 1 213 ? -41.144 7.598 70.088 1.00 84.06 213 ARG A O 1
ATOM 1751 N N . GLU A 1 214 ? -39.380 8.980 70.297 1.00 82.56 214 GLU A N 1
ATOM 1752 C CA . GLU A 1 214 ? -39.519 9.150 71.748 1.00 82.56 214 GLU A CA 1
ATOM 1753 C C . GLU A 1 214 ? -40.799 9.910 72.116 1.00 82.56 214 GLU A C 1
ATOM 1755 O O . GLU A 1 214 ? -41.564 9.451 72.957 1.00 82.56 214 GLU A O 1
ATOM 1760 N N . VAL A 1 215 ? -41.128 10.984 71.388 1.00 84.00 215 VAL A N 1
ATOM 1761 C CA . VAL A 1 215 ? -42.417 11.690 71.543 1.00 84.00 215 VAL A CA 1
ATOM 1762 C C . VAL A 1 215 ? -43.603 10.767 71.242 1.00 84.00 215 VAL A C 1
ATOM 1764 O O . VAL A 1 215 ? -44.637 10.823 71.909 1.00 84.00 215 VAL A O 1
ATOM 1767 N N . ASN A 1 216 ? -43.485 9.913 70.223 1.00 79.88 216 ASN A N 1
ATOM 1768 C CA . ASN A 1 216 ? -44.525 8.940 69.900 1.00 79.88 216 ASN A CA 1
ATOM 1769 C C . ASN A 1 216 ? -44.639 7.854 70.975 1.00 79.88 216 ASN A C 1
ATOM 1771 O O . ASN A 1 216 ? -45.754 7.448 71.282 1.00 79.88 216 ASN A O 1
ATOM 1775 N N . LYS A 1 217 ? -43.524 7.417 71.565 1.00 84.50 217 LYS A N 1
ATOM 1776 C CA . LYS A 1 217 ? -43.494 6.457 72.669 1.00 84.50 217 LYS A CA 1
ATOM 1777 C C . LYS A 1 217 ? -44.148 7.032 73.926 1.00 84.50 217 LYS A C 1
ATOM 1779 O O . LYS A 1 217 ? -45.029 6.382 74.468 1.00 84.50 217 LYS A O 1
ATOM 1784 N N . GLU A 1 218 ? -43.830 8.270 74.311 1.00 82.06 218 GLU A N 1
ATOM 1785 C CA . GLU A 1 218 ? -44.517 8.970 75.410 1.00 82.06 218 GLU A CA 1
ATOM 1786 C C . GLU A 1 218 ? -46.024 9.088 75.146 1.00 82.06 218 GLU A C 1
ATOM 1788 O O . GLU A 1 218 ? -46.845 8.819 76.022 1.00 82.06 218 GLU A O 1
ATOM 1793 N N . LYS A 1 219 ? -46.424 9.441 73.915 1.00 80.88 219 LYS A N 1
ATOM 1794 C CA . LYS A 1 219 ? -47.844 9.460 73.528 1.00 80.88 219 LYS A CA 1
ATOM 1795 C C . LYS A 1 219 ? -48.493 8.083 73.630 1.00 80.88 219 LYS A C 1
ATOM 1797 O O . LYS A 1 219 ? -49.637 8.012 74.071 1.00 80.88 219 LYS A O 1
ATOM 1802 N N . ILE A 1 220 ? -47.803 7.019 73.217 1.00 82.25 220 ILE A N 1
ATOM 1803 C CA . ILE A 1 220 ? -48.290 5.641 73.332 1.00 82.25 220 ILE A CA 1
ATOM 1804 C C . ILE A 1 220 ? -48.431 5.257 74.805 1.00 82.25 220 ILE A C 1
ATOM 1806 O O . ILE A 1 220 ? -49.508 4.817 75.172 1.00 82.25 220 ILE A O 1
ATOM 1810 N N . GLU A 1 221 ? -47.446 5.515 75.666 1.00 80.00 221 GLU A N 1
ATOM 1811 C CA . GLU A 1 221 ? -47.531 5.234 77.111 1.00 80.00 221 GLU A CA 1
ATOM 1812 C C . GLU A 1 221 ? -48.692 5.996 77.779 1.00 80.00 221 GLU A C 1
ATOM 1814 O O . GLU A 1 221 ? -49.442 5.439 78.585 1.00 80.00 221 GLU A O 1
ATOM 1819 N N . ILE A 1 222 ? -48.918 7.260 77.400 1.00 79.62 222 ILE A N 1
ATOM 1820 C CA . ILE A 1 222 ? -50.077 8.045 77.860 1.00 79.62 222 ILE A CA 1
ATOM 1821 C C . ILE A 1 222 ? -51.390 7.423 77.366 1.00 79.62 222 ILE A C 1
ATOM 1823 O O . ILE A 1 222 ? -52.365 7.342 78.121 1.00 79.62 222 ILE A O 1
ATOM 1827 N N . LEU A 1 223 ? -51.444 7.002 76.100 1.00 77.81 223 LEU A N 1
ATOM 1828 C CA . LEU A 1 223 ? -52.613 6.343 75.524 1.00 77.81 223 LEU A CA 1
ATOM 1829 C C . LEU A 1 223 ? -52.858 4.974 76.163 1.00 77.81 223 LEU A C 1
ATOM 1831 O O . LEU A 1 223 ? -54.007 4.681 76.452 1.00 77.81 223 LEU A O 1
ATOM 1835 N N . GLU A 1 224 ? -51.828 4.183 76.452 1.00 76.38 224 GLU A N 1
ATOM 1836 C CA . GLU A 1 224 ? -51.893 2.884 77.131 1.00 76.38 224 GLU A CA 1
ATOM 1837 C C . GLU A 1 224 ? -52.306 3.021 78.597 1.00 76.38 224 GLU A C 1
ATOM 1839 O O . GLU A 1 224 ? -53.085 2.209 79.088 1.00 76.38 224 GLU A O 1
ATOM 1844 N N . SER A 1 225 ? -51.869 4.072 79.294 1.00 75.06 225 SER A N 1
ATOM 1845 C CA . SER A 1 225 ? -52.346 4.410 80.642 1.00 75.06 225 SER A CA 1
ATOM 1846 C C . SER A 1 225 ? -53.835 4.788 80.632 1.00 75.06 225 SER A C 1
ATOM 1848 O O . SER A 1 225 ? -54.636 4.299 81.440 1.00 75.06 225 SER A O 1
ATOM 1850 N N . ARG A 1 226 ? -54.259 5.578 79.634 1.00 72.75 226 ARG A N 1
ATOM 1851 C CA . ARG A 1 226 ? -55.677 5.886 79.382 1.00 72.75 226 ARG A CA 1
ATOM 1852 C C . ARG A 1 226 ? -56.480 4.642 78.985 1.00 72.75 226 ARG A C 1
ATOM 1854 O O . ARG A 1 226 ? -57.597 4.472 79.467 1.00 72.75 226 ARG A O 1
ATOM 1861 N N . LEU A 1 227 ? -55.911 3.756 78.167 1.00 63.38 227 LEU A N 1
ATOM 1862 C CA . LEU A 1 227 ? -56.527 2.499 77.741 1.00 63.38 227 LEU A CA 1
ATOM 1863 C C . LEU A 1 227 ? -56.630 1.511 78.907 1.00 63.38 227 LEU A C 1
ATOM 1865 O O . LEU A 1 227 ? -57.667 0.891 79.069 1.00 63.38 227 LEU A O 1
ATOM 1869 N N . SER A 1 228 ? -55.615 1.420 79.769 1.00 64.25 228 SER A N 1
ATOM 1870 C CA . SER A 1 228 ? -55.617 0.608 80.998 1.00 64.25 228 SER A CA 1
ATOM 1871 C C . SER A 1 228 ? -56.676 1.086 81.992 1.00 64.25 228 SER A C 1
ATOM 1873 O O . SER A 1 228 ? -57.277 0.285 82.707 1.00 64.25 228 SER A O 1
ATOM 1875 N N . THR A 1 229 ? -56.963 2.390 81.997 1.00 59.56 229 THR A N 1
ATOM 1876 C CA . THR A 1 229 ? -58.080 2.968 82.755 1.00 59.56 229 THR A CA 1
ATOM 1877 C C . THR A 1 229 ? -59.435 2.613 82.121 1.00 59.56 229 THR A C 1
ATOM 1879 O O . THR A 1 229 ? -60.394 2.333 82.840 1.00 59.56 229 THR A O 1
ATOM 1882 N N . ALA A 1 230 ? -59.515 2.558 80.787 1.00 50.44 230 ALA A N 1
ATOM 1883 C CA . ALA A 1 230 ? -60.724 2.198 80.038 1.00 50.44 230 ALA A CA 1
ATOM 1884 C C . ALA A 1 230 ? -61.003 0.675 79.983 1.00 50.44 230 ALA A C 1
ATOM 1886 O O . ALA A 1 230 ? -62.159 0.263 79.943 1.00 50.44 230 ALA A O 1
ATOM 1887 N N . MET A 1 231 ? -59.974 -0.176 80.053 1.00 49.44 231 MET A N 1
ATOM 1888 C CA . MET A 1 231 ? -60.056 -1.642 79.946 1.00 49.44 231 MET A CA 1
ATOM 1889 C C . MET A 1 231 ? -60.504 -2.359 81.231 1.00 49.44 231 MET A C 1
ATOM 1891 O O . MET A 1 231 ? -60.560 -3.586 81.269 1.00 49.44 231 MET A O 1
ATOM 1895 N N . ARG A 1 232 ? -60.960 -1.628 82.260 1.00 47.44 232 ARG A N 1
ATOM 1896 C CA . ARG A 1 232 ? -61.815 -2.210 83.318 1.00 47.44 232 ARG A CA 1
ATOM 1897 C C . ARG A 1 232 ? -63.208 -2.618 82.814 1.00 47.44 232 ARG A C 1
ATOM 1899 O O . ARG A 1 232 ? -64.0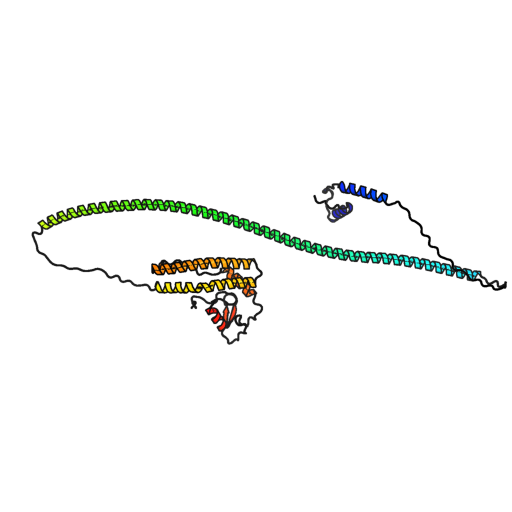18 -3.099 83.604 1.00 47.44 232 ARG A O 1
ATOM 1906 N N . GLN A 1 233 ? -63.498 -2.454 81.525 1.00 43.19 233 GLN A N 1
ATOM 1907 C CA . GLN A 1 233 ? -64.712 -2.946 80.891 1.00 43.19 233 GLN A CA 1
ATOM 1908 C C . GLN A 1 233 ? -64.371 -3.655 79.571 1.00 43.19 233 GLN A C 1
ATOM 1910 O O . GLN A 1 233 ? -63.923 -3.022 78.618 1.00 43.19 233 GLN A O 1
ATOM 1915 N N . SER A 1 234 ? -64.733 -4.942 79.514 1.00 37.28 234 SER A N 1
ATOM 1916 C CA . SER A 1 234 ? -65.014 -5.763 78.315 1.00 37.28 234 SER A CA 1
ATOM 1917 C C . SER A 1 234 ? -63.937 -6.744 77.813 1.00 37.28 234 SER A C 1
ATOM 1919 O O . SER A 1 234 ? -62.743 -6.477 77.792 1.00 37.28 234 SER A O 1
ATOM 1921 N N . THR A 1 235 ? -64.455 -7.909 77.412 1.00 35.91 235 THR A N 1
ATOM 1922 C CA . THR A 1 235 ? -63.871 -9.234 77.120 1.00 35.91 235 THR A CA 1
ATOM 1923 C C . THR A 1 235 ? -63.325 -9.437 75.686 1.00 35.91 235 THR A C 1
ATOM 1925 O O . THR A 1 235 ? -63.586 -8.605 74.820 1.00 35.91 235 THR A O 1
ATOM 1928 N N . PRO A 1 236 ? -62.610 -10.558 75.404 1.00 45.22 236 PRO A N 1
ATOM 1929 C CA . PRO A 1 236 ? -61.741 -10.735 74.230 1.00 45.22 236 PRO A CA 1
ATOM 1930 C C . PRO A 1 236 ? -62.345 -11.593 73.099 1.00 45.22 236 PRO A C 1
ATOM 1932 O O . PRO A 1 236 ? -63.163 -12.474 73.365 1.00 45.22 236 PRO A O 1
ATOM 1935 N N . VAL A 1 237 ? -61.852 -11.434 71.857 1.00 30.97 237 VAL A N 1
ATOM 1936 C CA . VAL A 1 237 ? -62.027 -12.408 70.750 1.00 30.97 237 VAL A CA 1
ATOM 1937 C C . VAL A 1 237 ? -60.753 -12.523 69.879 1.00 30.97 237 VAL A C 1
ATOM 1939 O O . VAL A 1 237 ? -59.978 -11.580 69.757 1.00 30.97 237 VAL A O 1
ATOM 1942 N N . LYS A 1 238 ? -60.556 -13.739 69.344 1.00 31.67 238 LYS A N 1
ATOM 1943 C CA . LYS A 1 238 ? -59.410 -14.391 68.668 1.00 31.67 238 LYS A CA 1
ATOM 1944 C C . LYS A 1 238 ? -59.015 -13.901 67.248 1.00 31.67 238 LYS A C 1
ATOM 1946 O O . LYS A 1 238 ? -59.835 -13.364 66.518 1.00 31.67 238 LYS A O 1
ATOM 1951 N N . SER A 1 239 ? -57.756 -14.252 66.924 1.00 36.53 239 SER A N 1
ATOM 1952 C CA . SER A 1 239 ? -56.889 -14.342 65.704 1.00 36.53 239 SER A CA 1
ATOM 1953 C C . SER A 1 239 ? -57.555 -14.806 64.368 1.00 36.53 239 SER A C 1
ATOM 1955 O O . SER A 1 239 ? -58.715 -15.198 64.473 1.00 36.53 239 SER A O 1
ATOM 1957 N N . PRO A 1 240 ? -56.903 -14.912 63.155 1.00 42.69 240 PRO A N 1
ATOM 1958 C CA . PRO A 1 240 ? -55.461 -15.125 62.844 1.00 42.69 240 PRO A CA 1
ATOM 1959 C C . PRO A 1 240 ? -54.855 -14.526 61.517 1.00 42.69 240 PRO A C 1
ATOM 1961 O O . PRO A 1 240 ? -55.483 -13.767 60.791 1.00 42.69 240 PRO A O 1
ATOM 1964 N N . SER A 1 241 ? -53.587 -14.910 61.286 1.00 34.03 241 SER A N 1
ATOM 1965 C CA . SER A 1 241 ? -52.548 -14.741 60.228 1.00 34.03 241 SER A CA 1
ATOM 1966 C C . SER A 1 241 ? -52.877 -14.727 58.714 1.00 34.03 241 SER A C 1
ATOM 1968 O O . SER A 1 241 ? -53.821 -15.389 58.297 1.00 34.03 241 SER A O 1
ATOM 1970 N N . SER A 1 242 ? -51.972 -14.172 57.874 1.00 29.28 242 SER A N 1
ATOM 1971 C CA . SER A 1 242 ? -51.205 -14.914 56.818 1.00 29.28 242 SER A CA 1
ATOM 1972 C C . SER A 1 242 ? -50.320 -14.036 55.888 1.00 29.28 242 SER A C 1
ATOM 1974 O O . SER A 1 242 ? -50.740 -12.992 55.402 1.00 29.28 242 SER A O 1
ATOM 1976 N N . ASP A 1 243 ? -49.067 -14.483 55.734 1.00 28.50 243 ASP A N 1
ATOM 1977 C CA . ASP A 1 243 ? -48.158 -14.640 54.573 1.00 28.50 243 ASP A CA 1
ATOM 1978 C C . ASP A 1 243 ? -48.221 -13.775 53.282 1.00 28.50 243 ASP A C 1
ATOM 1980 O O . ASP A 1 243 ? -49.218 -13.690 52.571 1.00 28.50 243 ASP A O 1
ATOM 1984 N N . THR A 1 244 ? -47.042 -13.258 52.907 1.00 36.53 244 THR A N 1
ATOM 1985 C CA . THR A 1 244 ? -46.537 -12.911 51.551 1.00 36.53 244 THR A CA 1
ATOM 1986 C C . THR A 1 244 ? -45.877 -14.145 50.881 1.00 36.53 244 THR A C 1
ATOM 1988 O O . THR A 1 244 ? -45.645 -15.124 51.587 1.00 36.53 244 THR A O 1
ATOM 1991 N N . PRO A 1 245 ? -45.332 -14.116 49.634 1.00 49.16 245 PRO A N 1
ATOM 1992 C CA . PRO A 1 245 ? -45.648 -13.422 48.366 1.00 49.16 245 PRO A CA 1
ATOM 1993 C C . PRO A 1 245 ? -45.641 -14.400 47.139 1.00 49.16 245 PRO A C 1
ATOM 1995 O O . PRO A 1 245 ? -45.284 -15.567 47.267 1.00 49.16 245 PRO A O 1
ATOM 1998 N N . GLY A 1 246 ? -45.946 -13.938 45.915 1.00 29.91 246 GLY A N 1
ATOM 1999 C CA . GLY A 1 246 ? -45.816 -14.763 44.695 1.00 29.91 246 GLY A CA 1
ATOM 2000 C C . GLY A 1 246 ? -45.609 -13.945 43.418 1.00 29.91 246 GLY A C 1
ATOM 2001 O O . GLY A 1 246 ? -46.564 -13.445 42.836 1.00 29.91 246 GLY A O 1
ATOM 2002 N N . SER A 1 247 ? -44.346 -13.804 43.011 1.00 35.12 247 SER A N 1
ATOM 2003 C CA . SER A 1 247 ? -43.896 -13.172 41.764 1.00 35.12 247 SER A CA 1
ATOM 2004 C C . SER A 1 247 ? -43.932 -14.184 40.615 1.00 35.12 247 SER A C 1
ATOM 2006 O O . SER A 1 247 ? -43.411 -15.289 40.763 1.00 35.12 247 SER A O 1
ATOM 2008 N N . SER A 1 248 ? -44.524 -13.804 39.481 1.00 32.69 248 SER A N 1
ATOM 2009 C CA . SER A 1 248 ? -44.481 -14.564 38.226 1.00 32.69 248 SER A CA 1
ATOM 2010 C C . SER A 1 248 ? -43.460 -13.899 37.307 1.00 32.69 248 SER A C 1
ATOM 2012 O O . SER A 1 248 ? -43.665 -12.767 36.878 1.00 32.69 248 SER A O 1
ATOM 2014 N N . GLY A 1 249 ? -42.337 -14.576 37.071 1.00 33.06 249 GLY A N 1
ATOM 2015 C CA . GLY A 1 249 ? -41.327 -14.172 36.099 1.00 33.06 249 GLY A CA 1
ATOM 2016 C C . GLY A 1 249 ? -41.546 -14.911 34.786 1.00 33.06 249 GLY A C 1
ATOM 2017 O O . GLY A 1 249 ? -41.403 -16.131 34.734 1.00 33.06 249 GLY A O 1
ATOM 2018 N N . GLU A 1 250 ? -41.873 -14.165 33.740 1.00 33.06 250 GLU A N 1
ATOM 2019 C CA . GLU A 1 250 ? -41.743 -14.596 32.352 1.00 33.06 250 GLU A CA 1
ATOM 2020 C C . GLU A 1 250 ? -40.260 -14.447 31.971 1.00 33.06 250 GLU A C 1
ATOM 2022 O O . GLU A 1 250 ? -39.692 -13.361 32.079 1.00 33.06 250 GLU A O 1
ATOM 2027 N N . GLN A 1 251 ? -39.594 -15.551 31.619 1.00 33.91 251 GLN A N 1
ATOM 2028 C CA . GLN A 1 251 ? -38.210 -15.528 31.144 1.00 33.91 251 GLN A CA 1
ATOM 2029 C C . GLN A 1 251 ? -38.185 -15.464 29.617 1.00 33.91 251 GLN A C 1
ATOM 2031 O O . GLN A 1 251 ? -38.564 -16.418 28.942 1.00 33.91 251 GLN A O 1
ATOM 2036 N N . GLU A 1 252 ? -37.688 -14.337 29.105 1.00 35.81 252 GLU A N 1
ATOM 2037 C CA . GLU A 1 252 ? -37.219 -14.162 27.732 1.00 35.81 252 GLU A CA 1
ATOM 2038 C C . GLU A 1 252 ? -36.001 -15.056 27.443 1.00 35.81 252 GLU A C 1
ATOM 2040 O O . GLU A 1 252 ? -35.029 -15.125 28.198 1.00 35.81 252 GLU A O 1
ATOM 2045 N N . GLU A 1 253 ? -36.043 -15.727 26.297 1.00 39.16 253 GLU A N 1
ATOM 2046 C CA . GLU A 1 253 ? -35.143 -16.805 25.884 1.00 39.16 253 GLU A CA 1
ATOM 2047 C C . GLU A 1 253 ? -33.849 -16.327 25.176 1.00 39.16 253 GLU A C 1
ATOM 2049 O O . GLU A 1 253 ? -33.254 -17.067 24.397 1.00 39.16 253 GLU A O 1
ATOM 2054 N N . SER A 1 254 ? -33.346 -15.109 25.432 1.00 47.88 254 SER A N 1
ATOM 2055 C CA . SER A 1 254 ? -32.207 -14.549 24.664 1.00 47.88 254 SER A CA 1
ATOM 2056 C C . SER A 1 254 ? -30.848 -14.495 25.383 1.00 47.88 254 SER A C 1
ATOM 2058 O O . SER A 1 254 ? -29.840 -14.168 24.760 1.00 47.88 254 SER A O 1
ATOM 2060 N N . GLN A 1 255 ? -30.754 -14.859 26.668 1.00 58.56 255 GLN A N 1
ATOM 2061 C CA . GLN A 1 255 ? -29.526 -14.652 27.456 1.00 58.56 255 GLN A CA 1
ATOM 2062 C C . GLN A 1 255 ? -29.122 -15.864 28.299 1.00 58.56 255 GLN A C 1
ATOM 2064 O O . GLN A 1 255 ? -28.968 -15.757 29.510 1.00 58.56 255 GLN A O 1
ATOM 2069 N N . ASN A 1 256 ? -28.919 -17.042 27.695 1.00 79.69 256 ASN A N 1
ATOM 2070 C CA . ASN A 1 256 ? -28.352 -18.168 28.447 1.00 79.69 256 ASN A CA 1
ATOM 2071 C C . ASN A 1 256 ? -26.821 -18.003 28.604 1.00 79.69 256 ASN A C 1
ATOM 2073 O O . ASN A 1 256 ? -26.085 -18.236 27.636 1.00 79.69 256 ASN A O 1
ATOM 2077 N N . PRO A 1 257 ? -26.297 -17.698 29.810 1.00 78.88 257 PRO A N 1
ATOM 2078 C CA . PRO A 1 257 ? -24.873 -17.414 30.009 1.00 78.88 257 PRO A CA 1
ATOM 2079 C C . PRO A 1 257 ? -23.982 -18.635 29.744 1.00 78.88 257 PRO A C 1
ATOM 2081 O O . PRO A 1 257 ? -22.802 -18.491 29.433 1.00 78.88 257 PRO A O 1
ATOM 2084 N N . ARG A 1 258 ? -24.530 -19.859 29.842 1.00 81.31 258 ARG A N 1
ATOM 2085 C CA . ARG A 1 258 ? -23.786 -21.097 29.553 1.00 81.31 258 ARG A CA 1
ATOM 2086 C C . ARG A 1 258 ? -23.544 -21.286 28.059 1.00 81.31 258 ARG A C 1
ATOM 2088 O O . ARG A 1 258 ? -22.439 -21.668 27.691 1.00 81.31 258 ARG A O 1
ATOM 2095 N N . LYS A 1 259 ? -24.543 -20.995 27.215 1.00 84.81 259 LYS A N 1
ATOM 2096 C CA . LYS A 1 259 ? -24.385 -21.038 25.750 1.00 84.81 259 LYS A CA 1
ATOM 2097 C C . LYS A 1 259 ? -23.356 -20.001 25.298 1.00 84.81 259 LYS A C 1
ATOM 2099 O O . LYS A 1 259 ? -22.442 -20.335 24.553 1.00 84.81 259 LYS A O 1
ATOM 2104 N N . LYS A 1 260 ? -23.429 -18.780 25.846 1.00 86.25 260 LYS A N 1
ATOM 2105 C CA . LYS A 1 260 ? -22.482 -17.712 25.496 1.00 86.25 260 LYS A CA 1
ATOM 2106 C C . LYS A 1 260 ? -21.044 -18.023 25.910 1.00 86.25 260 LYS A C 1
ATOM 2108 O O . LYS A 1 260 ? -20.106 -17.724 25.180 1.00 86.25 260 LYS A O 1
ATOM 2113 N N . LEU A 1 261 ? -20.867 -18.662 27.065 1.00 85.94 261 LEU A N 1
ATOM 2114 C CA . LEU A 1 261 ? -19.556 -19.119 27.518 1.00 85.94 261 LEU A CA 1
ATOM 2115 C C . LEU A 1 261 ? -18.957 -20.181 26.578 1.00 85.94 261 LEU A C 1
ATOM 2117 O O . LEU A 1 261 ? -17.762 -20.129 26.301 1.00 85.94 261 LEU A O 1
ATOM 2121 N N . ASP A 1 262 ? -19.771 -21.114 26.074 1.00 85.00 262 ASP A N 1
ATOM 2122 C CA . ASP A 1 262 ? -19.330 -22.128 25.107 1.00 85.00 262 ASP A CA 1
ATOM 2123 C C . ASP A 1 262 ? -18.890 -21.497 23.772 1.00 85.00 262 ASP A C 1
ATOM 2125 O O . ASP A 1 262 ? -17.824 -21.828 23.253 1.00 85.00 262 ASP A O 1
ATOM 2129 N N . GLU A 1 263 ? -19.643 -20.514 23.262 1.00 84.94 263 GLU A N 1
ATOM 2130 C CA . GLU A 1 263 ? -19.271 -19.739 22.066 1.00 84.94 263 GLU A CA 1
ATOM 2131 C C . GLU A 1 263 ? -17.909 -19.043 22.217 1.00 84.94 263 GLU A C 1
ATOM 2133 O O . GLU A 1 263 ? -17.041 -19.178 21.352 1.00 84.94 263 GLU A O 1
ATOM 2138 N N . LEU A 1 264 ? -17.687 -18.332 23.330 1.00 85.50 264 LEU A N 1
ATOM 2139 C CA . LEU A 1 264 ? -16.429 -17.616 23.573 1.00 85.50 264 LEU A CA 1
ATOM 2140 C C . LEU A 1 264 ? -15.239 -18.579 23.723 1.00 85.50 264 LEU A C 1
ATOM 2142 O O . LEU A 1 264 ? -14.142 -18.301 23.237 1.00 85.50 264 LEU A O 1
ATOM 2146 N N . CYS A 1 265 ? -15.450 -19.739 24.351 1.00 80.00 265 CYS A N 1
ATOM 2147 C CA . CYS A 1 265 ? -14.430 -20.783 24.455 1.00 80.00 265 CYS A CA 1
ATOM 2148 C C . CYS A 1 265 ? -14.075 -21.387 23.088 1.00 80.00 265 CYS A C 1
ATOM 2150 O O . CYS A 1 265 ? -12.896 -21.599 22.805 1.00 80.00 265 CYS A O 1
ATOM 2152 N N . LYS A 1 266 ? -15.064 -21.628 22.218 1.00 81.31 266 LYS A N 1
ATOM 2153 C CA . LYS A 1 266 ? -14.830 -22.101 20.842 1.00 81.31 266 LYS A CA 1
ATOM 2154 C C . LYS A 1 266 ? -14.045 -21.080 20.022 1.00 81.31 266 LYS A C 1
ATOM 2156 O O . LYS A 1 266 ? -13.093 -21.441 19.336 1.00 81.31 266 LYS A O 1
ATOM 2161 N N . MET A 1 267 ? -14.400 -19.805 20.151 1.00 78.00 267 MET A N 1
ATOM 2162 C CA . MET A 1 267 ? -13.740 -18.687 19.475 1.00 78.00 267 MET A CA 1
ATOM 2163 C C . MET A 1 267 ? -12.253 -18.580 19.846 1.00 78.00 267 MET A C 1
ATOM 2165 O O . MET A 1 267 ? -11.419 -18.365 18.970 1.00 78.00 267 MET A O 1
ATOM 2169 N N . LYS A 1 268 ? -11.896 -18.843 21.111 1.00 72.75 268 LYS A N 1
ATOM 2170 C CA . LYS A 1 268 ? -10.507 -18.799 21.604 1.00 72.75 268 LYS A CA 1
ATOM 2171 C C . LYS A 1 268 ? -9.577 -19.784 20.892 1.00 72.75 268 LYS A C 1
ATOM 2173 O O . LYS A 1 268 ? -8.404 -19.488 20.695 1.00 72.75 268 LYS A O 1
ATOM 2178 N N . ASN A 1 269 ? -10.096 -20.935 20.473 1.00 66.94 269 ASN A N 1
ATOM 2179 C CA . ASN A 1 269 ? -9.291 -21.984 19.846 1.00 66.94 269 ASN A CA 1
ATOM 2180 C C . ASN A 1 269 ? -9.082 -21.778 18.332 1.00 66.94 269 ASN A C 1
ATOM 2182 O O . ASN A 1 269 ? -8.246 -22.460 17.743 1.00 66.94 269 ASN A O 1
ATOM 2186 N N . ARG A 1 270 ? -9.804 -20.846 17.690 1.00 68.00 270 ARG A N 1
ATOM 2187 C CA . ARG A 1 270 ? -9.776 -20.645 16.226 1.00 68.00 270 ARG A CA 1
ATOM 2188 C C . ARG A 1 270 ? -8.675 -19.678 15.744 1.00 68.00 270 ARG A C 1
ATOM 2190 O O . ARG A 1 270 ? -8.264 -19.753 14.589 1.00 68.00 270 ARG A O 1
ATOM 2197 N N . PHE A 1 271 ? -8.126 -18.821 16.611 1.00 65.12 271 PHE A N 1
ATOM 2198 C CA . PHE A 1 271 ? -7.238 -17.720 16.187 1.00 65.12 271 PHE A CA 1
ATOM 2199 C C . PHE A 1 271 ? -5.810 -18.113 15.792 1.00 65.12 271 PHE A C 1
ATOM 2201 O O . PHE A 1 271 ? -5.205 -17.438 14.959 1.00 65.12 271 PHE A O 1
ATOM 2208 N N . SER A 1 272 ? -5.288 -19.243 16.280 1.00 62.62 272 SER A N 1
ATOM 2209 C CA . SER A 1 272 ? -3.946 -19.715 15.889 1.00 62.62 272 SER A CA 1
ATOM 2210 C C . SER A 1 272 ? -3.820 -19.984 14.376 1.00 62.62 272 SER A C 1
ATOM 2212 O O . SER A 1 272 ? -2.726 -19.894 13.818 1.00 62.62 272 SER A O 1
ATOM 2214 N N . SER A 1 273 ? -4.936 -20.283 13.699 1.00 67.62 273 SER A N 1
ATOM 2215 C CA . SER A 1 273 ? -4.976 -20.515 12.250 1.00 67.62 273 SER A CA 1
ATOM 2216 C C . SER A 1 273 ? -5.049 -19.219 11.432 1.00 67.62 273 SER A C 1
ATOM 2218 O O . SER A 1 273 ? -4.516 -19.159 10.328 1.00 67.62 273 SER A O 1
ATOM 2220 N N . PHE A 1 274 ? -5.656 -18.165 11.981 1.00 76.62 274 PHE A N 1
ATOM 2221 C CA . PHE A 1 274 ? -5.946 -16.922 11.263 1.00 76.62 274 PHE A CA 1
ATOM 2222 C C . PHE A 1 274 ? -4.681 -16.110 10.935 1.00 76.62 274 PHE A C 1
ATOM 2224 O O . PHE A 1 274 ? -4.473 -15.702 9.795 1.00 76.62 274 PHE A O 1
ATOM 2231 N N . MET A 1 275 ? -3.768 -15.949 11.901 1.00 82.50 275 MET A N 1
ATOM 2232 C CA . MET A 1 275 ? -2.498 -15.246 11.651 1.00 82.50 275 MET A CA 1
ATOM 2233 C C . MET A 1 275 ? -1.611 -15.975 10.635 1.00 82.50 275 MET A C 1
ATOM 2235 O O . MET A 1 275 ? -0.894 -15.332 9.873 1.00 82.50 275 MET A O 1
ATOM 2239 N N . LYS A 1 276 ? -1.667 -17.313 10.588 1.00 83.81 276 LYS A N 1
ATOM 2240 C CA . LYS A 1 276 ? -0.932 -18.092 9.580 1.00 83.81 276 LYS A CA 1
ATOM 2241 C C . LYS A 1 276 ? -1.423 -17.785 8.170 1.00 83.81 276 LYS A C 1
ATOM 2243 O O . LYS A 1 276 ? -0.608 -17.640 7.267 1.00 83.81 276 LYS A O 1
ATOM 2248 N N . GLU A 1 277 ? -2.734 -17.659 7.990 1.00 83.12 277 GLU A N 1
ATOM 2249 C CA . GLU A 1 277 ? -3.311 -17.288 6.701 1.00 83.12 277 GLU A CA 1
ATOM 2250 C C . GLU A 1 277 ? -2.926 -15.865 6.292 1.00 83.12 277 GLU A C 1
ATOM 2252 O O . GLU A 1 277 ? -2.466 -15.664 5.169 1.00 83.12 277 GLU A O 1
ATOM 2257 N N . ALA A 1 278 ? -3.060 -14.896 7.202 1.00 87.62 278 ALA A N 1
ATOM 2258 C CA . ALA A 1 278 ? -2.694 -13.511 6.923 1.00 87.62 278 ALA A CA 1
ATOM 2259 C C . ALA A 1 278 ? -1.216 -13.393 6.513 1.00 87.62 278 ALA A C 1
ATOM 2261 O O . ALA A 1 278 ? -0.903 -12.764 5.503 1.00 87.62 278 ALA A O 1
ATOM 2262 N N . ASN A 1 279 ? -0.315 -14.075 7.226 1.00 88.31 279 ASN A N 1
ATOM 2263 C CA . ASN A 1 279 ? 1.098 -14.138 6.848 1.00 88.31 279 ASN A CA 1
ATOM 2264 C C . ASN A 1 279 ? 1.296 -14.768 5.463 1.00 88.31 279 ASN A C 1
ATOM 2266 O O . ASN A 1 279 ? 2.054 -14.231 4.660 1.00 88.31 279 ASN A O 1
ATOM 2270 N N . GLY A 1 280 ? 0.556 -15.833 5.137 1.00 89.44 280 GLY A N 1
ATOM 2271 C CA . GLY A 1 280 ? 0.589 -16.444 3.806 1.00 89.44 280 GLY A CA 1
ATOM 2272 C C . GLY A 1 280 ? 0.175 -15.488 2.679 1.00 89.44 280 GLY A C 1
ATOM 2273 O O . GLY A 1 280 ? 0.752 -15.534 1.593 1.00 89.44 280 GLY A O 1
ATOM 2274 N N . ILE A 1 281 ? -0.777 -14.579 2.926 1.00 90.00 281 ILE A N 1
ATOM 2275 C CA . ILE A 1 281 ? -1.151 -13.511 1.980 1.00 90.00 281 ILE A CA 1
ATOM 2276 C C . ILE A 1 281 ? 0.036 -12.563 1.751 1.00 90.00 281 ILE A C 1
ATOM 2278 O O . ILE A 1 281 ? 0.363 -12.264 0.600 1.00 90.00 281 ILE A O 1
ATOM 2282 N N . GLY A 1 282 ? 0.702 -12.129 2.827 1.00 89.56 282 GLY A N 1
ATOM 2283 C CA . GLY A 1 282 ? 1.868 -11.243 2.756 1.00 89.56 282 GLY A CA 1
ATOM 2284 C C . GLY A 1 282 ? 3.065 -11.872 2.042 1.00 89.56 282 GLY A C 1
ATOM 2285 O O . GLY A 1 282 ? 3.631 -11.260 1.137 1.00 89.56 282 GLY A O 1
ATOM 2286 N N . GLU A 1 283 ? 3.405 -13.117 2.382 1.00 92.19 283 GLU A N 1
ATOM 2287 C CA . GLU A 1 283 ? 4.476 -13.882 1.730 1.00 92.19 283 GLU A CA 1
ATOM 2288 C C . GLU A 1 283 ? 4.191 -14.083 0.239 1.00 92.19 283 GLU A C 1
ATOM 2290 O O . GLU A 1 283 ? 5.065 -13.870 -0.607 1.00 92.19 283 GLU A O 1
ATOM 2295 N N . LYS A 1 284 ? 2.945 -14.443 -0.109 1.00 89.19 284 LYS A N 1
ATOM 2296 C CA . LYS A 1 284 ? 2.559 -14.627 -1.507 1.00 89.19 284 LYS A CA 1
ATOM 2297 C C . LYS A 1 284 ? 2.685 -13.324 -2.285 1.00 89.19 284 LYS A C 1
ATOM 2299 O O . LYS A 1 284 ? 3.264 -13.349 -3.367 1.00 89.19 284 LYS A O 1
ATOM 2304 N N . LEU A 1 285 ? 2.196 -12.208 -1.742 1.00 91.56 285 LEU A N 1
ATOM 2305 C CA . LEU A 1 285 ? 2.314 -10.891 -2.369 1.00 91.56 285 LEU A CA 1
ATOM 2306 C C . LEU A 1 285 ? 3.781 -10.503 -2.583 1.00 91.56 285 LEU A C 1
ATOM 2308 O O . LEU A 1 285 ? 4.142 -10.084 -3.679 1.00 91.56 285 LEU A O 1
ATOM 2312 N N . GLN A 1 286 ? 4.636 -10.719 -1.582 1.00 91.31 286 GLN A N 1
ATOM 2313 C CA . GLN A 1 286 ? 6.067 -10.432 -1.686 1.00 91.31 286 GLN A CA 1
ATOM 2314 C C . GLN A 1 286 ? 6.770 -11.295 -2.744 1.00 91.31 286 GLN A C 1
ATOM 2316 O O . GLN A 1 286 ? 7.728 -10.845 -3.362 1.00 91.31 286 GLN A O 1
ATOM 2321 N N . SER A 1 287 ? 6.295 -12.522 -2.978 1.00 91.38 287 SER A N 1
ATOM 2322 C CA . SER A 1 287 ? 6.866 -13.408 -4.000 1.00 91.38 287 SER A CA 1
ATOM 2323 C C . SER A 1 287 ? 6.491 -13.048 -5.443 1.00 91.38 287 SER A C 1
ATOM 2325 O O . SER A 1 287 ? 7.138 -13.544 -6.361 1.00 91.38 287 SER A O 1
ATOM 2327 N N . VAL A 1 288 ? 5.445 -12.238 -5.658 1.00 88.50 288 VAL A N 1
ATOM 2328 C CA . VAL A 1 288 ? 4.892 -11.969 -7.003 1.00 88.50 288 VAL A CA 1
ATOM 2329 C C . VAL A 1 288 ? 4.850 -10.491 -7.395 1.00 88.50 288 VAL A C 1
ATOM 2331 O O . VAL A 1 288 ? 4.576 -10.189 -8.553 1.00 88.50 288 VAL A O 1
ATOM 2334 N N . SER A 1 289 ? 5.075 -9.572 -6.456 1.00 89.75 289 SER A N 1
ATOM 2335 C CA . SER A 1 289 ? 5.021 -8.126 -6.689 1.00 89.75 289 SER A CA 1
ATOM 2336 C C . SER A 1 289 ? 6.418 -7.510 -6.650 1.00 89.75 289 SER A C 1
ATOM 2338 O O . SER A 1 289 ? 7.203 -7.831 -5.764 1.00 89.75 289 SER A O 1
ATOM 2340 N N . GLU A 1 290 ? 6.694 -6.575 -7.562 1.00 91.00 290 GLU A N 1
ATOM 2341 C CA . GLU A 1 290 ? 7.857 -5.668 -7.504 1.00 91.00 290 GLU A CA 1
ATOM 2342 C C . GLU A 1 290 ? 7.474 -4.267 -6.975 1.00 91.00 290 GLU A C 1
ATOM 2344 O O . GLU A 1 290 ? 8.317 -3.380 -6.878 1.00 91.00 290 GLU A O 1
ATOM 2349 N N . ASP A 1 291 ? 6.195 -4.044 -6.648 1.00 91.62 291 ASP A N 1
ATOM 2350 C CA . ASP A 1 291 ? 5.703 -2.774 -6.104 1.00 91.62 291 ASP A CA 1
ATOM 2351 C C . ASP A 1 291 ? 6.043 -2.652 -4.610 1.00 91.62 291 ASP A C 1
ATOM 2353 O O . ASP A 1 291 ? 5.338 -3.188 -3.747 1.00 91.62 291 ASP A O 1
ATOM 2357 N N . ASP A 1 292 ? 7.123 -1.923 -4.316 1.00 91.94 292 ASP A N 1
ATOM 2358 C CA . ASP A 1 292 ? 7.592 -1.639 -2.957 1.00 91.94 292 ASP A CA 1
ATOM 2359 C C . ASP A 1 292 ? 6.528 -0.944 -2.085 1.00 91.94 292 ASP A C 1
ATOM 2361 O O . ASP A 1 292 ? 6.433 -1.241 -0.892 1.00 91.94 292 ASP A O 1
ATOM 2365 N N . GLU A 1 293 ? 5.691 -0.058 -2.649 1.00 92.12 293 GLU A N 1
ATOM 2366 C CA . GLU A 1 293 ? 4.645 0.639 -1.882 1.00 92.12 293 GLU A CA 1
ATOM 2367 C C . GLU A 1 293 ? 3.556 -0.352 -1.434 1.00 92.12 293 GLU A C 1
ATOM 2369 O O . GLU A 1 293 ? 3.092 -0.308 -0.290 1.00 92.12 293 GLU A O 1
ATOM 2374 N N . LEU A 1 294 ? 3.178 -1.290 -2.308 1.00 91.00 294 LEU A N 1
ATOM 2375 C CA . LEU A 1 294 ? 2.215 -2.345 -1.988 1.00 91.00 294 LEU A CA 1
ATOM 2376 C C . LEU A 1 294 ? 2.787 -3.381 -1.005 1.00 91.00 294 LEU A C 1
ATOM 2378 O O . LEU A 1 294 ? 2.069 -3.859 -0.122 1.00 91.00 294 LEU A O 1
ATOM 2382 N N . ILE A 1 295 ? 4.074 -3.710 -1.123 1.00 92.69 295 ILE A N 1
ATOM 2383 C CA . ILE A 1 295 ? 4.771 -4.598 -0.184 1.00 92.69 295 ILE A CA 1
ATOM 2384 C C . ILE A 1 295 ? 4.832 -3.965 1.210 1.00 92.69 295 ILE A C 1
ATOM 2386 O O . ILE A 1 295 ? 4.559 -4.635 2.209 1.00 92.69 295 ILE A O 1
ATOM 2390 N N . ASP A 1 296 ? 5.163 -2.679 1.303 1.00 92.44 296 ASP A N 1
ATOM 2391 C CA . ASP A 1 296 ? 5.205 -1.975 2.584 1.00 92.44 296 ASP A CA 1
ATOM 2392 C C . ASP A 1 296 ? 3.809 -1.820 3.201 1.00 92.44 296 ASP A C 1
ATOM 2394 O O . ASP A 1 296 ? 3.660 -1.984 4.417 1.00 92.44 296 ASP A O 1
ATOM 2398 N N . LEU A 1 297 ? 2.772 -1.621 2.380 1.00 93.50 297 LEU A N 1
ATOM 2399 C CA . LEU A 1 297 ? 1.382 -1.678 2.834 1.00 93.50 297 LEU A CA 1
ATOM 2400 C C . LEU A 1 297 ? 1.036 -3.054 3.426 1.00 93.50 297 LEU A C 1
ATOM 2402 O O . LEU A 1 297 ? 0.440 -3.117 4.500 1.00 93.50 297 LEU A O 1
ATOM 2406 N N . ALA A 1 298 ? 1.447 -4.152 2.781 1.00 92.88 298 ALA A N 1
ATOM 2407 C CA . ALA A 1 298 ? 1.216 -5.505 3.293 1.00 92.88 298 ALA A CA 1
ATOM 2408 C C . ALA A 1 298 ? 1.873 -5.720 4.665 1.00 92.88 298 ALA A C 1
ATOM 2410 O O . ALA A 1 298 ? 1.234 -6.220 5.591 1.00 92.88 298 ALA A O 1
ATOM 2411 N N . LYS A 1 299 ? 3.133 -5.291 4.831 1.00 93.88 299 LYS A N 1
ATOM 2412 C CA . LYS A 1 299 ? 3.839 -5.371 6.123 1.00 93.88 299 LYS A CA 1
ATOM 2413 C C . LYS A 1 299 ? 3.119 -4.569 7.205 1.00 93.88 299 LYS A C 1
ATOM 2415 O O . LYS A 1 299 ? 2.948 -5.057 8.321 1.00 93.88 299 LYS A O 1
ATOM 2420 N N . PHE A 1 300 ? 2.694 -3.349 6.878 1.00 94.50 300 PHE A N 1
ATOM 2421 C CA . PHE A 1 300 ? 1.944 -2.505 7.803 1.00 94.50 300 PHE A CA 1
ATOM 2422 C C . PHE A 1 300 ? 0.629 -3.167 8.233 1.00 94.50 300 PHE A C 1
ATOM 2424 O O . PHE A 1 300 ? 0.310 -3.184 9.422 1.00 94.50 300 PHE A O 1
ATOM 2431 N N . GLU A 1 301 ? -0.110 -3.756 7.293 1.00 94.88 301 GLU A N 1
ATOM 2432 C CA . GLU A 1 301 ? -1.367 -4.450 7.574 1.00 94.88 301 GLU A CA 1
ATOM 2433 C C . GLU A 1 301 ? -1.185 -5.678 8.463 1.00 94.88 301 GLU A C 1
ATOM 2435 O O . GLU A 1 301 ? -1.992 -5.882 9.369 1.00 94.88 301 GLU A O 1
ATOM 2440 N N . LEU A 1 302 ? -0.114 -6.455 8.276 1.00 93.31 302 LEU A N 1
ATOM 2441 C CA . LEU A 1 302 ? 0.195 -7.590 9.152 1.00 93.31 302 LEU A CA 1
ATOM 2442 C C . LEU A 1 302 ? 0.479 -7.144 10.589 1.00 93.31 302 LEU A C 1
ATOM 2444 O O . LEU A 1 302 ? -0.076 -7.718 11.524 1.00 93.31 302 LEU A O 1
ATOM 2448 N N . ILE A 1 303 ? 1.267 -6.079 10.770 1.00 92.25 303 ILE A N 1
ATOM 2449 C CA . ILE A 1 303 ? 1.555 -5.510 12.097 1.00 92.25 303 ILE A CA 1
ATOM 2450 C C . ILE A 1 303 ? 0.273 -4.964 12.741 1.00 92.25 303 ILE A C 1
ATOM 2452 O O . ILE A 1 303 ? 0.003 -5.203 13.921 1.00 92.25 303 ILE A O 1
ATOM 2456 N N . ARG A 1 304 ? -0.547 -4.237 11.970 1.00 93.75 304 ARG A N 1
ATOM 2457 C CA . ARG A 1 304 ? -1.841 -3.715 12.430 1.00 93.75 304 ARG A CA 1
ATOM 2458 C C . ARG A 1 304 ? -2.759 -4.854 12.872 1.00 93.75 304 ARG A C 1
ATOM 2460 O O . ARG A 1 304 ? -3.375 -4.766 13.935 1.00 93.75 304 ARG A O 1
ATOM 2467 N N . LEU A 1 305 ? -2.846 -5.913 12.068 1.00 90.75 305 LEU A N 1
ATOM 2468 C CA . LEU A 1 305 ? -3.672 -7.080 12.345 1.00 90.75 305 LEU A CA 1
ATOM 2469 C C . LEU A 1 305 ? -3.207 -7.815 13.599 1.00 90.75 305 LEU A C 1
ATOM 2471 O O . LEU A 1 305 ? -4.040 -8.132 14.442 1.00 90.75 305 LEU A O 1
ATOM 2475 N N . GLU A 1 306 ? -1.901 -8.025 13.761 1.00 89.94 306 GLU A N 1
ATOM 2476 C CA . GLU A 1 306 ? -1.320 -8.637 14.958 1.00 89.94 306 GLU A CA 1
ATOM 2477 C C . GLU A 1 306 ? -1.720 -7.867 16.226 1.00 89.94 306 GLU A C 1
ATOM 2479 O O . GLU A 1 306 ? -2.167 -8.460 17.212 1.00 89.94 306 GLU A O 1
ATOM 2484 N N . GLY A 1 307 ? -1.650 -6.532 16.184 1.00 89.69 307 GLY A N 1
ATOM 2485 C CA . GLY A 1 307 ? -2.111 -5.677 17.278 1.00 89.69 307 GLY A CA 1
ATOM 2486 C C . GLY A 1 307 ? -3.600 -5.854 17.597 1.00 89.69 307 GLY A C 1
ATOM 2487 O O . GLY A 1 307 ? -3.970 -5.983 18.764 1.00 89.69 307 GLY A O 1
ATOM 2488 N N . ILE A 1 308 ? -4.457 -5.908 16.573 1.00 88.75 308 ILE A N 1
ATOM 2489 C CA . ILE A 1 308 ? -5.908 -6.101 16.745 1.00 88.75 308 ILE A CA 1
ATOM 2490 C C . ILE A 1 308 ? -6.222 -7.496 17.291 1.00 88.75 308 ILE A C 1
ATOM 2492 O O . ILE A 1 308 ? -7.061 -7.618 18.183 1.00 88.75 308 ILE A O 1
ATOM 2496 N N . VAL A 1 309 ? -5.542 -8.537 16.805 1.00 86.88 309 VAL A N 1
ATOM 2497 C CA . VAL A 1 309 ? -5.695 -9.913 17.300 1.00 86.88 309 VAL A CA 1
ATOM 2498 C C . VAL A 1 309 ? -5.349 -9.986 18.784 1.00 86.88 309 VAL A C 1
ATOM 2500 O O . VAL A 1 309 ? -6.123 -10.551 19.551 1.00 86.88 309 VAL A O 1
ATOM 2503 N N . ARG A 1 310 ? -4.260 -9.344 19.224 1.00 88.44 310 ARG A N 1
ATOM 2504 C CA . ARG A 1 310 ? -3.900 -9.301 20.650 1.00 88.44 310 ARG A CA 1
ATOM 2505 C C . ARG A 1 310 ? -4.990 -8.663 21.512 1.00 88.44 310 ARG A C 1
ATOM 2507 O O . ARG A 1 310 ? -5.406 -9.254 22.505 1.00 88.44 310 ARG A O 1
ATOM 2514 N N . ILE A 1 311 ? -5.492 -7.492 21.113 1.00 87.44 311 ILE A N 1
ATOM 2515 C CA . ILE A 1 311 ? -6.581 -6.801 21.830 1.00 87.44 311 ILE A CA 1
ATOM 2516 C C . ILE A 1 311 ? -7.833 -7.684 21.876 1.00 87.44 311 ILE A C 1
ATOM 2518 O O . ILE A 1 311 ? -8.508 -7.780 22.904 1.00 87.44 311 ILE A O 1
ATOM 2522 N N . TYR A 1 312 ? -8.141 -8.354 20.769 1.00 88.50 312 TYR A N 1
ATOM 2523 C CA . TYR A 1 312 ? -9.274 -9.259 20.678 1.00 88.50 312 TYR A CA 1
ATOM 2524 C C . TYR A 1 312 ? -9.142 -10.461 21.620 1.00 88.50 312 TYR A C 1
ATOM 2526 O O . TYR A 1 312 ? -10.091 -10.770 22.336 1.00 88.50 312 TYR A O 1
ATOM 2534 N N . GLU A 1 313 ? -7.981 -11.120 21.669 1.00 86.81 313 GLU A N 1
ATOM 2535 C CA . GLU A 1 313 ? -7.714 -12.259 22.560 1.00 86.81 313 GLU A CA 1
ATOM 2536 C C . GLU A 1 313 ? -7.772 -11.874 24.046 1.00 86.81 313 GLU A C 1
ATOM 2538 O O . GLU A 1 313 ? -8.306 -12.627 24.874 1.00 86.81 313 GLU A O 1
ATOM 2543 N N . GLU A 1 314 ? -7.260 -10.689 24.390 1.00 89.69 314 GLU A N 1
ATOM 2544 C CA . GLU A 1 314 ? -7.356 -10.111 25.733 1.00 89.69 314 GLU A CA 1
ATOM 2545 C C . GLU A 1 314 ? -8.822 -9.847 26.105 1.00 89.69 314 GLU A C 1
ATOM 2547 O O . GLU A 1 314 ? -9.286 -10.285 27.164 1.00 89.69 314 GLU A O 1
ATOM 2552 N N . THR A 1 315 ? -9.584 -9.224 25.200 1.00 89.94 315 THR A N 1
ATOM 2553 C CA . THR A 1 315 ? -11.018 -8.950 25.389 1.00 89.94 315 THR A CA 1
ATOM 2554 C C . THR A 1 315 ? -11.817 -10.243 25.520 1.00 89.94 315 THR A C 1
ATOM 2556 O O . THR A 1 315 ? -12.653 -10.366 26.414 1.00 89.94 315 THR A O 1
ATOM 2559 N N . LEU A 1 316 ? -11.521 -11.249 24.691 1.00 89.56 316 LEU A N 1
ATOM 2560 C CA . LEU A 1 316 ? -12.141 -12.570 24.753 1.00 89.56 316 LEU A CA 1
ATOM 2561 C C . LEU A 1 316 ? -11.898 -13.225 26.114 1.00 89.56 316 LEU A C 1
ATOM 2563 O O . LEU A 1 316 ? -12.822 -13.741 26.742 1.00 89.56 316 LEU A O 1
ATOM 2567 N N . SER A 1 317 ? -10.655 -13.174 26.594 1.00 90.94 317 SER A N 1
ATOM 2568 C CA . SER A 1 317 ? -10.277 -13.734 27.890 1.00 90.94 317 SER A CA 1
ATOM 2569 C C . SER A 1 317 ? -10.976 -13.014 29.047 1.00 90.94 317 SER A C 1
ATOM 2571 O O . SER A 1 317 ? -11.427 -13.677 29.984 1.00 90.94 317 SER A O 1
ATOM 2573 N N . MET A 1 318 ? -11.130 -11.687 28.972 1.00 90.38 318 MET A N 1
ATOM 2574 C CA . MET A 1 318 ? -11.896 -10.923 29.963 1.00 90.38 318 MET A CA 1
ATOM 2575 C C . MET A 1 318 ? -13.383 -11.232 29.916 1.00 90.38 318 MET A C 1
ATOM 2577 O O . MET A 1 318 ? -13.972 -11.477 30.962 1.00 90.38 318 MET A O 1
ATOM 2581 N N . ASN A 1 319 ? -13.977 -11.323 28.732 1.00 90.75 319 ASN A N 1
ATOM 2582 C CA . ASN A 1 319 ? -15.379 -11.688 28.566 1.00 90.75 319 ASN A CA 1
ATOM 2583 C C . ASN A 1 319 ? -15.689 -13.078 29.138 1.00 90.75 319 ASN A C 1
ATOM 2585 O O . ASN A 1 319 ? -16.687 -13.241 29.840 1.00 90.75 319 ASN A O 1
ATOM 2589 N N . ILE A 1 320 ? -14.804 -14.060 28.926 1.00 89.50 320 ILE A N 1
ATOM 2590 C CA . ILE A 1 320 ? -14.904 -15.385 29.558 1.00 89.50 320 ILE A CA 1
ATOM 2591 C C . ILE A 1 320 ? -14.861 -15.260 31.088 1.00 89.50 320 ILE A C 1
ATOM 2593 O O . ILE A 1 320 ? -15.692 -15.859 31.773 1.00 89.50 320 ILE A O 1
ATOM 2597 N N . LEU A 1 321 ? -13.927 -14.476 31.634 1.00 91.44 321 LEU A N 1
ATOM 2598 C CA . LEU A 1 321 ? -13.791 -14.284 33.080 1.00 91.44 321 LEU A CA 1
ATOM 2599 C C . LEU A 1 321 ? -15.012 -13.576 33.690 1.00 91.44 321 LEU A C 1
ATOM 2601 O O . LEU A 1 321 ? -15.522 -14.031 34.715 1.00 91.44 321 LEU A O 1
ATOM 2605 N N . ILE A 1 322 ? -15.504 -12.509 33.052 1.00 87.50 322 ILE A N 1
ATOM 2606 C CA . ILE A 1 322 ? -16.714 -11.777 33.450 1.00 87.50 322 ILE A CA 1
ATOM 2607 C C . ILE A 1 322 ? -17.886 -12.754 33.504 1.00 87.50 322 ILE A C 1
ATOM 2609 O O . ILE A 1 322 ? -18.463 -12.943 34.571 1.00 87.50 322 ILE A O 1
ATOM 2613 N N . LEU A 1 323 ? -18.158 -13.486 32.420 1.00 88.44 323 LEU A N 1
ATOM 2614 C CA . LEU A 1 323 ? -19.238 -14.478 32.373 1.00 88.44 323 LEU A CA 1
ATOM 2615 C C . LEU A 1 323 ? -19.105 -15.573 33.434 1.00 88.44 323 LEU A C 1
ATOM 2617 O O . LEU A 1 323 ? -20.110 -16.018 33.989 1.00 88.44 323 LEU A O 1
ATOM 2621 N N . GLN A 1 324 ? -17.888 -16.032 33.732 1.00 87.31 324 GLN A N 1
ATOM 2622 C CA . GLN A 1 324 ? -17.659 -17.026 34.783 1.00 87.31 324 GLN A CA 1
ATOM 2623 C C . GLN A 1 324 ? -17.985 -16.487 36.182 1.00 87.31 324 GLN A C 1
ATOM 2625 O O . GLN A 1 324 ? -18.451 -17.259 37.025 1.00 87.31 324 GLN A O 1
ATOM 2630 N N . LYS A 1 325 ? -17.738 -15.194 36.431 1.00 90.06 325 LYS A N 1
ATOM 2631 C CA . LYS A 1 325 ? -17.908 -14.545 37.738 1.00 90.06 325 LYS A CA 1
ATOM 2632 C C . LYS A 1 325 ? -19.305 -13.975 37.953 1.00 90.06 325 LYS A C 1
ATOM 2634 O O . LYS A 1 325 ? -19.895 -14.225 38.997 1.00 90.06 325 LYS A O 1
ATOM 2639 N N . THR A 1 326 ? -19.818 -13.222 36.988 1.00 88.44 326 THR A N 1
ATOM 2640 C CA . THR A 1 326 ? -21.073 -12.471 37.107 1.00 88.44 326 THR A CA 1
ATOM 2641 C C . THR A 1 326 ? -22.268 -13.275 36.618 1.00 88.44 326 THR A C 1
ATOM 2643 O O . THR A 1 326 ? -23.381 -13.040 37.075 1.00 88.44 326 THR A O 1
ATOM 2646 N N . ARG A 1 327 ? -22.041 -14.241 35.710 1.00 85.25 327 ARG A N 1
ATOM 2647 C CA . ARG A 1 327 ? -23.096 -14.955 34.967 1.00 85.25 327 ARG A CA 1
ATOM 2648 C C . ARG A 1 327 ? -24.031 -14.011 34.200 1.00 85.25 327 ARG A C 1
ATOM 2650 O O . ARG A 1 327 ? -25.124 -14.420 33.832 1.00 85.25 327 ARG A O 1
ATOM 2657 N N . ASP A 1 328 ? -23.582 -12.789 33.931 1.00 83.88 328 ASP A N 1
ATOM 2658 C CA . ASP A 1 328 ? -24.361 -11.730 33.303 1.00 83.88 328 ASP A CA 1
ATOM 2659 C C . ASP A 1 328 ? -23.759 -11.388 31.936 1.00 83.88 328 ASP A C 1
ATOM 2661 O O . ASP A 1 328 ? -22.603 -10.973 31.831 1.00 83.88 328 ASP A O 1
ATOM 2665 N N . VAL A 1 329 ? -24.549 -11.602 30.882 1.00 84.94 329 VAL A N 1
ATOM 2666 C CA . VAL A 1 329 ? -24.154 -11.375 29.483 1.00 84.94 329 VAL A CA 1
ATOM 2667 C C . VAL A 1 329 ? -24.103 -9.877 29.158 1.00 84.94 329 VAL A C 1
ATOM 2669 O O . VAL A 1 329 ? -23.355 -9.472 28.272 1.00 84.94 329 VAL A O 1
ATOM 2672 N N . SER A 1 330 ? -24.858 -9.040 29.877 1.00 86.75 330 SER A N 1
ATOM 2673 C CA . SER A 1 330 ? -24.929 -7.596 29.614 1.00 86.75 330 SER A CA 1
ATOM 2674 C C . SER A 1 330 ? -23.638 -6.849 29.969 1.00 86.75 330 SER A C 1
ATOM 2676 O O . SER A 1 330 ? -23.403 -5.750 29.477 1.00 86.75 330 SER A O 1
ATOM 2678 N N . GLN A 1 331 ? -22.771 -7.466 30.778 1.00 86.94 331 GLN A N 1
ATOM 2679 C CA . GLN A 1 331 ? -21.492 -6.896 31.213 1.00 86.94 331 GLN A CA 1
ATOM 2680 C C . GLN A 1 331 ? -20.322 -7.233 30.279 1.00 86.94 331 GLN A C 1
ATOM 2682 O O . GLN A 1 331 ? -19.170 -6.939 30.599 1.00 86.94 331 GLN A O 1
ATOM 2687 N N . LEU A 1 332 ? -20.589 -7.883 29.145 1.00 88.12 332 LEU A N 1
ATOM 2688 C CA . LEU A 1 332 ? -19.551 -8.234 28.185 1.00 88.12 332 LEU A CA 1
ATOM 2689 C C . LEU A 1 332 ? -19.051 -7.011 27.425 1.00 88.12 332 LEU A C 1
ATOM 2691 O O . LEU A 1 332 ? -19.820 -6.167 26.970 1.00 88.12 332 LEU A O 1
ATOM 2695 N N . LEU A 1 333 ? -17.737 -6.962 27.246 1.00 88.31 333 LEU A N 1
ATOM 2696 C CA . LEU A 1 333 ? -17.081 -5.955 26.435 1.00 88.31 333 LEU A CA 1
ATOM 2697 C C . LEU A 1 333 ? -17.379 -6.203 24.947 1.00 88.31 333 LEU A C 1
ATOM 2699 O O . LEU A 1 333 ? -17.374 -7.363 24.513 1.00 88.31 333 LEU A O 1
ATOM 2703 N N . PRO A 1 334 ? -17.592 -5.141 24.149 1.00 85.81 334 PRO A N 1
ATOM 2704 C CA . PRO A 1 334 ? -17.729 -5.256 22.703 1.00 85.81 334 PRO A CA 1
ATOM 2705 C C . PRO A 1 334 ? -16.500 -5.916 22.077 1.00 85.81 334 PRO A C 1
ATOM 2707 O O . PRO A 1 334 ? -15.365 -5.624 22.453 1.00 85.81 334 PRO A O 1
ATOM 2710 N N . MET A 1 335 ? -16.723 -6.790 21.098 1.00 81.00 335 MET A N 1
ATOM 2711 C CA . MET A 1 335 ? -15.657 -7.495 20.392 1.00 81.00 335 MET A CA 1
ATOM 2712 C C . MET A 1 335 ? -15.783 -7.282 18.888 1.00 81.00 335 MET A C 1
ATOM 2714 O O . MET A 1 335 ? -16.822 -7.582 18.303 1.00 81.00 335 MET A O 1
ATOM 2718 N N . HIS A 1 336 ? -14.707 -6.814 18.259 1.00 79.75 336 HIS A N 1
ATOM 2719 C CA . HIS A 1 336 ? -14.618 -6.652 16.809 1.00 79.75 336 HIS A CA 1
ATOM 2720 C C . HIS A 1 336 ? -13.738 -7.745 16.219 1.00 79.75 336 HIS A C 1
ATOM 2722 O O . HIS A 1 336 ? -12.593 -7.896 16.638 1.00 79.75 336 HIS A O 1
ATOM 2728 N N . HIS A 1 337 ? -14.259 -8.510 15.259 1.00 81.38 337 HIS A N 1
ATOM 2729 C CA . HIS A 1 337 ? -13.494 -9.593 14.649 1.00 81.38 337 HIS A CA 1
ATOM 2730 C C . HIS A 1 337 ? -12.256 -9.043 13.907 1.00 81.38 337 HIS A C 1
ATOM 2732 O O . HIS A 1 337 ? -12.400 -8.117 13.100 1.00 81.38 337 HIS A O 1
ATOM 2738 N N . PRO A 1 338 ? -11.046 -9.573 14.162 1.00 85.25 338 PRO A N 1
ATOM 2739 C CA . PRO A 1 338 ? -9.839 -9.141 13.471 1.00 85.25 338 PRO A CA 1
ATOM 2740 C C . PRO A 1 338 ? -9.906 -9.449 11.973 1.00 85.25 338 PRO A C 1
ATOM 2742 O O . PRO A 1 338 ? -10.290 -10.542 11.571 1.00 85.25 338 PRO A O 1
ATOM 2745 N N . CYS A 1 339 ? -9.517 -8.484 11.143 1.00 86.19 339 CYS A N 1
ATOM 2746 C CA . CYS A 1 339 ? -9.473 -8.633 9.690 1.00 86.19 339 CYS A CA 1
ATOM 2747 C C . CYS A 1 339 ? -8.427 -7.705 9.055 1.00 86.19 339 CYS A C 1
ATOM 2749 O O . CYS A 1 339 ? -8.124 -6.615 9.566 1.00 86.19 339 CYS A O 1
ATOM 2751 N N . LEU A 1 340 ? -7.879 -8.144 7.919 1.00 89.38 340 LEU A N 1
ATOM 2752 C CA . LEU A 1 340 ? -7.105 -7.283 7.024 1.00 89.38 340 LEU A CA 1
ATOM 2753 C C . LEU A 1 340 ? -7.998 -6.161 6.487 1.00 89.38 340 LEU A C 1
ATOM 2755 O O . LEU A 1 340 ? -9.214 -6.332 6.372 1.00 89.38 340 LEU A O 1
ATOM 2759 N N . SER A 1 341 ? -7.410 -5.001 6.184 1.00 90.25 341 SER A N 1
ATOM 2760 C CA . SER A 1 341 ? -8.219 -3.865 5.750 1.00 90.25 341 SER A CA 1
ATOM 2761 C C . SER A 1 341 ? -8.862 -4.141 4.383 1.00 90.25 341 SER A C 1
ATOM 2763 O O . SER A 1 341 ? -8.234 -4.759 3.515 1.00 90.25 341 SER A O 1
ATOM 2765 N N . PRO A 1 342 ? -10.101 -3.667 4.148 1.00 88.00 342 PRO A N 1
ATOM 2766 C CA . PRO A 1 342 ? -10.759 -3.832 2.853 1.00 88.00 342 PRO A CA 1
ATOM 2767 C C . PRO A 1 342 ? -9.951 -3.236 1.693 1.00 88.00 342 PRO A C 1
ATOM 2769 O O . PRO A 1 342 ? -9.927 -3.798 0.601 1.00 88.00 342 PRO A O 1
ATOM 2772 N N . GLU A 1 343 ? -9.261 -2.117 1.931 1.00 89.75 343 GLU A N 1
ATOM 2773 C CA . GLU A 1 343 ? -8.421 -1.461 0.927 1.00 89.75 343 GLU A CA 1
ATOM 2774 C C . GLU A 1 343 ? -7.232 -2.338 0.518 1.00 89.75 343 GLU A C 1
ATOM 2776 O O . GLU A 1 343 ? -6.974 -2.513 -0.676 1.00 89.75 343 GLU A O 1
ATOM 2781 N N . PHE A 1 344 ? -6.539 -2.930 1.494 1.00 91.94 344 PHE A N 1
ATOM 2782 C CA . PHE A 1 344 ? -5.446 -3.854 1.221 1.00 91.94 344 PHE A CA 1
ATOM 2783 C C . PHE A 1 344 ? -5.933 -5.103 0.488 1.00 91.94 344 PHE A C 1
ATOM 2785 O O . PHE A 1 344 ? -5.361 -5.475 -0.536 1.00 91.94 344 PHE A O 1
ATOM 2792 N N . MET A 1 345 ? -7.023 -5.711 0.963 1.00 89.88 345 MET A N 1
ATOM 2793 C CA . MET A 1 345 ? -7.587 -6.911 0.340 1.00 89.88 345 MET A CA 1
ATOM 2794 C C . MET A 1 345 ? -8.013 -6.665 -1.106 1.00 89.88 345 MET A C 1
ATOM 2796 O O . MET A 1 345 ? -7.818 -7.534 -1.956 1.00 89.88 345 MET A O 1
ATOM 2800 N N . LYS A 1 346 ? -8.527 -5.471 -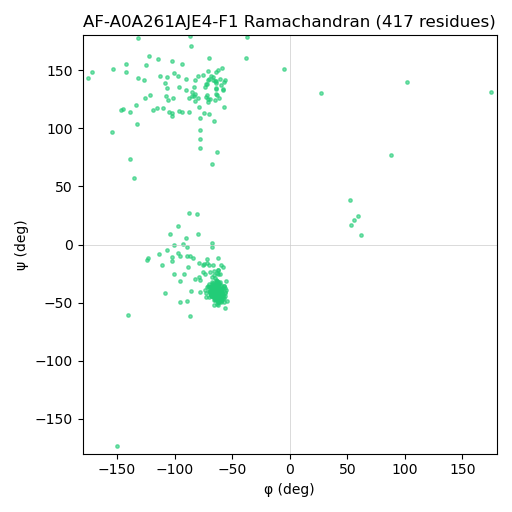1.418 1.00 88.88 346 LYS A N 1
ATOM 2801 C CA . LYS A 1 346 ? -8.838 -5.077 -2.793 1.00 88.88 346 LYS A CA 1
ATOM 2802 C C . LYS A 1 346 ? -7.581 -5.040 -3.666 1.00 88.88 346 LYS A C 1
ATOM 2804 O O . LYS A 1 346 ? -7.542 -5.707 -4.692 1.00 88.88 346 LYS A O 1
ATOM 2809 N N . LYS A 1 347 ? -6.535 -4.329 -3.231 1.00 90.94 347 LYS A N 1
ATOM 2810 C CA . LYS A 1 347 ? -5.261 -4.237 -3.971 1.00 90.94 347 LYS A CA 1
ATOM 2811 C C . LYS A 1 347 ? -4.613 -5.610 -4.177 1.00 90.94 347 LYS A C 1
ATOM 2813 O O . LYS A 1 347 ? -4.124 -5.900 -5.265 1.00 90.94 347 LYS A O 1
ATOM 2818 N N . TYR A 1 348 ? -4.639 -6.461 -3.151 1.00 90.81 348 TYR A N 1
ATOM 2819 C CA . TYR A 1 348 ? -4.178 -7.846 -3.246 1.00 90.81 348 TYR A CA 1
ATOM 2820 C C . TYR A 1 348 ? -4.972 -8.635 -4.294 1.00 90.81 348 TYR A C 1
ATOM 2822 O O . TYR A 1 348 ? -4.383 -9.310 -5.135 1.00 90.81 348 TYR A O 1
ATOM 2830 N N . SER A 1 349 ? -6.303 -8.528 -4.266 1.00 88.75 349 SER A N 1
ATOM 2831 C CA . SER A 1 349 ? -7.186 -9.219 -5.211 1.00 88.75 349 SER A CA 1
ATOM 2832 C C . SER A 1 349 ? -6.907 -8.797 -6.651 1.00 88.75 349 SER A C 1
ATOM 2834 O O . SER A 1 349 ? -6.740 -9.660 -7.510 1.00 88.75 349 SER A O 1
ATOM 2836 N N . ASP A 1 350 ? -6.797 -7.489 -6.899 1.00 88.81 350 ASP A N 1
ATOM 2837 C CA . ASP A 1 350 ? -6.516 -6.921 -8.222 1.00 88.81 350 ASP A CA 1
ATOM 2838 C C . ASP A 1 350 ? -5.181 -7.445 -8.783 1.00 88.81 350 ASP A C 1
ATOM 2840 O O . ASP A 1 350 ? -5.099 -7.841 -9.948 1.00 88.81 350 ASP A O 1
ATOM 2844 N N . LEU A 1 351 ? -4.148 -7.523 -7.933 1.00 89.25 351 LEU A N 1
ATOM 2845 C CA . LEU A 1 351 ? -2.854 -8.104 -8.290 1.00 89.25 351 LEU A CA 1
ATOM 2846 C C . LEU A 1 351 ? -2.979 -9.589 -8.652 1.00 89.25 351 LEU A C 1
ATOM 2848 O O . LEU A 1 351 ? -2.471 -10.012 -9.688 1.00 89.25 351 LEU A O 1
ATOM 2852 N N . MET A 1 352 ? -3.654 -10.384 -7.816 1.00 86.88 352 MET A N 1
ATOM 2853 C CA . MET A 1 352 ? -3.795 -11.823 -8.060 1.00 86.88 352 MET A CA 1
ATOM 2854 C C . MET A 1 352 ? -4.548 -12.104 -9.359 1.00 86.88 352 MET A C 1
ATOM 2856 O O . MET A 1 352 ? -4.108 -12.952 -10.135 1.00 86.88 352 MET A O 1
ATOM 2860 N N . ILE A 1 353 ? -5.612 -11.348 -9.639 1.00 84.25 353 ILE A N 1
ATOM 2861 C CA . ILE A 1 353 ? -6.362 -11.440 -10.898 1.00 84.25 353 ILE A CA 1
ATOM 2862 C C . ILE A 1 353 ? -5.437 -11.179 -12.093 1.00 84.25 353 ILE A C 1
ATOM 2864 O O . ILE A 1 353 ? -5.420 -11.969 -13.040 1.00 84.25 353 ILE A O 1
ATOM 2868 N N . GLY A 1 354 ? -4.614 -10.126 -12.027 1.00 81.94 354 GLY A N 1
ATOM 2869 C CA . GLY A 1 354 ? -3.673 -9.763 -13.091 1.00 81.94 354 GLY A CA 1
ATOM 2870 C C . GLY A 1 354 ? -2.588 -10.808 -13.385 1.00 81.94 354 GLY A C 1
ATOM 2871 O O . GLY A 1 354 ? -2.045 -10.822 -14.487 1.00 81.94 354 GLY A O 1
ATOM 2872 N N . LEU A 1 355 ? -2.291 -11.704 -12.438 1.00 79.50 355 LEU A N 1
ATOM 2873 C CA . LEU A 1 355 ? -1.254 -12.733 -12.575 1.00 79.50 355 LEU A CA 1
ATOM 2874 C C . LEU A 1 355 ? -1.742 -14.032 -13.241 1.00 79.50 355 LEU A C 1
ATOM 2876 O O . LEU A 1 355 ? -0.922 -14.890 -13.566 1.00 79.50 355 LEU A O 1
ATOM 2880 N N . THR A 1 356 ? -3.050 -14.220 -13.454 1.00 67.31 356 THR A N 1
ATOM 2881 C CA . THR A 1 356 ? -3.558 -15.443 -14.107 1.00 67.31 356 THR A CA 1
ATOM 2882 C C . THR A 1 356 ? -3.371 -15.421 -15.620 1.00 67.31 356 THR A C 1
ATOM 2884 O O . THR A 1 356 ? -4.247 -14.975 -16.354 1.00 67.31 356 THR A O 1
ATOM 2887 N N . THR A 1 357 ? -2.237 -15.944 -16.093 1.00 61.88 357 THR A N 1
ATOM 2888 C CA . THR A 1 357 ? -1.969 -16.153 -17.530 1.00 61.88 357 THR A CA 1
ATOM 2889 C C . THR A 1 357 ? -1.616 -17.599 -17.903 1.00 61.88 357 THR A C 1
ATOM 2891 O O . THR A 1 357 ? -1.643 -17.927 -19.086 1.00 61.88 357 THR A O 1
ATOM 2894 N N . GLU A 1 358 ? -1.315 -18.476 -16.935 1.00 63.41 358 GLU A N 1
ATOM 2895 C CA . GLU A 1 358 ? -0.744 -19.807 -17.223 1.00 63.41 358 GLU A CA 1
ATOM 2896 C C . GLU A 1 358 ? -1.743 -20.976 -17.175 1.00 63.41 358 GLU A C 1
ATOM 2898 O O . GLU A 1 358 ? -1.526 -21.982 -17.849 1.00 63.41 358 GLU A O 1
ATOM 2903 N N . VAL A 1 359 ? -2.843 -20.863 -16.422 1.00 67.62 359 VAL A N 1
ATOM 2904 C CA . VAL A 1 359 ? -3.890 -21.900 -16.368 1.00 67.62 359 VAL A CA 1
ATOM 2905 C C . VAL A 1 359 ? -5.063 -21.469 -17.252 1.00 67.62 359 VAL A C 1
ATOM 2907 O O . VAL A 1 359 ? -5.571 -20.362 -17.048 1.00 67.62 359 VAL A O 1
ATOM 2910 N N . PRO A 1 360 ? -5.512 -22.300 -18.214 1.00 75.56 360 PRO A N 1
ATOM 2911 C CA . PRO A 1 360 ? -6.675 -21.989 -19.035 1.00 75.56 360 PRO A CA 1
ATOM 2912 C C . PRO A 1 360 ? -7.901 -21.714 -18.170 1.00 75.56 360 PRO A C 1
ATOM 2914 O O . PRO A 1 360 ? -8.156 -22.420 -17.196 1.00 75.56 360 PRO A O 1
ATOM 2917 N N . ASP A 1 361 ? -8.722 -20.743 -18.566 1.00 79.19 361 ASP A N 1
ATOM 2918 C CA . ASP A 1 361 ? -9.941 -20.420 -17.822 1.00 79.19 361 ASP A CA 1
ATOM 2919 C C . ASP A 1 361 ? -10.912 -21.603 -17.724 1.00 79.19 361 ASP A C 1
ATOM 2921 O O . ASP A 1 361 ? -11.767 -21.595 -16.845 1.00 79.19 361 ASP A O 1
ATOM 2925 N N . THR A 1 362 ? -10.770 -22.637 -18.560 1.00 84.56 362 THR A N 1
ATOM 2926 C CA . THR A 1 362 ? -11.536 -23.894 -18.529 1.00 84.56 362 THR A CA 1
ATOM 2927 C C . THR A 1 362 ? -11.151 -24.848 -17.399 1.00 84.56 362 THR A C 1
ATOM 2929 O O . THR A 1 362 ? -11.941 -25.733 -17.070 1.00 84.56 362 THR A O 1
ATOM 2932 N N . ASP A 1 363 ? -9.992 -24.654 -16.772 1.00 88.38 363 ASP A N 1
ATOM 2933 C CA . ASP A 1 363 ? -9.400 -25.620 -15.846 1.00 88.38 363 ASP A CA 1
ATOM 2934 C C . ASP A 1 363 ? -9.522 -25.132 -14.398 1.00 88.38 363 ASP A C 1
ATOM 2936 O O . ASP A 1 363 ? -9.478 -23.938 -14.093 1.00 88.38 363 ASP A O 1
ATOM 2940 N N . CYS A 1 364 ? -9.745 -26.045 -13.457 1.00 89.75 364 CYS A N 1
ATOM 2941 C CA . CYS A 1 364 ? -9.901 -25.687 -12.051 1.00 89.75 364 CYS A CA 1
ATOM 2942 C C . CYS A 1 364 ? -8.560 -25.245 -11.445 1.00 89.75 364 CYS A C 1
ATOM 2944 O O . CYS A 1 364 ? -7.634 -26.038 -11.358 1.00 89.75 364 CYS A O 1
ATOM 2946 N N . LEU A 1 365 ? -8.474 -24.030 -10.896 1.00 86.62 365 LEU A N 1
ATOM 2947 C CA . LEU A 1 365 ? -7.242 -23.495 -10.282 1.00 86.62 365 LEU A CA 1
ATOM 2948 C C . LEU A 1 365 ? -6.789 -24.201 -8.984 1.00 86.62 365 LEU A C 1
ATOM 2950 O O . LEU A 1 365 ? -5.770 -23.825 -8.418 1.00 86.62 365 LEU A O 1
ATOM 2954 N N . ILE A 1 366 ? -7.543 -25.186 -8.482 1.00 87.56 366 ILE A N 1
ATOM 2955 C CA . ILE A 1 366 ? -7.149 -25.980 -7.306 1.00 87.56 366 ILE A CA 1
ATOM 2956 C C . ILE A 1 366 ? -6.450 -27.277 -7.730 1.00 87.56 366 ILE A C 1
ATOM 2958 O O . ILE A 1 366 ? -5.402 -27.605 -7.184 1.00 87.56 366 ILE A O 1
ATOM 2962 N N . CYS A 1 367 ? -7.037 -28.038 -8.663 1.00 90.75 367 CYS A N 1
ATOM 2963 C CA . CYS A 1 367 ? -6.484 -29.324 -9.115 1.00 90.75 367 CYS A CA 1
ATOM 2964 C C . CYS A 1 367 ? -5.774 -29.255 -10.473 1.00 90.75 367 CYS A C 1
ATOM 2966 O O . CYS A 1 367 ? -5.092 -30.203 -10.841 1.00 90.75 367 CYS A O 1
ATOM 2968 N N . HIS A 1 368 ? -5.915 -28.141 -11.190 1.00 88.56 368 HIS A N 1
ATOM 2969 C CA . HIS A 1 368 ? -5.385 -27.891 -12.534 1.00 88.56 368 HIS A CA 1
ATOM 2970 C C . HIS A 1 368 ? -5.900 -28.879 -13.594 1.00 88.56 368 HIS A C 1
ATOM 2972 O O . HIS A 1 368 ? -5.251 -29.101 -14.610 1.00 88.56 368 HIS A O 1
ATOM 2978 N N . GLU A 1 369 ? -7.071 -29.472 -13.355 1.00 89.12 369 GLU A N 1
ATOM 2979 C CA . GLU A 1 369 ? -7.757 -30.355 -14.299 1.00 89.12 369 GLU A CA 1
ATOM 2980 C C . GLU A 1 369 ? -8.879 -29.596 -15.016 1.00 89.12 369 GLU A C 1
ATOM 2982 O O . GLU A 1 369 ? -9.513 -28.701 -14.440 1.00 89.12 369 GLU A O 1
ATOM 2987 N N . TYR A 1 370 ? -9.123 -29.974 -16.270 1.00 89.88 370 TYR A N 1
ATOM 2988 C CA . TYR A 1 370 ? -10.223 -29.464 -17.084 1.00 89.88 370 TYR A CA 1
ATOM 2989 C C . TYR A 1 370 ? -11.570 -29.733 -16.410 1.00 89.88 370 TYR A C 1
ATOM 2991 O O . TYR A 1 370 ? -11.816 -30.849 -15.960 1.00 89.88 370 TYR A O 1
ATOM 2999 N N . ARG A 1 371 ? -12.443 -28.721 -16.369 1.00 91.25 371 ARG A N 1
ATOM 3000 C CA . ARG A 1 371 ? -13.786 -28.854 -15.791 1.00 91.25 371 ARG A CA 1
ATOM 3001 C C . ARG A 1 371 ? -14.758 -29.353 -16.849 1.00 91.25 371 ARG A C 1
ATOM 3003 O O . ARG A 1 371 ? -15.052 -28.635 -17.809 1.00 91.25 371 ARG A O 1
ATOM 3010 N N . GLU A 1 372 ? -15.288 -30.558 -16.680 1.00 88.19 372 GLU A N 1
ATOM 3011 C CA . GLU A 1 372 ? -16.247 -31.099 -17.637 1.00 88.19 372 GLU A CA 1
ATOM 3012 C C . GLU A 1 372 ? -17.632 -30.454 -17.478 1.00 88.19 372 GLU A C 1
ATOM 3014 O O . GLU A 1 372 ? -18.089 -30.155 -16.379 1.00 88.19 372 GLU A O 1
ATOM 3019 N N . SER A 1 373 ? -18.356 -30.282 -18.590 1.00 82.12 373 SER A N 1
ATOM 3020 C CA . SER A 1 373 ? -19.673 -29.609 -18.607 1.00 82.12 373 SER A CA 1
ATOM 3021 C C . SER A 1 373 ? -20.748 -30.235 -17.703 1.00 82.12 373 SER A C 1
ATOM 3023 O O . SER A 1 373 ? -21.741 -29.583 -17.386 1.00 82.12 373 SER A O 1
ATOM 3025 N N . HIS A 1 374 ? -20.572 -31.496 -17.305 1.00 84.38 374 HIS A N 1
ATOM 3026 C CA . HIS A 1 374 ? -21.507 -32.234 -16.462 1.00 84.38 374 HIS A CA 1
ATOM 3027 C C . HIS A 1 374 ? -21.134 -32.192 -14.968 1.00 84.38 374 HIS A C 1
ATOM 3029 O O . HIS A 1 374 ? -21.921 -32.625 -14.119 1.00 84.38 374 HIS A O 1
ATOM 3035 N N . GLU A 1 375 ? -19.942 -31.697 -14.632 1.00 88.94 375 GLU A N 1
ATOM 3036 C CA . GLU A 1 375 ? -19.470 -31.602 -13.258 1.00 88.94 375 GLU A CA 1
ATOM 3037 C C . GLU A 1 375 ? -20.070 -30.387 -12.555 1.00 88.94 375 GLU A C 1
ATOM 3039 O O . GLU A 1 375 ? -20.277 -29.321 -13.134 1.00 88.94 375 GLU A O 1
ATOM 3044 N N . LYS A 1 376 ? -20.347 -30.533 -11.257 1.00 89.69 376 LYS A N 1
ATOM 3045 C CA . LYS A 1 376 ? -20.821 -29.407 -10.451 1.00 89.69 376 LYS A CA 1
ATOM 3046 C C . LYS A 1 376 ? -19.674 -28.433 -10.217 1.00 89.69 376 LYS A C 1
ATOM 3048 O O . LYS A 1 376 ? -18.627 -28.828 -9.698 1.00 89.69 376 LYS A O 1
ATOM 3053 N N . THR A 1 377 ? -19.911 -27.161 -10.501 1.00 90.88 377 THR A N 1
ATOM 3054 C CA . THR A 1 377 ? -18.939 -26.085 -10.310 1.00 90.88 377 THR A CA 1
ATOM 3055 C C . THR A 1 377 ? -19.466 -24.998 -9.382 1.00 90.88 377 THR A C 1
ATOM 3057 O O . THR A 1 377 ? -20.667 -24.899 -9.145 1.00 90.88 377 THR A O 1
ATOM 3060 N N . ILE A 1 378 ? -18.558 -24.176 -8.864 1.00 89.00 378 ILE A N 1
ATOM 3061 C CA . ILE A 1 378 ? -18.875 -22.940 -8.145 1.00 89.00 378 ILE A CA 1
ATOM 3062 C C . ILE A 1 378 ? -18.008 -21.801 -8.680 1.00 89.00 378 ILE A C 1
ATOM 3064 O O . ILE A 1 378 ? -16.844 -22.021 -9.022 1.00 89.00 378 ILE A O 1
ATOM 3068 N N . GLU A 1 379 ? -18.573 -20.601 -8.756 1.00 89.31 379 GLU A N 1
ATOM 3069 C CA . GLU A 1 379 ? -17.923 -19.399 -9.275 1.00 89.31 379 GLU A CA 1
ATOM 3070 C C . GLU A 1 379 ? -17.698 -18.367 -8.163 1.00 89.31 379 GLU A C 1
ATOM 3072 O O . GLU A 1 379 ? -18.510 -18.217 -7.255 1.00 89.31 379 GLU A O 1
ATOM 3077 N N . CYS A 1 380 ? -16.589 -17.628 -8.232 1.00 88.44 380 CYS A N 1
ATOM 3078 C CA . CYS A 1 380 ? -16.394 -16.422 -7.428 1.00 88.44 380 CYS A CA 1
ATOM 3079 C C . CYS A 1 380 ? -17.167 -15.233 -8.027 1.00 88.44 380 CYS A C 1
ATOM 3081 O O . CYS A 1 380 ? -16.590 -14.414 -8.741 1.00 88.44 380 CYS A O 1
ATOM 3083 N N . GLU A 1 381 ? -18.457 -15.132 -7.706 1.00 83.12 381 GLU A N 1
ATOM 3084 C CA . GLU A 1 381 ? -19.405 -14.185 -8.322 1.00 83.12 381 GLU A CA 1
ATOM 3085 C C . GLU A 1 381 ? -19.072 -12.700 -8.117 1.00 83.12 381 GLU A C 1
ATOM 3087 O O . GLU A 1 381 ? -19.491 -11.852 -8.897 1.00 83.12 381 GLU A O 1
ATOM 3092 N N . THR A 1 382 ? -18.348 -12.357 -7.051 1.00 80.31 382 THR A N 1
ATOM 3093 C CA . THR A 1 382 ? -18.228 -10.963 -6.597 1.00 80.31 382 THR A CA 1
ATOM 3094 C C . THR A 1 382 ? -16.914 -10.289 -6.962 1.00 80.31 382 THR A C 1
ATOM 3096 O O . THR A 1 382 ? -16.796 -9.076 -6.797 1.00 80.31 382 THR A O 1
ATOM 3099 N N . THR A 1 383 ? -15.882 -11.032 -7.375 1.00 84.19 383 THR A N 1
ATOM 3100 C CA . THR A 1 383 ? -14.545 -10.432 -7.550 1.00 84.19 383 THR A CA 1
ATOM 3101 C C . THR A 1 383 ? -13.789 -10.935 -8.768 1.00 84.19 383 THR A C 1
ATOM 3103 O O . THR A 1 383 ? -13.435 -10.128 -9.618 1.00 84.19 383 THR A O 1
ATOM 3106 N N . CYS A 1 384 ? -13.497 -12.237 -8.862 1.00 86.75 384 CYS A N 1
ATOM 3107 C CA . CYS A 1 384 ? -12.603 -12.742 -9.916 1.00 86.75 384 CYS A CA 1
ATOM 3108 C C . CYS A 1 384 ? -13.275 -13.646 -10.953 1.00 86.75 384 CYS A C 1
ATOM 3110 O O . CYS A 1 384 ? -12.612 -14.011 -11.921 1.00 86.75 384 CYS A O 1
ATOM 3112 N N . HIS A 1 385 ? -14.536 -14.048 -10.745 1.00 87.75 385 HIS A N 1
ATOM 3113 C CA . HIS A 1 385 ? -15.311 -14.911 -11.650 1.00 87.75 385 HIS A CA 1
ATOM 3114 C C . HIS A 1 385 ? -14.631 -16.239 -12.026 1.00 87.75 385 HIS A C 1
ATOM 3116 O O . HIS A 1 385 ? -15.012 -16.914 -12.979 1.00 87.75 385 HIS A O 1
ATOM 3122 N N . LYS A 1 386 ? -13.608 -16.657 -11.268 1.00 87.50 386 LYS A N 1
ATOM 3123 C CA . LYS A 1 386 ? -12.962 -17.954 -11.470 1.00 87.50 386 LYS A CA 1
ATOM 3124 C C . LYS A 1 386 ? -13.894 -19.069 -11.008 1.00 87.50 386 LYS A C 1
ATOM 3126 O O . LYS A 1 386 ? -14.521 -18.969 -9.950 1.00 87.50 386 LYS A O 1
ATOM 3131 N N . VAL A 1 387 ? -13.937 -20.131 -11.810 1.00 89.25 387 VAL A N 1
ATOM 3132 C CA . VAL A 1 387 ? -14.805 -21.293 -11.620 1.00 89.25 387 VAL A CA 1
ATOM 3133 C C . VAL A 1 387 ? -13.981 -22.488 -11.141 1.00 89.25 387 VAL A C 1
ATOM 3135 O O . VAL A 1 387 ? -12.915 -22.799 -11.676 1.00 89.25 387 VAL A O 1
ATOM 3138 N N . TYR A 1 388 ? -14.488 -23.186 -10.131 1.00 90.44 388 TYR A N 1
ATOM 3139 C CA . TYR A 1 388 ? -13.837 -24.330 -9.500 1.00 90.44 388 TYR A CA 1
ATOM 3140 C C . TYR A 1 388 ? -14.759 -25.544 -9.520 1.00 90.44 388 TYR A C 1
ATOM 3142 O O . TYR A 1 388 ? -15.980 -25.393 -9.485 1.00 90.44 388 TYR A O 1
ATOM 3150 N N . HIS A 1 389 ? -14.196 -26.756 -9.490 1.00 92.50 389 HIS A N 1
ATOM 3151 C CA . HIS A 1 389 ? -14.982 -27.937 -9.139 1.00 92.50 389 HIS A CA 1
ATOM 3152 C C . HIS A 1 389 ? -15.599 -27.742 -7.753 1.00 92.50 389 HIS A C 1
ATOM 3154 O O . HIS A 1 389 ? -14.890 -27.402 -6.799 1.00 92.50 389 HIS A O 1
ATOM 3160 N N . LEU A 1 390 ? -16.896 -28.027 -7.611 1.00 88.94 390 LEU A N 1
ATOM 3161 C CA . LEU A 1 390 ? -17.600 -27.916 -6.333 1.00 88.94 390 LEU A CA 1
ATOM 3162 C C . LEU A 1 390 ? -16.911 -28.762 -5.259 1.00 88.94 390 LEU A C 1
ATOM 3164 O O . LEU A 1 390 ? -16.794 -28.324 -4.122 1.00 88.94 390 LEU A O 1
ATOM 3168 N N . LYS A 1 391 ? -16.399 -29.946 -5.618 1.00 88.75 391 LYS A N 1
ATOM 3169 C CA . LYS A 1 391 ? -15.656 -30.821 -4.701 1.00 88.75 391 LYS A CA 1
ATOM 3170 C C . LYS A 1 391 ? -14.364 -30.169 -4.194 1.00 88.75 391 LYS A C 1
ATOM 3172 O O . LYS A 1 391 ? -14.115 -30.192 -2.993 1.00 88.75 391 LYS A O 1
ATOM 3177 N N . CYS A 1 392 ? -13.571 -29.573 -5.086 1.00 89.94 392 CYS A N 1
ATOM 3178 C CA . CYS A 1 392 ? -12.326 -28.891 -4.723 1.00 89.94 392 CYS A CA 1
ATOM 3179 C C . CYS A 1 392 ? -12.599 -27.676 -3.830 1.00 89.94 392 CYS A C 1
ATOM 3181 O O . CYS A 1 392 ? -11.975 -27.529 -2.782 1.00 89.94 392 CYS A O 1
ATOM 3183 N N . ALA A 1 393 ? -13.573 -26.847 -4.209 1.00 88.00 393 ALA A N 1
ATOM 3184 C CA . ALA A 1 393 ? -13.976 -25.692 -3.416 1.00 88.00 393 ALA A CA 1
ATOM 3185 C C . ALA A 1 393 ? -14.567 -26.102 -2.055 1.00 88.00 393 ALA A C 1
ATOM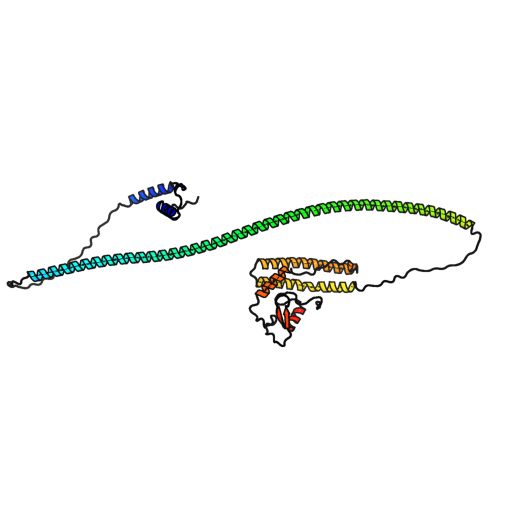 3187 O O . ALA A 1 393 ? -14.237 -25.508 -1.039 1.00 88.00 393 ALA A O 1
ATOM 3188 N N . SER A 1 394 ? -15.369 -27.169 -2.000 1.00 85.81 394 SER A N 1
ATOM 3189 C CA . SER A 1 394 ? -15.936 -27.674 -0.741 1.00 85.81 394 SER A CA 1
ATOM 3190 C C . SER A 1 394 ? -14.855 -28.129 0.237 1.00 85.81 394 SER A C 1
ATOM 3192 O O . SER A 1 394 ? -14.977 -27.894 1.435 1.00 85.81 394 SER A O 1
ATOM 3194 N N . GLU A 1 395 ? -13.790 -28.771 -0.251 1.00 85.94 395 GLU A N 1
ATOM 3195 C CA . GLU A 1 395 ? -12.666 -29.162 0.606 1.00 85.94 395 GLU A CA 1
ATOM 3196 C C . GLU A 1 395 ? -11.896 -27.940 1.115 1.00 85.94 395 GLU A C 1
ATOM 3198 O O . GLU A 1 395 ? -11.519 -27.884 2.284 1.00 85.94 395 GLU A O 1
ATOM 3203 N N . TRP A 1 396 ? -11.725 -26.936 0.255 1.00 86.62 396 TRP A N 1
ATOM 3204 C CA . TRP A 1 396 ? -11.124 -25.657 0.612 1.00 86.62 396 TRP A CA 1
ATOM 3205 C C . TRP A 1 396 ? -11.928 -24.918 1.693 1.00 86.62 396 TRP A C 1
ATOM 3207 O O . TRP A 1 396 ? -11.363 -24.497 2.702 1.00 86.62 396 TRP A O 1
ATOM 3217 N N . PHE A 1 397 ? -13.255 -24.851 1.553 1.00 82.50 397 PHE A N 1
ATOM 3218 C CA . PHE A 1 397 ? -14.146 -24.143 2.479 1.00 82.50 397 PHE A CA 1
ATOM 3219 C C . PHE A 1 397 ? -14.225 -24.751 3.880 1.00 82.50 397 PHE A C 1
ATOM 3221 O O . PHE A 1 397 ? -14.606 -24.053 4.817 1.00 82.50 397 PHE A O 1
ATOM 3228 N N . LYS A 1 398 ? -13.805 -26.009 4.069 1.00 77.12 398 LYS A N 1
ATOM 3229 C CA . LYS A 1 398 ? -13.626 -26.578 5.417 1.00 77.12 398 LYS A CA 1
ATOM 3230 C C . LYS A 1 398 ? -12.542 -25.858 6.217 1.00 77.12 398 LYS A C 1
ATOM 3232 O O . LYS A 1 398 ? -12.542 -25.933 7.441 1.00 77.12 398 LYS A O 1
ATOM 3237 N N . GLN A 1 399 ? -11.600 -25.222 5.525 1.00 71.88 399 GLN A N 1
ATOM 3238 C CA . GLN A 1 399 ? -10.488 -24.498 6.129 1.00 71.88 399 GLN A CA 1
ATOM 3239 C C . GLN A 1 399 ? -10.663 -22.990 5.968 1.00 71.88 399 GLN A C 1
ATOM 3241 O O . GLN A 1 399 ? -10.384 -22.259 6.911 1.00 71.88 399 GLN A O 1
ATOM 3246 N N . GLN A 1 400 ? -11.110 -22.538 4.791 1.00 74.50 400 GLN A N 1
ATOM 3247 C CA . GLN A 1 400 ? -11.166 -21.125 4.427 1.00 74.50 400 GLN A CA 1
ATOM 3248 C C . GLN A 1 400 ? -12.371 -20.806 3.552 1.00 74.50 400 GLN A C 1
ATOM 3250 O O . GLN A 1 400 ? -12.422 -21.263 2.420 1.00 74.50 400 GLN A O 1
ATOM 3255 N N . GLN A 1 401 ? -13.304 -19.967 4.012 1.00 80.38 401 GLN A N 1
ATOM 3256 C CA . GLN A 1 401 ? -14.520 -19.570 3.268 1.00 80.38 401 GLN A CA 1
ATOM 3257 C C . GLN A 1 401 ? -14.278 -18.464 2.210 1.00 80.38 401 GLN A C 1
ATOM 3259 O O . GLN A 1 401 ? -15.162 -17.674 1.861 1.00 80.38 401 GLN A O 1
ATOM 3264 N N . THR A 1 402 ? -13.055 -18.385 1.697 1.00 86.25 402 THR A N 1
ATOM 3265 C CA . THR A 1 402 ? -12.604 -17.369 0.742 1.00 86.25 402 THR A CA 1
ATOM 3266 C C . THR A 1 402 ? -12.264 -17.992 -0.604 1.00 86.25 402 THR A C 1
ATOM 3268 O O . THR A 1 402 ? -12.004 -19.187 -0.715 1.00 86.25 402 THR A O 1
ATOM 3271 N N . CYS A 1 403 ? -12.248 -17.176 -1.652 1.00 88.38 403 CYS A N 1
ATOM 3272 C CA . CYS A 1 403 ? -11.833 -17.586 -2.980 1.00 88.38 403 CYS A CA 1
ATOM 3273 C C . CYS A 1 403 ? -10.366 -18.044 -2.962 1.00 88.38 403 CYS A C 1
ATOM 3275 O O . CYS A 1 403 ? -9.505 -17.259 -2.561 1.00 88.38 403 CYS A O 1
ATOM 3277 N N . PRO A 1 404 ? -10.037 -19.255 -3.448 1.00 87.25 404 PRO A N 1
ATOM 3278 C CA . PRO A 1 404 ? -8.654 -19.735 -3.502 1.00 87.25 404 PRO A CA 1
ATOM 3279 C C . PRO A 1 404 ? -7.710 -18.795 -4.261 1.00 87.25 404 PRO A C 1
ATOM 3281 O O . PRO A 1 404 ? -6.529 -18.696 -3.928 1.00 87.25 404 PRO A O 1
ATOM 3284 N N . HIS A 1 405 ? -8.245 -18.097 -5.268 1.00 87.31 405 HIS A N 1
ATOM 3285 C CA . HIS A 1 405 ? -7.487 -17.218 -6.145 1.00 87.31 405 HIS A CA 1
ATOM 3286 C C . HIS A 1 405 ? -7.342 -15.787 -5.604 1.00 87.31 405 HIS A C 1
ATOM 3288 O O . HIS A 1 405 ? -6.226 -15.343 -5.358 1.00 87.31 405 HIS A O 1
ATOM 3294 N N . CYS A 1 406 ? -8.448 -15.063 -5.398 1.00 87.06 406 CYS A N 1
ATOM 3295 C CA . CYS A 1 406 ? -8.401 -13.653 -4.980 1.00 87.06 406 CYS A CA 1
ATOM 3296 C C . CYS A 1 406 ? -8.573 -13.439 -3.472 1.00 87.06 406 CYS A C 1
ATOM 3298 O O . CYS A 1 406 ? -8.420 -12.322 -3.001 1.00 87.06 406 CYS A O 1
ATOM 3300 N N . ARG A 1 407 ? -8.891 -14.487 -2.700 1.00 86.75 407 ARG A N 1
ATOM 3301 C CA . ARG A 1 407 ? -9.170 -14.418 -1.252 1.00 86.75 407 ARG A CA 1
ATOM 3302 C C . ARG A 1 407 ? -10.372 -13.558 -0.857 1.00 86.75 407 ARG A C 1
ATOM 3304 O O . ARG A 1 407 ? -10.640 -13.412 0.332 1.00 86.75 407 ARG A O 1
ATOM 3311 N N . SER A 1 408 ? -11.158 -13.078 -1.819 1.00 84.75 408 SER A N 1
ATOM 3312 C CA . SER A 1 408 ? -12.464 -12.482 -1.536 1.00 84.75 408 SER A CA 1
ATOM 3313 C C . SER A 1 408 ? -13.422 -13.508 -0.950 1.00 84.75 408 SER A C 1
ATOM 3315 O O . SER A 1 408 ? -13.369 -14.696 -1.271 1.00 84.75 408 SER A O 1
ATOM 3317 N N . ARG A 1 409 ? -14.318 -13.045 -0.087 1.00 79.88 409 ARG A N 1
ATOM 3318 C CA . ARG A 1 409 ? -15.305 -13.886 0.582 1.00 79.88 409 ARG A CA 1
ATOM 3319 C C . ARG A 1 409 ? -16.273 -14.512 -0.429 1.00 79.88 409 ARG A C 1
ATOM 3321 O O . ARG A 1 409 ? -16.809 -13.797 -1.272 1.00 79.88 409 ARG A O 1
ATOM 3328 N N . MET A 1 410 ? -16.467 -15.832 -0.350 1.00 77.19 410 MET A N 1
ATOM 3329 C CA . MET A 1 410 ? -17.330 -16.582 -1.279 1.00 77.19 410 MET A CA 1
ATOM 3330 C C . MET A 1 410 ? -18.613 -17.125 -0.646 1.00 77.19 410 MET A C 1
ATOM 3332 O O . MET A 1 410 ? -19.528 -17.464 -1.384 1.00 77.19 410 MET A O 1
ATOM 3336 N N . LEU A 1 411 ? -18.690 -17.215 0.684 1.00 68.25 411 LEU A N 1
ATOM 3337 C CA . LEU A 1 411 ? -19.868 -17.703 1.407 1.00 68.25 411 LEU A CA 1
ATOM 3338 C C . LEU A 1 411 ? -20.302 -16.681 2.473 1.00 68.25 411 LEU A C 1
ATOM 3340 O O . LEU A 1 411 ? -19.456 -16.039 3.110 1.00 68.25 411 LEU A O 1
ATOM 3344 N N . ASP A 1 412 ? -21.616 -16.517 2.636 1.00 52.91 412 ASP A N 1
ATOM 3345 C CA . ASP A 1 412 ? -22.238 -15.672 3.662 1.00 52.91 412 ASP A CA 1
ATOM 3346 C C . ASP A 1 412 ? -22.332 -16.429 5.005 1.00 52.91 412 ASP A C 1
ATOM 3348 O O . ASP A 1 412 ? -22.717 -17.600 5.037 1.00 52.91 412 ASP A O 1
ATOM 3352 N N . ASP A 1 413 ? -21.983 -15.764 6.115 1.00 47.78 413 ASP A N 1
ATOM 3353 C CA . ASP A 1 413 ? -22.019 -16.350 7.469 1.00 47.78 413 ASP A CA 1
ATOM 3354 C C . ASP A 1 413 ? -23.457 -16.604 7.938 1.00 47.78 413 ASP A C 1
ATOM 3356 O O . ASP A 1 413 ? -23.670 -17.441 8.817 1.00 47.78 413 ASP A O 1
ATOM 3360 N N . GLU A 1 414 ? -24.436 -15.880 7.384 1.00 45.00 414 GLU A N 1
ATOM 3361 C CA . GLU A 1 414 ? -25.848 -16.019 7.752 1.00 45.00 414 GLU A CA 1
ATOM 3362 C C . GLU A 1 414 ? -26.493 -17.259 7.112 1.00 45.00 414 GLU A C 1
ATOM 3364 O O . GLU A 1 414 ? -27.361 -17.884 7.724 1.00 45.00 414 GLU A O 1
ATOM 3369 N N . GLU A 1 415 ? -26.030 -17.668 5.925 1.00 39.19 415 GLU A N 1
ATOM 3370 C CA . GLU A 1 415 ? -26.550 -18.831 5.192 1.00 39.19 415 GLU A CA 1
ATOM 3371 C C . GLU A 1 415 ? -25.733 -20.112 5.460 1.00 39.19 415 GLU A C 1
ATOM 3373 O O . GLU A 1 415 ? -26.294 -21.210 5.511 1.00 39.19 415 GLU A O 1
ATOM 3378 N N . TYR A 1 416 ? -24.421 -19.986 5.713 1.00 45.34 416 TYR A N 1
ATOM 3379 C CA . TYR A 1 416 ? -23.514 -21.111 5.982 1.00 45.34 416 TYR A CA 1
ATOM 3380 C C . TYR A 1 416 ? -22.515 -20.795 7.112 1.00 45.34 416 TYR A C 1
ATOM 3382 O O . TYR A 1 416 ? -21.317 -20.609 6.860 1.00 45.34 416 TYR A O 1
ATOM 3390 N N . PRO A 1 417 ? -22.971 -20.773 8.379 1.00 41.16 417 PRO A N 1
ATOM 3391 C CA . PRO A 1 417 ? -22.103 -20.482 9.512 1.00 41.16 417 PRO A CA 1
ATOM 3392 C C . PRO A 1 417 ? -20.957 -21.497 9.606 1.00 41.16 417 PRO A C 1
ATOM 3394 O O . PRO A 1 417 ? -21.153 -22.705 9.449 1.00 41.16 417 PRO A O 1
ATOM 3397 N N . ALA A 1 418 ? -19.746 -21.005 9.876 1.00 44.88 418 ALA A N 1
ATOM 3398 C CA . ALA A 1 418 ? -18.562 -21.843 10.044 1.00 44.88 418 ALA A CA 1
ATOM 3399 C C . ALA A 1 418 ? -18.768 -22.889 11.161 1.00 44.88 418 ALA A C 1
ATOM 3401 O O . ALA A 1 418 ? -18.961 -22.522 12.329 1.00 44.88 418 ALA A O 1
ATOM 3402 N N . LEU A 1 419 ? -18.707 -24.175 10.779 1.00 39.12 419 LEU A N 1
ATOM 3403 C CA . LEU A 1 419 ? -18.958 -25.349 11.632 1.00 39.12 419 LEU A CA 1
ATOM 3404 C C . LEU A 1 419 ? -18.179 -25.335 12.958 1.00 39.12 419 LEU A C 1
ATOM 3406 O O . LEU A 1 419 ? -16.958 -25.034 12.975 1.00 39.12 419 LEU A O 1
#

Mean predicted aligned error: 22.64 Å

Radius of gyration: 59.17 Å; Cα contacts (8 Å, |Δi|>4): 155; chains: 1; bounding box: 155×79×183 Å

InterPro domains:
  IPR001841 Zinc finger, RING-type [PF13639] (363-407)
  IPR001841 Zinc finger, RING-type [PS50089] (364-407)
  IPR013083 Zinc finger, RING/FYVE/PHD-type [G3DSA:3.30.40.10] (347-415)